Protein AF-A0A7W1SSZ0-F1 (afdb_monomer_lite)

Structure (mmCIF, N/CA/C/O backbone):
data_AF-A0A7W1SSZ0-F1
#
_entry.id   AF-A0A7W1SSZ0-F1
#
loop_
_atom_site.group_PDB
_atom_site.id
_atom_site.type_symbol
_atom_site.label_atom_id
_atom_site.label_alt_id
_atom_site.label_comp_id
_atom_site.label_asym_id
_atom_site.label_entity_id
_atom_site.label_seq_id
_atom_site.pdbx_PDB_ins_code
_atom_site.Cartn_x
_atom_site.Cartn_y
_atom_site.Cartn_z
_atom_site.occupancy
_atom_site.B_iso_or_equiv
_atom_site.auth_seq_id
_atom_site.auth_comp_id
_atom_site.auth_asym_id
_atom_site.auth_atom_id
_atom_site.pdbx_PDB_model_num
ATOM 1 N N . LEU A 1 1 ? 35.238 -1.369 -28.403 1.00 50.38 1 LEU A N 1
ATOM 2 C CA . LEU A 1 1 ? 34.259 -0.492 -27.711 1.00 50.38 1 LEU A CA 1
ATOM 3 C C . LEU A 1 1 ? 32.862 -0.999 -28.029 1.00 50.38 1 LEU A C 1
ATOM 5 O O . LEU A 1 1 ? 32.683 -1.462 -29.154 1.00 50.38 1 LEU A O 1
ATOM 9 N N . TYR A 1 2 ? 31.921 -0.958 -27.082 1.00 53.06 2 TYR A N 1
ATOM 10 C CA . TYR A 1 2 ? 30.528 -1.328 -27.351 1.00 53.06 2 TYR A CA 1
ATOM 11 C C . TYR A 1 2 ? 29.526 -0.500 -26.532 1.00 53.06 2 TYR A C 1
ATOM 13 O O . TYR A 1 2 ? 29.904 0.032 -25.488 1.00 53.06 2 TYR A O 1
ATOM 21 N N . SER A 1 3 ? 28.283 -0.381 -27.011 1.00 57.72 3 SER A N 1
ATOM 22 C CA . SER A 1 3 ? 27.152 0.202 -26.276 1.00 57.72 3 SER A CA 1
ATOM 23 C C . SER A 1 3 ? 26.053 -0.837 -26.092 1.00 57.72 3 SER A C 1
ATOM 25 O O . SER A 1 3 ? 25.864 -1.722 -26.929 1.00 57.72 3 SER A O 1
ATOM 27 N N . VAL A 1 4 ? 25.330 -0.731 -24.977 1.00 58.19 4 VAL A N 1
ATOM 28 C CA . VAL A 1 4 ? 24.346 -1.742 -24.568 1.00 58.19 4 VAL A CA 1
ATOM 29 C C . VAL A 1 4 ? 23.079 -1.672 -25.430 1.00 58.19 4 VAL A C 1
ATOM 31 O O . VAL A 1 4 ? 22.532 -2.710 -25.796 1.00 58.19 4 VAL A O 1
ATOM 34 N N . ARG A 1 5 ? 22.640 -0.470 -25.837 1.00 65.25 5 ARG A N 1
ATOM 35 C CA . ARG A 1 5 ? 21.382 -0.294 -26.580 1.00 65.25 5 ARG A CA 1
ATOM 36 C C . ARG A 1 5 ? 21.439 0.837 -27.613 1.00 65.25 5 ARG A C 1
ATOM 38 O O . ARG A 1 5 ? 21.957 1.916 -27.337 1.00 65.25 5 ARG A O 1
ATOM 45 N N . GLY A 1 6 ? 20.892 0.578 -28.801 1.00 65.81 6 GLY A N 1
ATOM 46 C CA . GLY A 1 6 ? 20.646 1.537 -29.883 1.00 65.81 6 GLY A CA 1
ATOM 47 C C . GLY A 1 6 ? 19.156 1.899 -30.034 1.00 65.81 6 GLY A C 1
ATOM 48 O O . GLY A 1 6 ? 18.332 1.489 -29.215 1.00 65.81 6 GLY A O 1
ATOM 49 N N . PRO A 1 7 ? 18.773 2.673 -31.068 1.00 67.06 7 PRO A N 1
ATOM 50 C CA . PRO A 1 7 ? 17.386 3.094 -31.272 1.00 67.06 7 PRO A CA 1
ATOM 51 C C . PRO A 1 7 ? 16.457 1.916 -31.604 1.00 67.06 7 PRO A C 1
ATOM 53 O O . PRO A 1 7 ? 16.886 0.909 -32.166 1.00 67.06 7 PRO A O 1
ATOM 56 N N . ASN A 1 8 ? 15.166 2.079 -31.300 1.00 71.62 8 ASN A N 1
ATOM 57 C CA . ASN A 1 8 ? 14.120 1.104 -31.620 1.00 71.62 8 ASN A CA 1
ATOM 58 C C . ASN A 1 8 ? 13.653 1.229 -33.088 1.00 71.62 8 ASN A C 1
ATOM 60 O O . ASN A 1 8 ? 13.460 2.344 -33.595 1.00 71.62 8 ASN A O 1
ATOM 64 N N . PHE A 1 9 ? 13.455 0.091 -33.762 1.00 68.94 9 PHE A N 1
ATOM 65 C CA . PHE A 1 9 ? 13.064 -0.015 -35.177 1.00 68.94 9 PHE A CA 1
ATOM 66 C C . PHE A 1 9 ? 11.565 -0.147 -35.321 1.00 68.94 9 PHE A C 1
ATOM 68 O O . PHE A 1 9 ? 10.953 -0.921 -34.616 1.00 68.94 9 PHE A O 1
ATOM 75 N N . THR A 1 10 ? 10.963 0.555 -36.265 1.00 65.56 10 THR A N 1
ATOM 76 C CA . THR A 1 10 ? 9.554 0.350 -36.625 1.00 65.56 10 THR A CA 1
ATOM 77 C C . THR A 1 10 ? 9.373 0.801 -38.060 1.00 65.56 10 THR A C 1
ATOM 79 O O . THR A 1 10 ? 10.017 1.771 -38.497 1.00 65.56 10 THR A O 1
ATOM 82 N N . ALA A 1 11 ? 8.503 0.102 -38.788 1.00 50.66 11 ALA A N 1
ATOM 83 C CA . ALA A 1 11 ? 8.124 0.484 -40.138 1.00 50.66 11 ALA A CA 1
ATOM 84 C C . ALA A 1 11 ? 7.689 1.966 -40.192 1.00 50.66 11 ALA A C 1
ATOM 86 O O . ALA A 1 11 ? 6.746 2.384 -39.529 1.00 50.66 11 ALA A O 1
ATOM 87 N N . GLY A 1 12 ? 8.385 2.774 -41.002 1.00 50.06 12 GLY A N 1
ATOM 88 C CA . GLY A 1 12 ? 7.998 4.165 -41.283 1.00 50.06 12 GLY A CA 1
ATOM 89 C C . GLY A 1 12 ? 8.578 5.247 -40.362 1.00 50.06 12 GLY A C 1
ATOM 90 O O . GLY A 1 12 ? 8.233 6.414 -40.526 1.00 50.06 12 GLY A O 1
ATOM 91 N N . THR A 1 13 ? 9.488 4.924 -39.437 1.00 51.66 13 THR A N 1
ATOM 92 C CA . THR A 1 13 ? 10.030 5.906 -38.468 1.00 51.66 13 THR A CA 1
ATOM 93 C C . THR A 1 13 ? 11.305 6.656 -38.887 1.00 51.66 13 THR A C 1
ATOM 95 O O . THR A 1 13 ? 11.925 7.324 -38.055 1.00 51.66 13 THR A O 1
ATOM 98 N N . GLY A 1 14 ? 11.649 6.612 -40.178 1.00 59.41 14 GLY A N 1
ATOM 99 C CA . GLY A 1 14 ? 12.813 7.291 -40.760 1.00 59.41 14 GLY A CA 1
ATOM 100 C C . GLY A 1 14 ? 14.101 6.467 -40.696 1.00 59.41 14 GLY A C 1
ATOM 101 O O . GLY A 1 14 ? 14.159 5.466 -39.990 1.00 59.41 14 GLY A O 1
ATOM 102 N N . ALA A 1 15 ? 15.117 6.902 -41.451 1.00 71.62 15 ALA A N 1
ATOM 103 C CA . ALA A 1 15 ? 16.366 6.162 -41.608 1.00 71.62 15 ALA A CA 1
ATOM 104 C C . ALA A 1 15 ? 17.168 6.064 -40.289 1.00 71.62 15 ALA A C 1
ATOM 106 O O . ALA A 1 15 ? 17.396 7.082 -39.622 1.00 71.62 15 ALA A O 1
ATOM 107 N N . VAL A 1 16 ? 17.628 4.867 -39.931 1.00 79.56 16 VAL A N 1
ATOM 108 C CA . VAL A 1 16 ? 18.597 4.584 -38.869 1.00 79.56 16 VAL A CA 1
ATOM 109 C C . VAL A 1 16 ? 19.974 4.427 -39.498 1.00 79.56 16 VAL A C 1
ATOM 111 O O . VAL A 1 16 ? 20.194 3.580 -40.364 1.00 79.56 16 VAL A O 1
ATOM 114 N N . SER A 1 17 ? 20.925 5.228 -39.029 1.00 85.50 17 SER A N 1
ATOM 115 C CA . SER A 1 17 ? 22.311 5.146 -39.466 1.00 85.50 17 SER A CA 1
ATOM 116 C C . SER A 1 17 ? 23.275 5.094 -38.293 1.00 85.50 17 SER A C 1
ATOM 118 O O . SER A 1 17 ? 23.024 5.656 -37.226 1.00 85.50 17 SER A O 1
ATOM 120 N N . THR A 1 18 ? 24.406 4.431 -38.500 1.00 86.94 18 THR A N 1
ATOM 121 C CA . THR A 1 18 ? 25.519 4.415 -37.550 1.00 86.94 18 THR A CA 1
ATOM 122 C C . THR A 1 18 ? 26.700 5.140 -38.168 1.00 86.94 18 THR A C 1
ATOM 124 O O . THR A 1 18 ? 27.259 4.684 -39.163 1.00 86.94 18 THR A O 1
ATOM 127 N N . THR A 1 19 ? 27.092 6.264 -37.578 1.00 89.81 19 THR A N 1
ATOM 128 C CA . THR A 1 19 ? 28.306 6.992 -37.954 1.00 89.81 19 THR A CA 1
ATOM 129 C C . THR A 1 19 ? 29.427 6.644 -36.988 1.00 89.81 19 THR A C 1
ATOM 131 O O . THR A 1 19 ? 29.205 6.624 -35.781 1.00 89.81 19 THR A O 1
ATOM 134 N N . PHE A 1 20 ? 30.628 6.383 -37.495 1.00 90.12 20 PHE A N 1
ATOM 135 C CA . PHE A 1 20 ? 31.800 6.088 -36.674 1.00 90.12 20 PHE A CA 1
ATOM 136 C C . PHE A 1 20 ? 33.085 6.606 -37.332 1.00 90.12 20 PHE A C 1
ATOM 138 O O . PHE A 1 20 ? 33.150 6.732 -38.559 1.00 90.12 20 PHE A O 1
ATOM 145 N N . SER A 1 21 ? 34.105 6.884 -36.519 1.00 91.81 21 SER A N 1
ATOM 146 C CA . SER A 1 21 ? 35.422 7.342 -36.980 1.00 91.81 21 SER A CA 1
ATOM 147 C C . SER A 1 21 ? 36.530 6.387 -36.535 1.00 91.81 21 SER A C 1
ATOM 149 O O . SER A 1 21 ? 36.637 6.061 -35.351 1.00 91.81 21 SER A O 1
ATOM 151 N N . ILE A 1 22 ? 37.379 5.959 -37.477 1.00 93.00 22 ILE A N 1
ATOM 152 C CA . ILE A 1 22 ? 38.538 5.092 -37.204 1.00 93.00 22 ILE A CA 1
ATOM 153 C C . ILE A 1 22 ? 39.836 5.646 -37.790 1.00 93.00 22 ILE A C 1
ATOM 155 O O . ILE A 1 22 ? 39.857 6.186 -38.897 1.00 93.00 22 ILE A O 1
ATOM 159 N N . TYR A 1 23 ? 40.937 5.441 -37.073 1.00 95.75 23 TYR A N 1
ATOM 160 C CA . TYR A 1 23 ? 42.303 5.694 -37.522 1.00 95.75 23 TYR A CA 1
ATOM 161 C C . TYR A 1 23 ? 43.056 4.358 -37.600 1.00 95.75 23 TYR A C 1
ATOM 163 O O . TYR A 1 23 ? 43.648 3.927 -36.609 1.00 95.75 23 TYR A O 1
ATOM 171 N N . PRO A 1 24 ? 43.006 3.648 -38.738 1.00 95.00 24 PRO A N 1
ATOM 172 C CA . PRO A 1 24 ? 43.653 2.351 -38.887 1.00 95.00 24 PRO A CA 1
ATOM 173 C C . PRO A 1 24 ? 45.168 2.513 -39.055 1.00 95.00 24 PRO A C 1
ATOM 175 O O . PRO A 1 24 ? 45.616 3.206 -39.963 1.00 95.00 24 PRO A O 1
ATOM 178 N N . THR A 1 25 ? 45.974 1.862 -38.219 1.00 97.12 25 THR A N 1
ATOM 179 C CA . THR A 1 25 ? 47.448 1.858 -38.320 1.00 97.12 25 THR A CA 1
ATOM 180 C C . THR A 1 25 ? 47.950 0.644 -39.096 1.00 97.12 25 THR A C 1
ATOM 182 O O . THR A 1 25 ? 48.912 0.747 -39.856 1.00 97.12 25 THR A O 1
ATOM 185 N N . THR A 1 26 ? 47.269 -0.499 -38.961 1.00 96.69 26 THR A N 1
ATOM 186 C CA . THR A 1 26 ? 47.621 -1.762 -39.624 1.00 96.69 26 THR A CA 1
ATOM 187 C C . THR A 1 26 ? 46.367 -2.511 -40.067 1.00 96.69 26 THR A C 1
ATOM 189 O O . THR A 1 26 ? 45.406 -2.623 -39.311 1.00 96.69 26 THR A O 1
ATOM 192 N N . LEU A 1 27 ? 46.390 -3.094 -41.270 1.00 96.44 27 LEU A N 1
ATOM 193 C CA . LEU A 1 27 ? 45.389 -4.061 -41.729 1.00 96.44 27 LEU A CA 1
ATOM 194 C C . LEU A 1 27 ? 46.049 -5.067 -42.684 1.00 96.44 27 LEU A C 1
ATOM 196 O O . LEU A 1 27 ? 46.226 -4.784 -43.868 1.00 96.44 27 LEU A O 1
ATOM 200 N N . ALA A 1 28 ? 46.464 -6.224 -42.165 1.00 96.69 28 ALA A N 1
ATOM 201 C CA . ALA A 1 28 ? 47.070 -7.276 -42.982 1.00 96.69 28 ALA A CA 1
ATOM 202 C C . ALA A 1 28 ? 46.030 -8.012 -43.849 1.00 96.69 28 ALA A C 1
ATOM 204 O O . ALA A 1 28 ? 44.830 -7.995 -43.570 1.00 96.69 28 ALA A O 1
ATOM 205 N N . ALA A 1 29 ? 46.494 -8.702 -44.896 1.00 93.81 29 ALA A N 1
ATOM 206 C CA . ALA A 1 29 ? 45.630 -9.550 -45.715 1.00 93.81 29 ALA A CA 1
ATOM 207 C C . ALA A 1 29 ? 44.969 -10.647 -44.858 1.00 93.81 29 ALA A C 1
ATOM 209 O O . ALA A 1 29 ? 45.642 -11.326 -44.087 1.00 93.81 29 ALA A O 1
ATOM 210 N N . GLY A 1 30 ? 43.651 -10.812 -44.996 1.00 93.25 30 GLY A N 1
ATOM 211 C CA . GLY A 1 30 ? 42.861 -11.745 -44.181 1.00 93.25 30 GLY A CA 1
ATOM 212 C C . GLY A 1 30 ? 42.437 -11.209 -42.806 1.00 93.25 30 GLY A C 1
ATOM 213 O O . GLY A 1 30 ? 41.658 -11.872 -42.126 1.00 93.25 30 GLY A O 1
ATOM 214 N N . SER A 1 31 ? 42.895 -10.018 -42.408 1.00 96.75 31 SER A N 1
ATOM 215 C CA . SER A 1 31 ? 42.456 -9.337 -41.184 1.00 96.75 31 SER A CA 1
ATOM 216 C C . SER A 1 31 ? 41.218 -8.465 -41.425 1.00 96.75 31 SER A C 1
ATOM 218 O O . SER A 1 31 ? 40.863 -8.164 -42.567 1.00 96.75 31 SER A O 1
ATOM 220 N N . SER A 1 32 ? 40.570 -8.034 -40.342 1.00 96.38 32 SER A N 1
ATOM 221 C CA . SER A 1 32 ? 39.344 -7.234 -40.375 1.00 96.38 32 SER A CA 1
ATOM 222 C C . SER A 1 32 ? 39.388 -6.078 -39.381 1.00 96.38 32 SER A C 1
ATOM 224 O O . SER A 1 32 ? 39.818 -6.259 -38.241 1.00 96.38 32 SER A O 1
ATOM 226 N N . LEU A 1 33 ? 38.879 -4.919 -39.792 1.00 95.19 33 LEU A N 1
ATOM 227 C CA . LEU A 1 33 ? 38.417 -3.852 -38.900 1.00 95.19 33 LEU A CA 1
ATOM 228 C C . LEU A 1 33 ? 36.925 -3.678 -39.156 1.00 95.19 33 LEU A C 1
ATOM 230 O O . LEU A 1 33 ? 36.543 -3.395 -40.289 1.00 95.19 33 LEU A O 1
ATOM 234 N N . TYR A 1 34 ? 36.082 -3.873 -38.147 1.00 93.31 34 TYR A N 1
ATOM 235 C CA . TYR A 1 34 ? 34.641 -3.961 -38.360 1.00 93.31 34 TYR A CA 1
ATOM 236 C C . TYR A 1 34 ? 33.815 -3.304 -37.258 1.00 93.31 34 TYR A C 1
ATOM 238 O O . TYR A 1 34 ? 34.223 -3.206 -36.098 1.00 93.31 34 TYR A O 1
ATOM 246 N N . VAL A 1 35 ? 32.619 -2.886 -37.659 1.00 91.50 35 VAL A N 1
ATOM 247 C CA . VAL A 1 35 ? 31.518 -2.462 -36.801 1.00 91.50 35 VAL A CA 1
ATOM 248 C C . VAL A 1 35 ? 30.435 -3.531 -36.891 1.00 91.50 35 VAL A C 1
ATOM 250 O O . VAL A 1 35 ? 30.122 -3.993 -37.985 1.00 91.50 35 VAL A O 1
ATOM 253 N N . SER A 1 36 ? 29.857 -3.948 -35.771 1.00 90.69 36 SER A N 1
ATOM 254 C CA . SER A 1 36 ? 28.723 -4.870 -35.763 1.00 90.69 36 SER A CA 1
ATOM 255 C C . SER A 1 36 ? 27.604 -4.401 -34.855 1.00 90.69 36 SER A C 1
ATOM 257 O O . SER A 1 36 ? 27.868 -3.761 -33.846 1.00 90.69 36 SER A O 1
ATOM 259 N N . ALA A 1 37 ? 26.369 -4.744 -35.193 1.00 88.75 37 ALA A N 1
ATOM 260 C CA . ALA A 1 37 ? 25.194 -4.507 -34.360 1.00 88.75 37 ALA A CA 1
ATOM 261 C C . ALA A 1 37 ? 24.295 -5.744 -34.389 1.00 88.75 37 ALA A C 1
ATOM 263 O O . ALA A 1 37 ? 24.318 -6.482 -35.378 1.00 88.75 37 ALA A O 1
ATOM 264 N N . SER A 1 38 ? 23.512 -5.977 -33.336 1.00 88.88 38 SER A N 1
ATOM 265 C CA . SER A 1 38 ? 22.721 -7.203 -33.218 1.00 88.88 38 SER A CA 1
ATOM 266 C C . SER A 1 38 ? 21.246 -6.974 -32.900 1.00 88.88 38 SER A C 1
ATOM 268 O O . SER A 1 38 ? 20.855 -5.926 -32.388 1.00 88.88 38 SER A O 1
ATOM 270 N N . PHE A 1 39 ? 20.439 -7.994 -33.184 1.00 87.94 39 PHE A N 1
ATOM 271 C CA . PHE A 1 39 ? 19.178 -8.247 -32.495 1.00 87.94 39 PHE A CA 1
ATOM 272 C C . PHE A 1 39 ? 19.339 -9.504 -31.647 1.00 87.94 39 PHE A C 1
ATOM 274 O O . PHE A 1 39 ? 19.805 -10.525 -32.152 1.00 87.94 39 PHE A O 1
ATOM 281 N N . GLY A 1 40 ? 18.939 -9.432 -30.379 1.00 83.06 40 GLY A N 1
ATOM 282 C CA . GLY A 1 40 ? 18.972 -10.560 -29.446 1.00 83.06 40 GLY A CA 1
ATOM 283 C C . GLY A 1 40 ? 20.344 -10.907 -28.863 1.00 83.06 40 GLY A C 1
ATOM 284 O O . GLY A 1 40 ? 20.432 -11.887 -28.129 1.00 83.06 40 GLY A O 1
ATOM 285 N N . GLY A 1 41 ? 21.376 -10.108 -29.153 1.00 84.94 41 GLY A N 1
ATOM 286 C CA . GLY A 1 41 ? 22.722 -10.201 -28.571 1.00 84.94 41 GLY A CA 1
ATOM 287 C C . GLY A 1 41 ? 23.796 -10.752 -29.516 1.00 84.94 41 GLY A C 1
ATOM 288 O O . GLY A 1 41 ? 23.498 -11.360 -30.547 1.00 84.94 41 GLY A O 1
ATOM 289 N N . ASP A 1 42 ? 25.064 -10.547 -29.163 1.00 87.19 42 ASP A N 1
ATOM 290 C CA . ASP A 1 42 ? 26.278 -10.921 -29.891 1.00 87.19 42 ASP A CA 1
ATOM 291 C C . ASP A 1 42 ? 27.190 -11.782 -28.996 1.00 87.19 42 ASP A C 1
ATOM 293 O O . ASP A 1 42 ? 27.872 -11.320 -28.077 1.00 87.19 42 ASP A O 1
ATOM 297 N N . ALA A 1 43 ? 27.283 -13.071 -29.338 1.00 86.62 43 ALA A N 1
ATOM 298 C CA . ALA A 1 43 ? 28.043 -14.065 -28.578 1.00 86.62 43 ALA A CA 1
ATOM 299 C C . ALA A 1 43 ? 29.543 -13.741 -28.407 1.00 86.62 43 ALA A C 1
ATOM 301 O O . ALA A 1 43 ? 30.211 -14.342 -27.560 1.00 86.62 43 ALA A O 1
ATOM 302 N N . THR A 1 44 ? 30.092 -12.816 -29.199 1.00 86.19 44 THR A N 1
ATOM 303 C CA . THR A 1 44 ? 31.513 -12.450 -29.173 1.00 86.19 44 THR A CA 1
ATOM 304 C C . THR A 1 44 ? 31.859 -11.349 -28.171 1.00 86.19 44 THR A C 1
ATOM 306 O O . THR A 1 44 ? 33.045 -11.053 -27.990 1.00 86.19 44 THR A O 1
ATOM 309 N N . ILE A 1 45 ? 30.877 -10.734 -27.506 1.00 79.19 45 ILE A N 1
ATOM 310 C CA . ILE A 1 45 ? 31.146 -9.708 -26.497 1.00 79.19 45 ILE A CA 1
ATOM 311 C C . ILE A 1 45 ? 31.582 -10.380 -25.190 1.00 79.19 45 ILE A C 1
ATOM 313 O O . ILE A 1 45 ? 30.804 -10.942 -24.421 1.00 79.19 45 ILE A O 1
ATOM 317 N N . ALA A 1 46 ? 32.894 -10.351 -24.949 1.00 58.41 46 ALA A N 1
ATOM 318 C CA . ALA A 1 46 ? 33.524 -10.992 -23.797 1.00 58.41 46 ALA A CA 1
ATOM 319 C C . ALA A 1 46 ? 33.405 -10.182 -22.489 1.00 58.41 46 ALA A C 1
ATOM 321 O O . ALA A 1 46 ? 33.647 -10.735 -21.421 1.00 58.41 46 ALA A O 1
ATOM 322 N N . SER A 1 47 ? 33.046 -8.897 -22.576 1.00 53.44 47 SER A N 1
ATOM 323 C CA . SER A 1 47 ? 33.153 -7.902 -21.499 1.00 53.44 47 SER A CA 1
ATOM 324 C C . SER A 1 47 ? 31.840 -7.506 -20.832 1.00 53.44 47 SER A C 1
ATOM 326 O O . SER A 1 47 ? 31.866 -6.610 -19.997 1.00 53.44 47 SER A O 1
ATOM 328 N N . ILE A 1 48 ? 30.708 -8.107 -21.198 1.00 55.03 48 ILE A N 1
ATOM 329 C CA . ILE A 1 48 ? 29.513 -8.030 -20.355 1.00 55.03 48 ILE A CA 1
ATOM 330 C C . ILE A 1 48 ? 29.750 -9.095 -19.280 1.00 55.03 48 ILE A C 1
ATOM 332 O O . ILE A 1 48 ? 29.784 -10.283 -19.635 1.00 55.03 48 ILE A O 1
ATOM 336 N N . PRO A 1 49 ? 30.003 -8.733 -18.004 1.00 51.16 49 PRO A N 1
ATOM 337 C CA . PRO A 1 49 ? 29.841 -9.701 -16.936 1.00 51.16 49 PRO A CA 1
ATOM 338 C C . PRO A 1 49 ? 28.405 -10.183 -17.092 1.00 51.16 49 PRO A C 1
ATOM 340 O O . PRO A 1 49 ? 27.475 -9.390 -16.968 1.00 51.16 49 PRO A O 1
ATOM 343 N N . ALA A 1 50 ? 28.219 -11.450 -17.464 1.00 49.84 50 ALA A N 1
ATOM 344 C CA . ALA A 1 50 ? 26.900 -12.027 -17.302 1.00 49.84 50 ALA A CA 1
ATOM 345 C C . ALA A 1 50 ? 26.543 -11.798 -15.825 1.00 49.84 50 ALA A C 1
ATOM 347 O O . ALA A 1 50 ? 27.403 -12.076 -14.974 1.00 49.84 50 ALA A O 1
ATOM 348 N N . PRO A 1 51 ? 25.334 -11.310 -15.490 1.00 47.66 51 PRO A N 1
ATOM 349 C CA . PRO A 1 51 ? 24.822 -11.470 -14.135 1.00 47.66 51 PRO A CA 1
ATOM 350 C C . PRO A 1 51 ? 25.053 -12.927 -13.725 1.00 47.66 51 PRO A C 1
ATOM 352 O O . PRO A 1 51 ? 25.059 -13.777 -14.620 1.00 47.66 51 PRO A O 1
ATOM 355 N N . PRO A 1 52 ? 25.305 -13.254 -12.452 1.00 45.00 52 PRO A N 1
ATOM 356 C CA . PRO A 1 52 ? 25.657 -14.616 -12.053 1.00 45.00 52 PRO A CA 1
ATOM 357 C C . PRO A 1 52 ? 24.707 -15.662 -12.682 1.00 45.00 52 PRO A C 1
ATOM 359 O O . PRO A 1 52 ? 23.568 -15.811 -12.257 1.00 45.00 52 PRO A O 1
ATOM 362 N N . GLY A 1 53 ? 25.149 -16.347 -13.750 1.00 51.16 53 GLY A N 1
ATOM 363 C CA . GLY A 1 53 ? 24.346 -17.325 -14.506 1.00 51.16 53 GLY A CA 1
ATOM 364 C C . GLY A 1 53 ? 23.444 -16.824 -15.660 1.00 51.16 53 GLY A C 1
ATOM 365 O O . GLY A 1 53 ? 22.715 -17.637 -16.223 1.00 51.16 53 GLY A O 1
ATOM 366 N N . GLY A 1 54 ? 23.475 -15.548 -16.053 1.00 57.56 54 GLY A N 1
ATOM 367 C CA . GLY A 1 54 ? 22.631 -14.974 -17.115 1.00 57.56 54 GLY A CA 1
ATOM 368 C C . GLY A 1 54 ? 23.088 -15.243 -18.565 1.00 57.56 54 GLY A C 1
ATOM 369 O O . GLY A 1 54 ? 24.281 -15.465 -18.799 1.00 57.56 54 GLY A O 1
ATOM 370 N N . PRO A 1 55 ? 22.181 -15.208 -19.569 1.00 64.06 55 PRO A N 1
ATOM 371 C CA . PRO A 1 55 ? 22.552 -15.322 -20.971 1.00 64.06 55 PRO A CA 1
ATOM 372 C C . PRO A 1 55 ? 23.285 -14.065 -21.463 1.00 64.06 55 PRO A C 1
ATOM 374 O O . PRO A 1 55 ? 22.905 -12.939 -21.169 1.00 64.06 55 PRO A O 1
ATOM 377 N N . LYS A 1 56 ? 24.321 -14.276 -22.279 1.00 73.19 56 LYS A N 1
ATOM 378 C CA . LYS A 1 56 ? 24.975 -13.241 -23.100 1.00 73.19 56 LYS A CA 1
ATOM 379 C C . LYS A 1 56 ? 24.214 -12.947 -24.395 1.00 73.19 56 LYS A C 1
ATOM 381 O O . LYS A 1 56 ? 24.536 -12.000 -25.090 1.00 73.19 56 LYS A O 1
ATOM 386 N N . VAL A 1 57 ? 23.284 -13.823 -24.763 1.00 80.50 57 VAL A N 1
ATOM 387 C CA . VAL A 1 57 ? 22.425 -13.697 -25.941 1.00 80.50 57 VAL A CA 1
ATOM 388 C C . VAL A 1 57 ? 21.005 -13.978 -25.468 1.00 80.50 57 VAL A C 1
ATOM 390 O O . VAL A 1 57 ? 20.617 -15.132 -25.283 1.00 80.50 57 VAL A O 1
ATOM 393 N N . GLU A 1 58 ? 20.254 -12.912 -25.206 1.00 79.12 58 GLU A N 1
ATOM 394 C CA . GLU A 1 58 ? 18.908 -12.980 -24.626 1.00 79.12 58 GLU A CA 1
ATOM 395 C C . GLU A 1 58 ? 17.885 -13.537 -25.631 1.00 79.12 58 GLU A C 1
ATOM 397 O O . GLU A 1 58 ? 17.036 -14.360 -25.285 1.00 79.12 58 GLU A O 1
ATOM 402 N N . GLY A 1 59 ? 18.015 -13.175 -26.910 1.00 84.69 59 GLY A N 1
ATOM 403 C CA . GLY A 1 59 ? 17.020 -13.452 -27.945 1.00 84.69 59 GLY A CA 1
ATOM 404 C C . GLY A 1 59 ? 16.131 -12.251 -28.274 1.00 84.69 59 GLY A C 1
ATOM 405 O O . GLY A 1 59 ? 16.283 -11.164 -27.725 1.00 84.69 59 GLY A O 1
ATOM 406 N N . TYR A 1 60 ? 15.197 -12.433 -29.205 1.00 84.94 60 TYR A N 1
ATOM 407 C CA . TYR A 1 60 ? 14.216 -11.403 -29.562 1.00 84.94 60 TYR A CA 1
ATOM 408 C C . TYR A 1 60 ? 12.911 -12.020 -30.072 1.00 84.94 60 TYR A C 1
ATOM 410 O O . TYR A 1 60 ? 12.829 -13.226 -30.311 1.00 84.94 60 TYR A O 1
ATOM 418 N N . THR A 1 61 ? 11.884 -11.188 -30.251 1.00 85.50 61 THR A N 1
ATOM 419 C CA . THR A 1 61 ? 10.598 -11.573 -30.849 1.00 85.50 61 THR A CA 1
ATOM 420 C C . THR A 1 61 ? 10.635 -11.323 -32.361 1.00 85.50 61 THR A C 1
ATOM 422 O O . THR A 1 61 ? 10.728 -10.163 -32.774 1.00 85.50 61 THR A O 1
ATOM 425 N N . PRO A 1 62 ? 10.572 -12.354 -33.222 1.00 87.69 62 PRO A N 1
ATOM 426 C CA . PRO A 1 62 ? 10.431 -12.156 -34.662 1.00 87.69 62 PRO A CA 1
ATOM 427 C C . PRO A 1 62 ? 9.050 -11.597 -35.024 1.00 87.69 62 PRO A C 1
ATOM 429 O O . PRO A 1 62 ? 8.034 -12.060 -34.505 1.00 87.69 62 PRO A O 1
ATOM 432 N N . ALA A 1 63 ? 8.991 -10.657 -35.971 1.00 84.50 63 ALA A N 1
ATOM 433 C CA . ALA A 1 63 ? 7.741 -10.050 -36.441 1.00 84.50 63 ALA A CA 1
ATOM 434 C C . ALA A 1 63 ? 6.743 -11.085 -36.969 1.00 84.50 63 ALA A C 1
ATOM 436 O O . ALA A 1 63 ? 5.545 -10.984 -36.726 1.00 84.50 63 ALA A O 1
ATOM 437 N N . GLN A 1 64 ? 7.243 -12.087 -37.695 1.00 87.81 64 GLN A N 1
ATOM 438 C CA . GLN A 1 64 ? 6.397 -13.091 -38.334 1.00 87.81 64 GLN A CA 1
ATOM 439 C C . GLN A 1 64 ? 5.669 -13.986 -37.325 1.00 87.81 64 GLN A C 1
ATOM 441 O O . GLN A 1 64 ? 4.544 -14.400 -37.592 1.00 87.81 64 GLN A O 1
ATOM 446 N N . THR A 1 65 ? 6.317 -14.327 -36.208 1.00 85.56 65 THR A N 1
ATOM 447 C CA . THR A 1 65 ? 5.738 -15.234 -35.210 1.00 85.56 65 THR A CA 1
ATOM 448 C C . THR A 1 65 ? 5.029 -14.478 -34.098 1.00 85.56 65 THR A C 1
ATOM 450 O O . THR A 1 65 ? 4.063 -14.997 -33.554 1.00 85.56 65 THR A O 1
ATOM 453 N N . GLY A 1 66 ? 5.511 -13.286 -33.730 1.00 79.81 66 GLY A N 1
ATOM 454 C CA . GLY A 1 66 ? 5.048 -12.571 -32.539 1.00 79.81 66 GLY A CA 1
ATOM 455 C C . GLY A 1 66 ? 5.398 -13.278 -31.223 1.00 79.81 66 GLY A C 1
ATOM 456 O O . GLY A 1 66 ? 4.955 -12.847 -30.167 1.00 79.81 66 GLY A O 1
ATOM 457 N N . VAL A 1 67 ? 6.203 -14.346 -31.270 1.00 82.31 67 VAL A N 1
ATOM 458 C CA . VAL A 1 67 ? 6.570 -15.164 -30.105 1.00 82.31 67 VAL A CA 1
ATOM 459 C C . VAL A 1 67 ? 8.022 -14.896 -29.729 1.00 82.31 67 VAL A C 1
ATOM 461 O O . VAL A 1 67 ? 8.919 -15.025 -30.570 1.00 82.31 67 VAL A O 1
ATOM 464 N N . ALA A 1 68 ? 8.258 -14.538 -28.465 1.00 82.06 68 ALA A N 1
ATOM 465 C CA . ALA A 1 68 ? 9.602 -14.353 -27.928 1.00 82.06 68 ALA A CA 1
ATOM 466 C C . ALA A 1 68 ? 10.435 -15.624 -28.154 1.00 82.06 68 ALA A C 1
ATOM 468 O O . ALA A 1 68 ? 10.023 -16.722 -27.781 1.00 82.06 68 ALA A O 1
ATOM 469 N N . THR A 1 69 ? 11.590 -15.483 -28.807 1.00 84.81 69 THR A N 1
ATOM 470 C CA . THR A 1 69 ? 12.464 -16.609 -29.158 1.00 84.81 69 THR A CA 1
ATOM 471 C C . THR A 1 69 ? 13.814 -16.447 -28.452 1.00 84.81 69 THR A C 1
ATOM 473 O O . THR A 1 69 ? 14.685 -15.729 -28.961 1.00 84.81 69 THR A O 1
ATOM 476 N N . PRO A 1 70 ? 14.006 -17.095 -27.286 1.00 83.75 70 PRO A N 1
ATOM 477 C CA . PRO A 1 70 ? 15.248 -17.003 -26.529 1.00 83.75 70 PRO A CA 1
ATOM 478 C C . PRO A 1 70 ? 16.466 -17.433 -27.348 1.00 83.75 70 PRO A C 1
ATOM 480 O O . PRO A 1 70 ? 16.397 -18.365 -28.151 1.00 83.75 70 PRO A O 1
ATOM 483 N N . CYS A 1 71 ? 17.590 -16.751 -27.140 1.00 84.75 71 CYS A N 1
ATOM 484 C CA . CYS A 1 71 ? 18.871 -16.996 -27.809 1.00 84.75 71 CYS A CA 1
ATOM 485 C C . CYS A 1 71 ? 18.868 -16.948 -29.355 1.00 84.75 71 CYS A C 1
ATOM 487 O O . CYS A 1 71 ? 19.839 -17.361 -29.996 1.00 84.75 71 CYS A O 1
ATOM 489 N N . LYS A 1 72 ? 17.806 -16.435 -29.992 1.00 88.94 72 LYS A N 1
ATOM 490 C CA . LYS A 1 72 ? 17.829 -16.105 -31.423 1.00 88.94 72 LYS A CA 1
ATOM 491 C C . LYS A 1 72 ? 18.645 -14.829 -31.620 1.00 88.94 72 LYS A C 1
ATOM 493 O O . LYS A 1 72 ? 18.332 -13.809 -31.020 1.00 88.94 72 LYS A O 1
ATOM 498 N N . SER A 1 73 ? 19.657 -14.874 -32.480 1.00 90.81 73 SER A N 1
ATOM 499 C CA . SER A 1 73 ? 20.540 -13.732 -32.729 1.00 90.81 73 SER A CA 1
ATOM 500 C C . SER A 1 73 ? 20.623 -13.405 -34.217 1.00 90.81 73 SER A C 1
ATOM 502 O O . SER A 1 73 ? 20.760 -14.297 -35.058 1.00 90.81 73 SER A O 1
ATOM 504 N N . VAL A 1 74 ? 20.552 -12.115 -34.535 1.00 93.12 74 VAL A N 1
ATOM 505 C CA . VAL A 1 74 ? 20.935 -11.556 -35.837 1.00 93.12 74 VAL A CA 1
ATOM 506 C C . VAL A 1 74 ? 22.120 -10.640 -35.600 1.00 93.12 74 VAL A C 1
ATOM 508 O O . VAL A 1 74 ? 22.045 -9.796 -34.714 1.00 93.12 74 VAL A O 1
ATOM 511 N N . VAL A 1 75 ? 23.176 -10.747 -36.405 1.00 93.81 75 VAL A N 1
ATOM 512 C CA . VAL A 1 75 ? 24.332 -9.848 -36.327 1.00 93.81 75 VAL A CA 1
ATOM 513 C C . VAL A 1 75 ? 24.633 -9.256 -37.698 1.00 93.81 75 VAL A C 1
ATOM 515 O O . VAL A 1 75 ? 24.935 -9.968 -38.656 1.00 93.81 75 VAL A O 1
ATOM 518 N N . PHE A 1 76 ? 24.578 -7.933 -37.790 1.00 93.81 76 PHE A N 1
ATOM 519 C CA . PHE A 1 76 ? 25.044 -7.173 -38.943 1.00 93.81 76 PHE A CA 1
ATOM 520 C C . PHE A 1 76 ? 26.516 -6.828 -38.743 1.00 93.81 76 PHE A C 1
ATOM 522 O O . PHE A 1 76 ? 26.890 -6.366 -37.668 1.00 93.81 76 PHE A O 1
ATOM 529 N N . VAL A 1 77 ? 27.350 -7.052 -39.755 1.00 95.44 77 VAL A N 1
ATOM 530 C CA . VAL A 1 77 ? 28.801 -6.847 -39.690 1.00 95.44 77 VAL A CA 1
ATOM 531 C C . VAL A 1 77 ? 29.249 -6.011 -40.881 1.00 95.44 77 VAL A C 1
ATOM 533 O O . VAL A 1 77 ? 29.276 -6.494 -42.011 1.00 95.44 77 VAL A O 1
ATOM 536 N N . TRP A 1 78 ? 29.637 -4.767 -40.624 1.00 95.50 78 TRP A N 1
ATOM 537 C CA . TRP A 1 78 ? 30.240 -3.870 -41.606 1.00 95.50 78 TRP A CA 1
ATOM 538 C C . TRP A 1 78 ? 31.756 -3.863 -41.440 1.00 95.50 78 TRP A C 1
ATOM 540 O O . TRP A 1 78 ? 32.236 -3.582 -40.346 1.00 95.50 78 TRP A O 1
ATOM 550 N N . TYR A 1 79 ? 32.527 -4.161 -42.487 1.00 96.06 79 TYR A N 1
ATOM 551 C CA . TYR A 1 79 ? 33.969 -4.395 -42.342 1.00 96.06 79 TYR A CA 1
ATOM 552 C C . TYR A 1 79 ? 34.847 -3.753 -43.425 1.00 96.06 79 TYR A C 1
ATOM 554 O O . TYR A 1 79 ? 34.465 -3.637 -44.589 1.00 96.06 79 TYR A O 1
ATOM 562 N N . PHE A 1 80 ? 36.076 -3.414 -43.035 1.00 95.88 80 PHE A N 1
ATOM 563 C CA . PHE A 1 80 ? 37.232 -3.222 -43.907 1.00 95.88 80 PHE A CA 1
ATOM 564 C C . PHE A 1 80 ? 38.108 -4.480 -43.894 1.00 95.88 80 PHE A C 1
ATOM 566 O O . PHE A 1 80 ? 38.273 -5.118 -42.854 1.00 95.88 80 PHE A O 1
ATOM 573 N N . GLY A 1 81 ? 38.717 -4.816 -45.034 1.00 95.19 81 GLY A N 1
ATOM 574 C CA . GLY A 1 81 ? 39.545 -6.018 -45.172 1.00 95.19 81 GLY A CA 1
ATOM 575 C C . GLY A 1 81 ? 38.704 -7.262 -45.460 1.00 95.19 81 GLY A C 1
ATOM 576 O O . GLY A 1 81 ? 37.907 -7.260 -46.397 1.00 95.19 81 GLY A O 1
ATOM 577 N N . ALA A 1 82 ? 38.899 -8.330 -44.687 1.00 95.69 82 ALA A N 1
ATOM 578 C CA . ALA A 1 82 ? 38.135 -9.572 -44.802 1.00 95.69 82 ALA A CA 1
ATOM 579 C C . ALA A 1 82 ? 36.916 -9.588 -43.864 1.00 95.69 82 ALA A C 1
ATOM 581 O O . ALA A 1 82 ? 36.951 -9.005 -42.777 1.00 95.69 82 ALA A O 1
ATOM 582 N N . ALA A 1 83 ? 35.853 -10.287 -44.267 1.00 95.12 83 ALA A N 1
ATOM 583 C CA . ALA A 1 83 ? 34.693 -10.511 -43.410 1.00 95.12 83 ALA A CA 1
ATOM 584 C C . ALA A 1 83 ? 35.078 -11.413 -42.218 1.00 95.12 83 ALA A C 1
ATOM 586 O O . ALA A 1 83 ? 35.737 -12.442 -42.418 1.00 95.12 83 ALA A O 1
ATOM 587 N N . PRO A 1 84 ? 34.697 -11.066 -40.976 1.00 94.94 84 PRO A N 1
ATOM 588 C CA . PRO A 1 84 ? 34.835 -11.970 -39.839 1.00 94.94 84 PRO A CA 1
ATOM 589 C C . PRO A 1 84 ? 34.026 -13.265 -40.050 1.00 94.94 84 PRO A C 1
ATOM 591 O O . PRO A 1 84 ? 32.866 -13.173 -40.430 1.00 94.94 84 PRO A O 1
ATOM 594 N N . PRO A 1 85 ? 34.559 -14.466 -39.740 1.00 93.56 85 PRO A N 1
ATOM 595 C CA . PRO A 1 85 ? 33.832 -15.717 -39.970 1.00 93.56 85 PRO A CA 1
ATOM 596 C C . PRO A 1 85 ? 32.479 -15.776 -39.226 1.00 93.56 85 PRO A C 1
ATOM 598 O O . PRO A 1 85 ? 32.481 -15.649 -37.994 1.00 93.56 85 PRO A O 1
ATOM 601 N N . PRO A 1 86 ? 31.348 -16.070 -39.906 1.00 92.38 86 PRO A N 1
ATOM 602 C CA . PRO A 1 86 ? 30.013 -16.102 -39.295 1.00 92.38 86 PRO A CA 1
ATOM 603 C C . PRO A 1 86 ? 29.877 -17.024 -38.081 1.00 92.38 86 PRO A C 1
ATOM 605 O O . PRO A 1 86 ? 29.179 -16.703 -37.121 1.00 92.38 86 PRO A O 1
ATOM 608 N N . ALA A 1 87 ? 30.593 -18.154 -38.080 1.00 89.94 87 ALA A N 1
ATOM 609 C CA . ALA A 1 87 ? 30.559 -19.136 -36.995 1.00 89.94 87 ALA A CA 1
ATOM 610 C C . ALA A 1 87 ? 30.932 -18.546 -35.622 1.00 89.94 87 ALA A C 1
ATOM 612 O O . ALA A 1 87 ? 30.515 -19.075 -34.598 1.00 89.94 87 ALA A O 1
ATOM 613 N N . ARG A 1 88 ? 31.675 -17.429 -35.584 1.00 89.81 88 ARG A N 1
ATOM 614 C CA . ARG A 1 88 ? 32.052 -16.747 -34.335 1.00 89.81 88 ARG A CA 1
ATOM 615 C C . ARG A 1 88 ? 30.860 -16.160 -33.584 1.00 89.81 88 ARG A C 1
ATOM 617 O O . ARG A 1 88 ? 30.935 -16.021 -32.372 1.00 89.81 88 ARG A O 1
ATOM 624 N N . TYR A 1 89 ? 29.800 -15.805 -34.302 1.00 90.69 89 TYR A N 1
ATOM 625 C CA . TYR A 1 89 ? 28.609 -15.175 -33.737 1.00 90.69 89 TYR A CA 1
ATOM 626 C C . TYR A 1 89 ? 27.555 -16.188 -33.301 1.00 90.69 89 TYR A C 1
ATOM 628 O O . TYR A 1 89 ? 26.578 -15.806 -32.670 1.00 90.69 89 TYR A O 1
ATOM 636 N N . THR A 1 90 ? 27.737 -17.471 -33.630 1.00 88.50 90 THR A N 1
ATOM 637 C CA . THR A 1 90 ? 26.807 -18.521 -33.213 1.00 88.50 90 THR A CA 1
ATOM 638 C C . THR A 1 90 ? 26.906 -18.706 -31.695 1.00 88.50 90 THR A C 1
ATOM 640 O O . THR A 1 90 ? 27.984 -19.064 -31.211 1.00 88.50 90 THR A O 1
ATOM 643 N N . PRO A 1 91 ? 25.821 -18.469 -30.935 1.00 85.38 91 PRO A N 1
ATOM 644 C CA . PRO A 1 91 ? 25.804 -18.696 -29.498 1.00 85.38 91 PRO A CA 1
ATOM 645 C C . PRO A 1 91 ? 26.113 -20.161 -29.177 1.00 85.38 91 PRO A C 1
ATOM 647 O O . PRO A 1 91 ? 25.680 -21.067 -29.890 1.00 85.38 91 PRO A O 1
ATOM 650 N N . VAL A 1 92 ? 26.826 -20.414 -28.080 1.00 83.81 92 VAL A N 1
ATOM 651 C CA . VAL A 1 92 ? 26.864 -21.744 -27.454 1.00 83.81 92 VAL A CA 1
ATOM 652 C C . VAL A 1 92 ? 25.839 -21.807 -26.315 1.00 83.81 92 VAL A C 1
ATOM 654 O O . VAL A 1 92 ? 25.412 -20.756 -25.840 1.00 83.81 92 VAL A O 1
ATOM 657 N N . PRO A 1 93 ? 25.453 -22.994 -25.806 1.00 79.94 93 PRO A N 1
ATOM 658 C CA . PRO A 1 93 ? 24.469 -23.094 -24.720 1.00 79.94 93 PRO A CA 1
ATOM 659 C C . PRO A 1 93 ? 24.797 -22.228 -23.493 1.00 79.94 93 PRO A C 1
ATOM 661 O O . PRO A 1 93 ? 23.903 -21.644 -22.889 1.00 79.94 93 PRO A O 1
ATOM 664 N N . ALA A 1 94 ? 26.084 -22.058 -23.170 1.00 75.00 94 ALA A N 1
ATOM 665 C CA . ALA A 1 94 ? 26.526 -21.169 -22.094 1.00 75.00 94 ALA A CA 1
ATOM 666 C C . ALA A 1 94 ? 26.199 -19.681 -22.345 1.00 75.00 94 ALA A C 1
ATOM 668 O O . ALA A 1 94 ? 25.955 -18.947 -21.395 1.00 75.00 94 ALA A O 1
ATOM 669 N N . ASN A 1 95 ? 26.145 -19.225 -23.604 1.00 76.44 95 ASN A N 1
ATOM 670 C CA . ASN A 1 95 ? 25.670 -17.879 -23.941 1.00 76.44 95 ASN A CA 1
ATOM 671 C C . ASN A 1 95 ? 24.159 -17.726 -23.735 1.00 76.44 95 ASN A C 1
ATOM 673 O O . ASN A 1 95 ? 23.697 -16.599 -23.621 1.00 76.44 95 ASN A O 1
ATOM 677 N N . CYS A 1 96 ? 23.403 -18.823 -23.699 1.00 75.19 96 CYS A N 1
ATOM 678 C CA . CYS A 1 96 ? 21.944 -18.824 -23.636 1.00 75.19 96 CYS A CA 1
ATOM 679 C C . CYS A 1 96 ? 21.396 -19.163 -22.233 1.00 75.19 96 CYS A C 1
ATOM 681 O O . CYS A 1 96 ? 20.252 -19.591 -22.115 1.00 75.19 96 CYS A O 1
ATOM 683 N N . GLY A 1 97 ? 22.202 -19.059 -21.168 1.00 70.94 97 GLY A N 1
ATOM 684 C CA . GLY A 1 97 ? 21.767 -19.441 -19.814 1.00 70.94 97 GLY A CA 1
ATOM 685 C C . GLY A 1 97 ? 21.718 -20.960 -19.575 1.00 70.94 97 GLY A C 1
ATOM 686 O O . GLY A 1 97 ? 21.078 -21.430 -18.641 1.00 70.94 97 GLY A O 1
ATOM 687 N N . GLY A 1 98 ? 22.386 -21.755 -20.421 1.00 70.19 98 GLY A N 1
ATOM 688 C CA . GLY A 1 98 ? 22.643 -23.188 -20.225 1.00 70.19 98 GLY A CA 1
ATOM 689 C C . GLY A 1 98 ? 21.482 -24.137 -20.543 1.00 70.19 98 GLY A C 1
ATOM 690 O O . GLY A 1 98 ? 21.723 -25.225 -21.059 1.00 70.19 98 GLY A O 1
ATOM 691 N N . THR A 1 99 ? 20.238 -23.742 -20.274 1.00 67.38 99 THR A N 1
ATOM 692 C CA . THR A 1 99 ? 19.031 -24.566 -20.491 1.00 67.38 99 THR A CA 1
ATOM 693 C C . THR A 1 99 ? 18.391 -24.368 -21.864 1.00 67.38 99 THR A C 1
ATOM 695 O O . THR A 1 99 ? 17.631 -25.222 -22.322 1.00 67.38 99 THR A O 1
ATOM 698 N N . VAL A 1 100 ? 18.704 -23.264 -22.542 1.00 71.06 100 VAL A N 1
ATOM 699 C CA . VAL A 1 100 ? 18.149 -22.924 -23.855 1.00 71.06 100 VAL A CA 1
ATOM 700 C C . VAL A 1 100 ? 18.972 -23.568 -24.972 1.00 71.06 100 VAL A C 1
ATOM 702 O O . VAL A 1 100 ? 20.204 -23.518 -24.982 1.00 71.06 100 VAL A O 1
ATOM 705 N N . VAL A 1 101 ? 18.276 -24.144 -25.957 1.00 75.69 101 VAL A N 1
ATOM 706 C CA . VAL A 1 101 ? 18.901 -24.677 -27.173 1.00 75.69 101 VAL A CA 1
ATOM 707 C C . VAL A 1 101 ? 19.451 -23.520 -28.000 1.00 75.69 101 VAL A C 1
ATOM 709 O O . VAL A 1 101 ? 18.687 -22.731 -28.560 1.00 75.69 101 VAL A O 1
ATOM 712 N N . ALA A 1 102 ? 20.778 -23.446 -28.099 1.00 74.06 102 ALA A N 1
ATOM 713 C CA . ALA A 1 102 ? 21.453 -22.464 -28.932 1.00 74.06 102 ALA A CA 1
ATOM 714 C C . ALA A 1 102 ? 20.991 -22.565 -30.394 1.00 74.06 102 ALA A C 1
ATOM 716 O O . ALA A 1 102 ? 20.968 -23.649 -30.982 1.00 74.06 102 ALA A O 1
ATOM 717 N N . GLN A 1 103 ? 20.626 -21.423 -30.974 1.00 79.88 103 GLN A N 1
ATOM 718 C CA . GLN A 1 103 ? 20.220 -21.308 -32.373 1.00 79.88 103 GLN A CA 1
ATOM 719 C C . GLN A 1 103 ? 21.389 -20.770 -33.207 1.00 79.88 103 GLN A C 1
ATOM 721 O O . GLN A 1 103 ? 22.147 -19.939 -32.708 1.00 79.88 103 GLN A O 1
ATOM 726 N N . PRO A 1 104 ? 21.551 -21.181 -34.478 1.00 85.06 104 PRO A N 1
ATOM 727 C CA . PRO A 1 104 ? 22.497 -20.528 -35.376 1.00 85.06 104 PRO A CA 1
ATOM 728 C C . PRO A 1 104 ? 22.213 -19.024 -35.465 1.00 85.06 104 PRO A C 1
ATOM 730 O O . PRO A 1 104 ? 21.066 -18.622 -35.669 1.00 85.06 104 PRO A O 1
ATOM 733 N N . ALA A 1 105 ? 23.251 -18.196 -35.338 1.00 89.56 105 ALA A N 1
ATOM 734 C CA . ALA A 1 105 ? 23.103 -16.760 -35.555 1.00 89.56 105 ALA A CA 1
ATOM 735 C C . ALA A 1 105 ? 22.907 -16.457 -37.045 1.00 89.56 105 ALA A C 1
ATOM 737 O O . ALA A 1 105 ? 23.575 -17.033 -37.909 1.00 89.56 105 ALA A O 1
ATOM 738 N N . VAL A 1 106 ? 22.034 -15.498 -37.347 1.00 95.06 106 VAL A N 1
ATOM 739 C CA . VAL A 1 106 ? 21.868 -14.957 -38.698 1.00 95.06 106 VAL A CA 1
ATOM 740 C C . VAL A 1 106 ? 22.866 -13.823 -38.883 1.00 95.06 106 VAL A C 1
ATOM 742 O O . VAL A 1 106 ? 22.663 -12.719 -38.388 1.00 95.06 106 VAL A O 1
ATOM 745 N N . VAL A 1 107 ? 23.955 -14.087 -39.601 1.00 95.81 107 VAL A N 1
ATOM 746 C CA . VAL A 1 107 ? 25.004 -13.087 -39.845 1.00 95.81 107 VAL A CA 1
ATOM 747 C C . VAL A 1 107 ? 24.825 -12.464 -41.226 1.00 95.81 107 VAL A C 1
ATOM 749 O O . VAL A 1 107 ? 24.683 -13.172 -42.226 1.00 95.81 107 VAL A O 1
ATOM 752 N N . LYS A 1 108 ? 24.825 -11.132 -41.288 1.00 96.44 108 LYS A N 1
ATOM 753 C CA . LYS A 1 108 ? 24.780 -10.357 -42.532 1.00 96.44 108 LYS A CA 1
ATOM 754 C C . LYS A 1 108 ? 26.033 -9.503 -42.643 1.00 96.44 108 LYS A C 1
ATOM 756 O O . LYS A 1 108 ? 26.292 -8.662 -41.788 1.00 96.44 108 LYS A O 1
ATOM 761 N N . GLU A 1 109 ? 26.800 -9.731 -43.699 1.00 96.31 109 GLU A N 1
ATOM 762 C CA . GLU A 1 109 ? 28.115 -9.129 -43.903 1.00 96.31 109 GLU A CA 1
ATOM 763 C C . GLU A 1 109 ? 28.048 -8.044 -44.981 1.00 96.31 109 GLU A C 1
ATOM 765 O O . GLU A 1 109 ? 27.475 -8.251 -46.053 1.00 96.31 109 GLU A O 1
ATOM 770 N N . PHE A 1 110 ? 28.658 -6.893 -44.708 1.00 96.31 110 PHE A N 1
ATOM 771 C CA . PHE A 1 110 ? 28.639 -5.725 -45.581 1.00 96.31 110 PHE A CA 1
ATOM 772 C C . PHE A 1 110 ? 30.053 -5.135 -45.700 1.00 96.31 110 PHE A C 1
ATOM 774 O O . PHE A 1 110 ? 30.556 -4.546 -44.740 1.00 96.31 110 PHE A O 1
ATOM 781 N N . PRO A 1 111 ? 30.730 -5.252 -46.853 1.00 95.88 111 PRO A N 1
ATOM 782 C CA . PRO A 1 111 ? 31.995 -4.556 -47.049 1.00 95.88 111 PRO A CA 1
ATOM 783 C C . PRO A 1 111 ? 31.761 -3.042 -47.025 1.00 95.88 111 PRO A C 1
ATOM 785 O O . PRO A 1 111 ? 30.872 -2.536 -47.713 1.00 95.88 111 PRO A O 1
ATOM 788 N N . ILE A 1 112 ? 32.563 -2.314 -46.249 1.00 95.56 112 ILE A N 1
ATOM 789 C CA . ILE A 1 112 ? 32.491 -0.854 -46.201 1.00 95.56 112 ILE A CA 1
ATOM 790 C C . ILE A 1 112 ? 33.163 -0.296 -47.448 1.00 95.56 112 ILE A C 1
ATOM 792 O O . ILE A 1 112 ? 34.334 -0.554 -47.735 1.00 95.56 112 ILE A O 1
ATOM 796 N N . THR A 1 113 ? 32.398 0.484 -48.198 1.00 92.38 113 THR A N 1
ATOM 797 C CA . THR A 1 113 ? 32.840 1.096 -49.448 1.00 92.38 113 THR A CA 1
ATOM 798 C C . THR A 1 113 ? 33.220 2.557 -49.242 1.00 92.38 113 THR A C 1
ATOM 800 O O . THR A 1 113 ? 32.740 3.218 -48.324 1.00 92.38 113 THR A O 1
ATOM 803 N N . ALA A 1 114 ? 34.035 3.100 -50.150 1.00 90.06 114 ALA A N 1
ATOM 804 C CA . ALA A 1 114 ? 34.412 4.514 -50.121 1.00 90.06 114 ALA A CA 1
ATOM 805 C C . ALA A 1 114 ? 33.200 5.467 -50.186 1.00 90.06 114 ALA A C 1
ATOM 807 O O . ALA A 1 114 ? 33.280 6.572 -49.673 1.00 90.06 114 ALA A O 1
ATOM 808 N N . ALA A 1 115 ? 32.074 5.042 -50.774 1.00 92.19 115 ALA A N 1
ATOM 809 C CA . ALA A 1 115 ? 30.854 5.850 -50.856 1.00 92.19 115 ALA A CA 1
ATOM 810 C C . ALA A 1 115 ? 30.153 6.041 -49.500 1.00 92.19 115 ALA A C 1
ATOM 812 O O . ALA A 1 115 ? 29.355 6.960 -49.344 1.00 92.19 115 ALA A O 1
ATOM 813 N N . GLN A 1 116 ? 30.437 5.172 -48.530 1.00 94.31 116 GLN A N 1
ATOM 814 C CA . GLN A 1 116 ? 29.886 5.249 -47.176 1.00 94.31 116 GLN A CA 1
ATOM 815 C C . GLN A 1 116 ? 30.775 6.068 -46.240 1.00 94.31 116 GLN A C 1
ATOM 817 O O . GLN A 1 116 ? 30.425 6.249 -45.077 1.00 94.31 116 GLN A O 1
ATOM 822 N N . CYS A 1 117 ? 31.920 6.546 -46.723 1.00 94.50 117 CYS A N 1
ATOM 823 C CA . CYS A 1 117 ? 32.916 7.244 -45.931 1.00 94.50 117 CYS A CA 1
ATOM 824 C C . CYS A 1 117 ? 33.206 8.628 -46.512 1.00 94.50 117 CYS A C 1
ATOM 826 O O . CYS A 1 117 ? 32.963 8.900 -47.686 1.00 94.50 117 CYS A O 1
ATOM 828 N N . ASP A 1 118 ? 33.768 9.508 -45.689 1.00 94.56 118 ASP A N 1
ATOM 829 C CA . ASP A 1 118 ? 34.266 10.817 -46.117 1.00 94.56 118 ASP A CA 1
ATOM 830 C C . ASP A 1 118 ? 35.415 10.706 -47.140 1.00 94.56 118 ASP A C 1
ATOM 832 O O . ASP A 1 118 ? 35.720 11.664 -47.851 1.00 94.56 118 ASP A O 1
ATOM 836 N N . ARG A 1 119 ? 36.054 9.530 -47.216 1.00 91.75 119 ARG A N 1
ATOM 837 C CA . ARG A 1 119 ? 37.158 9.202 -48.124 1.00 91.75 119 ARG A CA 1
ATOM 838 C C . ARG A 1 119 ? 37.276 7.700 -48.386 1.00 91.75 119 ARG A C 1
ATOM 840 O O . ARG A 1 119 ? 36.694 6.872 -47.692 1.00 91.75 119 ARG A O 1
ATOM 847 N N . ALA A 1 120 ? 38.110 7.341 -49.361 1.00 92.44 120 ALA A N 1
ATOM 848 C CA . ALA A 1 120 ? 38.561 5.962 -49.523 1.00 92.44 120 ALA A CA 1
ATOM 849 C C . ALA A 1 120 ? 39.401 5.511 -48.315 1.00 92.44 120 ALA A C 1
ATOM 851 O O . ALA A 1 120 ? 40.236 6.274 -47.824 1.00 92.44 120 ALA A O 1
ATOM 852 N N . PHE A 1 121 ? 39.210 4.262 -47.881 1.00 93.94 121 PHE A N 1
ATOM 853 C CA . PHE A 1 121 ? 39.911 3.694 -46.728 1.00 93.94 121 PHE A CA 1
ATOM 854 C C . PHE A 1 121 ? 41.430 3.857 -46.852 1.00 93.94 121 PHE A C 1
ATOM 856 O O . PHE A 1 121 ? 42.045 3.330 -47.782 1.00 93.94 121 PHE A O 1
ATOM 863 N N . THR A 1 122 ? 42.027 4.581 -45.907 1.00 94.44 122 THR A N 1
ATOM 864 C CA . THR A 1 122 ? 43.458 4.905 -45.918 1.00 94.44 122 THR A CA 1
ATOM 865 C C . THR A 1 122 ? 44.074 4.680 -44.538 1.00 94.44 122 THR A C 1
ATOM 867 O O . THR A 1 122 ? 43.529 5.138 -43.532 1.00 94.44 122 THR A O 1
ATOM 870 N N . LEU A 1 123 ? 45.219 3.986 -44.494 1.00 96.19 123 LEU A N 1
ATOM 871 C CA . LEU A 1 123 ? 45.996 3.782 -43.267 1.00 96.19 123 LEU A CA 1
ATOM 872 C C . LEU A 1 123 ? 46.620 5.093 -42.772 1.00 96.19 123 LEU A C 1
ATOM 874 O O . LEU A 1 123 ? 47.002 5.952 -43.564 1.00 96.19 123 LEU A O 1
ATOM 878 N N . ASN A 1 124 ? 46.780 5.206 -41.456 1.00 96.38 124 ASN A N 1
ATOM 879 C CA . ASN A 1 124 ? 47.349 6.352 -40.748 1.00 96.38 124 ASN A CA 1
ATOM 880 C C . ASN A 1 124 ? 46.602 7.670 -41.018 1.00 96.38 124 ASN A C 1
ATOM 882 O O . ASN A 1 124 ? 47.189 8.755 -41.039 1.00 96.38 124 ASN A O 1
ATOM 886 N N . MET A 1 125 ? 45.288 7.578 -41.222 1.00 95.44 125 MET A N 1
ATOM 887 C CA . MET A 1 125 ? 44.389 8.713 -41.407 1.00 95.44 125 MET A CA 1
ATOM 888 C C . MET A 1 125 ? 43.039 8.426 -40.752 1.00 95.44 125 MET A C 1
ATOM 890 O O . MET A 1 125 ? 42.614 7.278 -40.696 1.00 95.44 125 MET A O 1
ATOM 894 N N . TRP A 1 126 ? 42.341 9.466 -40.296 1.00 94.94 126 TRP A N 1
ATOM 895 C CA . TRP A 1 126 ? 40.952 9.317 -39.865 1.00 94.94 126 TRP A CA 1
ATOM 896 C C . TRP A 1 126 ? 40.053 9.038 -41.073 1.00 94.94 126 TRP A C 1
ATOM 898 O O . TRP A 1 126 ? 40.126 9.747 -42.078 1.00 94.94 126 TRP A O 1
ATOM 908 N N . ASN A 1 127 ? 39.226 8.002 -40.955 1.00 93.44 127 ASN A N 1
ATOM 909 C CA . ASN A 1 127 ? 38.172 7.634 -41.893 1.00 93.44 127 ASN A CA 1
ATOM 910 C C . ASN A 1 127 ? 36.849 7.697 -41.122 1.00 93.44 127 ASN A C 1
ATOM 912 O O . ASN A 1 127 ? 36.684 6.969 -40.139 1.00 93.44 127 ASN A O 1
ATOM 916 N N . THR A 1 128 ? 35.928 8.556 -41.548 1.00 94.00 128 THR A N 1
ATOM 917 C CA . THR A 1 128 ? 34.607 8.705 -40.929 1.00 94.00 128 THR A CA 1
ATOM 918 C C . THR A 1 128 ? 33.560 8.138 -41.867 1.00 94.00 128 THR A C 1
ATOM 920 O O . THR A 1 128 ? 33.408 8.607 -42.994 1.00 94.00 128 THR A O 1
ATOM 923 N N . CYS A 1 129 ? 32.824 7.133 -41.405 1.00 93.94 129 CYS A N 1
ATOM 924 C CA . CYS A 1 129 ? 31.869 6.403 -42.227 1.00 93.94 129 CYS A CA 1
ATOM 925 C C . CYS A 1 129 ? 30.476 6.423 -41.612 1.00 93.94 129 CYS A C 1
ATOM 927 O O . CYS A 1 129 ? 30.330 6.401 -40.394 1.00 93.94 129 CYS A O 1
ATOM 929 N N . THR A 1 130 ? 29.455 6.455 -42.464 1.00 92.56 130 THR A N 1
ATOM 930 C CA . THR A 1 130 ? 28.041 6.368 -42.095 1.00 92.56 130 THR A CA 1
ATOM 931 C C . THR A 1 130 ? 27.430 5.134 -42.745 1.00 92.56 130 THR A C 1
ATOM 933 O O . THR A 1 130 ? 27.418 4.987 -43.965 1.00 92.56 130 THR A O 1
ATOM 936 N N . LEU A 1 131 ? 26.941 4.233 -41.902 1.00 91.00 131 LEU A N 1
ATOM 937 C CA . LEU A 1 131 ? 26.383 2.938 -42.262 1.00 91.00 131 LEU A CA 1
ATOM 938 C C . LEU A 1 131 ? 24.857 3.024 -42.248 1.00 91.00 131 LEU A C 1
ATOM 940 O O . LEU A 1 131 ? 24.285 3.554 -41.298 1.00 91.00 131 LEU A O 1
ATOM 944 N N . ASP A 1 132 ? 24.210 2.496 -43.284 1.00 87.88 132 ASP A N 1
ATOM 945 C CA . ASP A 1 132 ? 22.750 2.417 -43.382 1.00 87.88 132 ASP A CA 1
ATOM 946 C C . ASP A 1 132 ? 22.263 1.122 -42.719 1.00 87.88 132 ASP A C 1
ATOM 948 O O . ASP A 1 132 ? 22.498 0.016 -43.221 1.00 87.88 132 ASP A O 1
ATOM 952 N N . VAL A 1 133 ? 21.631 1.261 -41.553 1.00 86.06 133 VAL A N 1
ATOM 953 C CA . VAL A 1 133 ? 21.154 0.121 -40.768 1.00 86.06 133 VAL A CA 1
ATOM 954 C C . VAL A 1 133 ? 19.841 -0.411 -41.334 1.00 86.06 133 VAL A C 1
ATOM 956 O O . VAL A 1 133 ? 19.646 -1.625 -41.356 1.00 86.06 133 VAL A O 1
ATOM 959 N N . ASP A 1 134 ? 18.964 0.443 -41.859 1.00 84.06 134 ASP A N 1
ATOM 960 C CA . ASP A 1 134 ? 17.696 -0.011 -42.441 1.00 84.06 134 ASP A CA 1
ATOM 961 C C . ASP A 1 134 ? 17.912 -0.835 -43.701 1.00 84.06 134 ASP A C 1
ATOM 963 O O . ASP A 1 134 ? 17.260 -1.866 -43.884 1.00 84.06 134 ASP A O 1
ATOM 967 N N . ALA A 1 135 ? 18.869 -0.437 -44.544 1.00 86.88 135 ALA A N 1
ATOM 968 C CA . ALA A 1 135 ? 19.270 -1.235 -45.693 1.00 86.88 135 ALA A CA 1
ATOM 969 C C . ALA A 1 135 ? 19.741 -2.631 -45.259 1.00 86.88 135 ALA A C 1
ATOM 971 O O . ALA A 1 135 ? 19.381 -3.622 -45.895 1.00 86.88 135 ALA A O 1
ATOM 972 N N . ALA A 1 136 ? 20.485 -2.729 -44.152 1.00 89.69 136 ALA A N 1
ATOM 973 C CA . ALA A 1 136 ? 20.918 -4.009 -43.603 1.00 89.69 136 ALA A CA 1
ATOM 974 C C . ALA A 1 136 ? 19.736 -4.840 -43.071 1.00 89.69 136 ALA A C 1
ATOM 976 O O . ALA A 1 136 ? 19.607 -6.014 -43.435 1.00 89.69 136 ALA A O 1
ATOM 977 N N . VAL A 1 137 ? 18.828 -4.240 -42.293 1.00 87.50 137 VAL A N 1
ATOM 978 C CA . VAL A 1 137 ? 17.610 -4.895 -41.771 1.00 87.50 137 VAL A CA 1
ATOM 979 C C . VAL A 1 137 ? 16.700 -5.373 -42.909 1.00 87.50 137 VAL A C 1
ATOM 981 O O . VAL A 1 137 ? 16.126 -6.463 -42.836 1.00 87.50 137 VAL A O 1
ATOM 984 N N . ALA A 1 138 ? 16.604 -4.619 -44.006 1.00 87.88 138 ALA A N 1
ATOM 985 C CA . ALA A 1 138 ? 15.813 -4.989 -45.176 1.00 87.88 138 ALA A CA 1
ATOM 986 C C . ALA A 1 138 ? 16.299 -6.284 -45.855 1.00 87.88 138 ALA A C 1
ATOM 988 O O . ALA A 1 138 ? 15.496 -6.956 -46.504 1.00 87.88 138 ALA A O 1
ATOM 989 N N . THR A 1 139 ? 17.569 -6.673 -45.668 1.00 92.19 139 THR A N 1
ATOM 990 C CA . THR A 1 139 ? 18.132 -7.930 -46.204 1.00 92.19 139 THR A CA 1
ATOM 991 C C . THR A 1 139 ? 17.721 -9.189 -45.432 1.00 92.19 139 THR A C 1
ATOM 993 O O . THR A 1 139 ? 18.034 -10.309 -45.859 1.00 92.19 139 THR A O 1
ATOM 996 N N . LEU A 1 140 ? 17.066 -9.037 -44.277 1.00 92.12 140 LEU A N 1
ATOM 997 C CA . LEU A 1 140 ? 16.614 -10.163 -43.468 1.00 92.12 140 LEU A CA 1
ATOM 998 C C . LEU A 1 140 ? 15.419 -10.874 -44.110 1.00 92.12 140 LEU A C 1
ATOM 1000 O O . LEU A 1 140 ? 14.515 -10.247 -44.672 1.00 92.12 140 LEU A O 1
ATOM 1004 N N . ALA A 1 141 ? 15.394 -12.200 -43.968 1.00 93.25 141 ALA A N 1
ATOM 1005 C CA . ALA A 1 141 ? 14.212 -12.990 -44.281 1.00 93.25 141 ALA A CA 1
ATOM 1006 C C . ALA A 1 141 ? 13.065 -12.627 -43.324 1.00 93.25 141 ALA A C 1
ATOM 1008 O O . ALA A 1 141 ? 13.302 -12.186 -42.201 1.00 93.25 141 ALA A O 1
ATOM 1009 N N . ALA A 1 142 ? 11.815 -12.845 -43.744 1.00 88.38 142 ALA A N 1
ATOM 1010 C CA . ALA A 1 142 ? 10.639 -12.515 -42.931 1.00 88.38 142 ALA A CA 1
ATOM 1011 C C . ALA A 1 142 ? 10.678 -13.142 -41.519 1.00 88.38 142 ALA A C 1
ATOM 1013 O O . ALA A 1 142 ? 10.294 -12.482 -40.558 1.00 88.38 142 ALA A O 1
ATOM 1014 N N . ALA A 1 143 ? 11.221 -14.359 -41.392 1.00 90.12 143 ALA A N 1
ATOM 1015 C CA . ALA A 1 143 ? 11.350 -15.091 -40.128 1.00 90.12 143 ALA A CA 1
ATOM 1016 C C . ALA A 1 143 ? 12.407 -14.524 -39.161 1.00 90.12 143 ALA A C 1
ATOM 1018 O O . ALA A 1 143 ? 12.437 -14.902 -37.989 1.00 90.12 143 ALA A O 1
ATOM 1019 N N . ASP A 1 144 ? 13.280 -13.639 -39.648 1.00 90.88 144 ASP A N 1
ATOM 1020 C CA . ASP A 1 144 ? 14.361 -13.033 -38.867 1.00 90.88 144 ASP A CA 1
ATOM 1021 C C . ASP A 1 144 ? 14.147 -11.537 -38.647 1.00 90.88 144 ASP A C 1
ATOM 1023 O O . ASP A 1 144 ? 14.830 -10.941 -37.814 1.00 90.88 144 ASP A O 1
ATOM 1027 N N . LYS A 1 145 ? 13.185 -10.926 -39.349 1.00 88.38 145 LYS A N 1
ATOM 1028 C CA . LYS A 1 145 ? 12.832 -9.527 -39.120 1.00 88.38 145 LYS A CA 1
ATOM 1029 C C . LYS A 1 145 ? 12.332 -9.349 -37.684 1.00 88.38 145 LYS A C 1
ATOM 1031 O O . LYS A 1 145 ? 11.489 -10.132 -37.236 1.00 88.38 145 LYS A O 1
ATOM 1036 N N . PRO A 1 146 ? 12.846 -8.349 -36.957 1.00 84.19 146 PRO A N 1
ATOM 1037 C CA . PRO A 1 146 ? 12.423 -8.099 -35.590 1.00 84.19 146 PRO A CA 1
ATOM 1038 C C . PRO A 1 146 ? 10.988 -7.574 -35.554 1.00 84.19 146 PRO A C 1
ATOM 1040 O O . PRO A 1 146 ? 10.547 -6.923 -36.501 1.00 84.19 146 PRO A O 1
ATOM 1043 N N . TYR A 1 147 ? 10.274 -7.845 -34.462 1.00 79.00 147 TYR A N 1
ATOM 1044 C CA . TYR A 1 147 ? 9.006 -7.180 -34.167 1.00 79.00 147 TYR A CA 1
ATOM 1045 C C . TYR A 1 147 ? 9.203 -5.657 -34.092 1.00 79.00 147 TYR A C 1
ATOM 1047 O O . TYR A 1 147 ? 10.300 -5.182 -33.773 1.00 79.00 147 TYR A O 1
ATOM 1055 N N . ASP A 1 148 ? 8.148 -4.890 -34.375 1.00 75.19 148 ASP A N 1
ATOM 1056 C CA . ASP A 1 148 ? 8.209 -3.435 -34.255 1.00 75.19 148 ASP A CA 1
ATOM 1057 C C . ASP A 1 148 ? 8.623 -3.022 -32.826 1.00 75.19 148 ASP A C 1
ATOM 1059 O O . ASP A 1 148 ? 8.253 -3.628 -31.822 1.00 75.19 148 ASP A O 1
ATOM 1063 N N . TYR A 1 149 ? 9.416 -1.961 -32.760 1.00 70.62 149 TYR A N 1
ATOM 1064 C CA . TYR A 1 149 ? 10.077 -1.364 -31.601 1.00 70.62 149 TYR A CA 1
ATOM 1065 C C . TYR A 1 149 ? 11.113 -2.241 -30.884 1.00 70.62 149 TYR A C 1
ATOM 1067 O O . TYR A 1 149 ? 11.532 -1.908 -29.770 1.00 70.62 149 TYR A O 1
ATOM 1075 N N . LEU A 1 150 ? 11.619 -3.301 -31.520 1.00 76.25 150 LEU A N 1
ATOM 1076 C CA . LEU A 1 150 ? 12.868 -3.914 -31.067 1.00 76.25 150 LEU A CA 1
ATOM 1077 C C . LEU A 1 150 ? 14.031 -2.936 -31.289 1.00 76.25 150 LEU A C 1
ATOM 1079 O O . LEU A 1 150 ? 14.092 -2.281 -32.325 1.00 76.25 150 LEU A O 1
ATOM 1083 N N . GLY A 1 151 ? 14.945 -2.818 -30.328 1.00 75.62 151 GLY A N 1
ATOM 1084 C CA . GLY A 1 151 ? 16.165 -2.019 -30.472 1.00 75.62 151 GLY A CA 1
ATOM 1085 C C . GLY A 1 151 ? 17.318 -2.824 -31.057 1.00 75.62 151 GLY A C 1
ATOM 1086 O O . GLY A 1 151 ? 17.378 -4.037 -30.867 1.00 75.62 151 GLY A O 1
ATOM 1087 N N . LEU A 1 152 ? 18.261 -2.145 -31.719 1.00 79.31 152 LEU A N 1
ATOM 1088 C CA . LEU A 1 152 ? 19.600 -2.719 -31.872 1.00 79.31 152 LEU A CA 1
ATOM 1089 C C . LEU A 1 152 ? 20.195 -2.906 -30.473 1.00 79.31 152 LEU A C 1
ATOM 1091 O O . LEU A 1 152 ? 20.167 -1.983 -29.655 1.00 79.31 152 LEU A O 1
ATOM 1095 N N . SER A 1 153 ? 20.774 -4.068 -30.226 1.00 77.25 153 SER A N 1
ATOM 1096 C CA . SER A 1 153 ? 21.591 -4.356 -29.054 1.00 77.25 153 SER A CA 1
ATOM 1097 C C . SER A 1 153 ? 23.057 -4.452 -29.462 1.00 77.25 153 SER A C 1
ATOM 1099 O O . SER A 1 153 ? 23.380 -4.835 -30.594 1.00 77.25 153 SER A O 1
ATOM 1101 N N . GLU A 1 154 ? 23.950 -4.147 -28.523 1.00 78.75 154 GLU A N 1
ATOM 1102 C CA . GLU A 1 154 ? 25.359 -4.547 -28.614 1.00 78.75 154 GLU A CA 1
ATOM 1103 C C . GLU A 1 154 ? 26.080 -4.042 -29.878 1.00 78.75 154 GLU A C 1
ATOM 1105 O O . GLU A 1 154 ? 26.676 -4.798 -30.651 1.00 78.75 154 GLU A O 1
ATOM 1110 N N . LEU A 1 155 ? 26.030 -2.727 -30.096 1.00 81.81 155 LEU A N 1
ATOM 1111 C CA . LEU A 1 155 ? 26.816 -2.082 -31.144 1.00 81.81 155 LEU A CA 1
ATOM 1112 C C . LEU A 1 155 ? 28.295 -2.130 -30.762 1.00 81.81 155 LEU A C 1
ATOM 1114 O O . LEU A 1 155 ? 28.657 -1.661 -29.690 1.00 81.81 155 LEU A O 1
ATOM 1118 N N . LYS A 1 156 ? 29.149 -2.672 -31.629 1.00 86.00 156 LYS A N 1
ATOM 1119 C CA . LYS A 1 156 ? 30.544 -3.009 -31.332 1.00 86.00 156 LYS A CA 1
ATOM 1120 C C . LYS A 1 156 ? 31.481 -2.558 -32.445 1.00 86.00 156 LYS A C 1
ATOM 1122 O O . LYS A 1 156 ? 31.222 -2.833 -33.609 1.00 86.00 156 LYS A O 1
ATOM 1127 N N . VAL A 1 157 ? 32.622 -1.971 -32.083 1.00 87.56 157 VAL A N 1
ATOM 1128 C CA . VAL A 1 157 ? 33.768 -1.744 -32.988 1.00 87.56 157 VAL A CA 1
ATOM 1129 C C . VAL A 1 157 ? 34.926 -2.642 -32.560 1.00 87.56 157 VAL A C 1
ATOM 1131 O O . VAL A 1 157 ? 35.306 -2.633 -31.380 1.00 87.56 157 VAL A O 1
ATOM 1134 N N . ALA A 1 158 ? 35.469 -3.430 -33.491 1.00 89.56 158 ALA A N 1
ATOM 1135 C CA . ALA A 1 158 ? 36.473 -4.452 -33.203 1.00 89.56 158 ALA A CA 1
ATOM 1136 C C . ALA A 1 158 ? 37.431 -4.733 -34.375 1.00 89.56 158 ALA A C 1
ATOM 1138 O O . ALA A 1 158 ? 37.158 -4.429 -35.535 1.00 89.56 158 ALA A O 1
ATOM 1139 N N . ALA A 1 159 ? 38.557 -5.367 -34.044 1.00 91.94 159 ALA A N 1
ATOM 1140 C CA . ALA A 1 159 ? 39.548 -5.873 -34.985 1.00 91.94 159 ALA A CA 1
ATOM 1141 C C . ALA A 1 159 ? 39.609 -7.410 -34.931 1.00 91.94 159 ALA A C 1
ATOM 1143 O O . ALA A 1 159 ? 39.301 -8.020 -33.902 1.00 91.94 159 ALA A O 1
ATOM 1144 N N . LEU A 1 160 ? 40.001 -8.051 -36.032 1.00 93.44 160 LEU A N 1
ATOM 1145 C CA . LEU A 1 160 ? 40.280 -9.487 -36.100 1.00 93.44 160 LEU A CA 1
ATOM 1146 C C . LEU A 1 160 ? 41.546 -9.744 -36.921 1.00 93.44 160 LEU A C 1
ATOM 1148 O O . LEU A 1 160 ? 41.707 -9.185 -38.003 1.00 93.44 160 LEU A O 1
ATOM 1152 N N . GLY A 1 161 ? 42.408 -10.638 -36.434 1.00 93.88 161 GLY A N 1
ATOM 1153 C CA . GLY A 1 161 ? 43.694 -10.936 -37.065 1.00 93.88 161 GLY A CA 1
ATOM 1154 C C . GLY A 1 161 ? 44.746 -9.871 -36.752 1.00 93.88 161 GLY A C 1
ATOM 1155 O O . GLY A 1 161 ? 44.711 -9.238 -35.700 1.00 93.88 161 GLY A O 1
ATOM 1156 N N . THR A 1 162 ? 45.695 -9.674 -37.666 1.00 96.12 162 THR A N 1
ATOM 1157 C CA . THR A 1 162 ? 46.699 -8.605 -37.576 1.00 96.12 162 THR A CA 1
ATOM 1158 C C . THR A 1 162 ? 46.104 -7.310 -38.128 1.00 96.12 162 THR A C 1
ATOM 1160 O O . THR A 1 162 ? 46.255 -6.995 -39.314 1.00 96.12 162 THR A O 1
ATOM 1163 N N . ALA A 1 163 ? 45.368 -6.603 -37.277 1.00 95.00 163 ALA A N 1
ATOM 1164 C CA . ALA A 1 163 ? 44.797 -5.291 -37.546 1.00 95.00 163 ALA A CA 1
ATOM 1165 C C . ALA A 1 163 ? 44.871 -4.427 -36.284 1.00 95.00 163 ALA A C 1
ATOM 1167 O O . ALA A 1 163 ? 44.697 -4.939 -35.180 1.00 95.00 163 ALA A O 1
ATOM 1168 N N . ASP A 1 164 ? 45.132 -3.137 -36.460 1.00 94.25 164 ASP A N 1
ATOM 1169 C CA . ASP A 1 164 ? 45.262 -2.177 -35.367 1.00 94.25 164 ASP A CA 1
ATOM 1170 C C . ASP A 1 164 ? 44.710 -0.812 -35.796 1.00 94.25 164 ASP A C 1
ATOM 1172 O O . ASP A 1 164 ? 44.846 -0.411 -36.959 1.00 94.25 164 ASP A O 1
ATOM 1176 N N . ALA A 1 165 ? 44.018 -0.139 -34.879 1.00 93.25 165 ALA A N 1
ATOM 1177 C CA . ALA A 1 165 ? 43.341 1.124 -35.132 1.00 93.25 165 ALA A CA 1
ATOM 1178 C C . ALA A 1 165 ? 43.012 1.868 -33.832 1.00 93.25 165 ALA A C 1
ATOM 1180 O O . ALA A 1 165 ? 42.616 1.256 -32.840 1.00 93.25 165 ALA A O 1
ATOM 1181 N N . TYR A 1 166 ? 43.050 3.199 -33.882 1.00 92.12 166 TYR A N 1
ATOM 1182 C CA . TYR A 1 166 ? 42.376 4.033 -32.889 1.00 92.12 166 TYR A CA 1
ATOM 1183 C C . TYR A 1 166 ? 40.921 4.254 -33.306 1.00 92.12 166 TYR A C 1
ATOM 1185 O O . TYR A 1 166 ? 40.611 4.376 -34.493 1.00 92.12 166 TYR A O 1
ATOM 1193 N N . VAL A 1 167 ? 40.030 4.311 -32.324 1.00 87.12 167 VAL A N 1
ATOM 1194 C CA . VAL A 1 167 ? 38.606 4.600 -32.511 1.00 87.12 167 VAL A CA 1
ATOM 1195 C C . VAL A 1 167 ? 38.299 5.843 -31.691 1.00 87.12 167 VAL A C 1
ATOM 1197 O O . VAL A 1 167 ? 38.749 5.933 -30.550 1.00 87.12 167 VAL A O 1
ATOM 1200 N N . ASP A 1 168 ? 37.591 6.793 -32.292 1.00 83.12 168 ASP A N 1
ATOM 1201 C CA . ASP A 1 168 ? 37.089 7.974 -31.588 1.00 83.12 168 ASP A CA 1
ATOM 1202 C C . ASP A 1 168 ? 35.679 7.668 -31.051 1.00 83.12 168 ASP A C 1
ATOM 1204 O O . ASP A 1 168 ? 35.515 6.735 -30.261 1.00 83.12 168 ASP A O 1
ATOM 1208 N N . ASP A 1 169 ? 34.654 8.370 -31.536 1.00 71.06 169 ASP A N 1
ATOM 1209 C CA . ASP A 1 169 ? 33.259 8.136 -31.177 1.00 71.06 169 ASP A CA 1
ATOM 1210 C C . ASP A 1 169 ? 32.490 7.385 -32.282 1.00 71.06 169 ASP A C 1
ATOM 1212 O O . ASP A 1 169 ? 32.855 7.381 -33.468 1.00 71.06 169 ASP A O 1
ATOM 1216 N N . TYR A 1 170 ? 31.389 6.753 -31.887 1.00 76.44 170 TYR A N 1
ATOM 1217 C CA . TYR A 1 170 ? 30.378 6.230 -32.792 1.00 76.44 170 TYR A CA 1
ATOM 1218 C C . TYR A 1 170 ? 28.987 6.633 -32.300 1.00 76.44 170 TYR A C 1
ATOM 1220 O O . TYR A 1 170 ? 28.648 6.524 -31.128 1.00 76.44 170 TYR A O 1
ATOM 1228 N N . ALA A 1 171 ? 28.135 7.060 -33.226 1.00 76.62 171 ALA A N 1
ATOM 1229 C CA . ALA A 1 171 ? 26.777 7.481 -32.936 1.00 76.62 171 ALA A CA 1
ATOM 1230 C C . ALA A 1 171 ? 25.808 6.735 -33.844 1.00 76.62 171 ALA A C 1
ATOM 1232 O O . ALA A 1 171 ? 25.866 6.867 -35.067 1.00 76.62 171 ALA A O 1
ATOM 1233 N N . THR A 1 172 ? 24.872 6.000 -33.248 1.00 76.56 172 THR A N 1
ATOM 1234 C CA . THR A 1 172 ? 23.704 5.524 -33.991 1.00 76.56 172 THR A CA 1
ATOM 1235 C C . THR A 1 172 ? 22.596 6.540 -33.847 1.00 76.56 172 THR A C 1
ATOM 1237 O O . THR A 1 172 ? 22.134 6.826 -32.744 1.00 76.56 172 THR A O 1
ATOM 1240 N N . ARG A 1 173 ? 22.197 7.121 -34.971 1.00 74.38 173 ARG A N 1
ATOM 1241 C CA . ARG A 1 173 ? 21.190 8.167 -35.031 1.00 74.38 173 ARG A CA 1
ATOM 1242 C C . ARG A 1 173 ? 19.991 7.640 -35.788 1.00 74.38 173 ARG A C 1
ATOM 1244 O O . ARG A 1 173 ? 20.110 7.034 -36.847 1.00 74.38 173 ARG A O 1
ATOM 1251 N N . LYS A 1 174 ? 18.818 7.926 -35.245 1.00 70.38 174 LYS A N 1
ATOM 1252 C CA . LYS A 1 174 ? 17.558 7.781 -35.959 1.00 70.38 174 LYS A CA 1
ATOM 1253 C C . LYS A 1 174 ? 17.163 9.160 -36.463 1.00 70.38 174 LYS A C 1
ATOM 1255 O O . LYS A 1 174 ? 16.995 10.070 -35.644 1.00 70.38 174 LYS A O 1
ATOM 1260 N N . ALA A 1 175 ? 17.026 9.328 -37.775 1.00 65.56 175 ALA A N 1
ATOM 1261 C CA . ALA A 1 175 ? 16.615 10.601 -38.359 1.00 65.56 175 ALA A CA 1
ATOM 1262 C C . ALA A 1 175 ? 15.275 11.067 -37.762 1.00 65.56 175 ALA A C 1
ATOM 1264 O O . ALA A 1 175 ? 14.374 10.259 -37.522 1.00 65.56 175 ALA A O 1
ATOM 1265 N N . LEU A 1 176 ? 15.147 12.368 -37.487 1.00 57.44 176 LEU A N 1
ATOM 1266 C CA . LEU A 1 176 ? 13.853 12.947 -37.126 1.00 57.44 176 LEU A CA 1
ATOM 1267 C C . LEU A 1 176 ? 12.919 12.867 -38.347 1.00 57.44 176 LEU A C 1
ATOM 1269 O O . LEU A 1 176 ? 13.387 13.082 -39.471 1.00 57.44 176 LEU A O 1
ATOM 1273 N N . PRO A 1 177 ? 11.614 12.593 -38.167 1.00 54.44 177 PRO A N 1
ATOM 1274 C CA . PRO A 1 177 ? 10.643 12.759 -39.240 1.00 54.44 177 PRO A CA 1
ATOM 1275 C C . PRO A 1 177 ? 10.739 14.168 -39.835 1.00 54.44 177 PRO A C 1
ATOM 1277 O O . PRO A 1 177 ? 10.937 15.146 -39.107 1.00 54.44 177 PRO A O 1
ATOM 1280 N N . ALA A 1 178 ? 10.605 14.274 -41.158 1.00 46.78 178 ALA A N 1
ATOM 1281 C CA . ALA A 1 178 ? 10.701 15.553 -41.851 1.00 46.78 178 ALA A CA 1
ATOM 1282 C C . ALA A 1 178 ? 9.721 16.579 -41.243 1.00 46.78 178 ALA A C 1
ATOM 1284 O O . ALA A 1 178 ? 8.515 16.343 -41.216 1.00 46.78 178 ALA A O 1
ATOM 1285 N N . GLY A 1 179 ? 10.249 17.710 -40.757 1.00 50.59 179 GLY A N 1
ATOM 1286 C CA . GLY A 1 179 ? 9.464 18.816 -40.189 1.00 50.59 179 GLY A CA 1
ATOM 1287 C C . GLY A 1 179 ? 9.317 18.846 -38.660 1.00 50.59 179 GLY A C 1
ATOM 1288 O O . GLY A 1 179 ? 8.690 19.777 -38.160 1.00 50.59 179 GLY A O 1
ATOM 1289 N N . SER A 1 180 ? 9.892 17.899 -37.905 1.00 44.81 180 SER A N 1
ATOM 1290 C CA . SER A 1 180 ? 9.836 17.911 -36.430 1.00 44.81 180 SER A CA 1
ATOM 1291 C C . SER A 1 180 ? 11.111 18.467 -35.782 1.00 44.81 180 SER A C 1
ATOM 1293 O O . SER A 1 180 ? 12.213 18.049 -36.128 1.00 44.81 180 SER A O 1
ATOM 1295 N N . THR A 1 181 ? 10.967 19.367 -34.800 1.00 43.50 181 THR A N 1
ATOM 1296 C CA . THR A 1 181 ? 12.054 19.849 -33.915 1.00 43.50 181 THR A CA 1
ATOM 1297 C C . THR A 1 181 ? 12.093 19.133 -32.561 1.00 43.50 181 THR A C 1
ATOM 1299 O O . THR A 1 181 ? 13.049 19.300 -31.808 1.00 43.50 181 THR A O 1
ATOM 1302 N N . VAL A 1 182 ? 11.068 18.332 -32.254 1.00 40.97 182 VAL A N 1
ATOM 1303 C CA . VAL A 1 182 ? 10.937 17.552 -31.019 1.00 40.97 182 VAL A CA 1
ATOM 1304 C C . VAL A 1 182 ? 11.000 16.072 -31.376 1.00 40.97 182 VAL A C 1
ATOM 1306 O O . VAL A 1 182 ? 10.360 15.624 -32.332 1.00 40.97 182 VAL A O 1
ATOM 1309 N N . ASP A 1 183 ? 11.755 15.298 -30.604 1.00 52.78 183 ASP A N 1
ATOM 1310 C CA . ASP A 1 183 ? 11.726 13.842 -30.690 1.00 52.78 183 ASP A CA 1
ATOM 1311 C C . ASP A 1 183 ? 10.419 13.303 -30.072 1.00 52.78 183 ASP A C 1
ATOM 1313 O O . ASP A 1 183 ? 10.385 12.785 -28.961 1.00 52.78 183 ASP A O 1
ATOM 1317 N N . SER A 1 184 ? 9.300 13.460 -30.784 1.00 49.25 184 SER A N 1
ATOM 1318 C CA . SER A 1 184 ? 7.975 12.962 -30.384 1.00 49.25 184 SER A CA 1
ATOM 1319 C C . SER A 1 184 ? 7.843 11.434 -30.473 1.00 49.25 184 SER A C 1
ATOM 1321 O O . SER A 1 184 ? 6.751 10.892 -30.277 1.00 49.25 184 SER A O 1
ATOM 1323 N N . ARG A 1 185 ? 8.942 10.716 -30.756 1.00 61.34 185 ARG A N 1
ATOM 1324 C CA . ARG A 1 185 ? 8.932 9.260 -30.913 1.00 61.34 185 ARG A CA 1
ATOM 1325 C C . ARG A 1 185 ? 8.718 8.556 -29.584 1.00 61.34 185 ARG A C 1
ATOM 1327 O O . ARG A 1 185 ? 8.012 7.563 -29.600 1.00 61.34 185 ARG A O 1
ATOM 1334 N N . ALA A 1 186 ? 9.220 9.082 -28.462 1.00 66.44 186 ALA A N 1
ATOM 1335 C CA . ALA A 1 186 ? 9.072 8.432 -27.156 1.00 66.44 186 ALA A CA 1
ATOM 1336 C C . ALA A 1 186 ? 7.595 8.206 -26.788 1.00 66.44 186 ALA A C 1
ATOM 1338 O O . ALA A 1 186 ? 7.192 7.075 -26.550 1.00 66.44 186 ALA A O 1
ATOM 1339 N N . GLY A 1 187 ? 6.752 9.243 -26.842 1.00 76.31 187 GLY A N 1
ATOM 1340 C CA . GLY A 1 187 ? 5.326 9.100 -26.532 1.00 76.31 187 GLY A CA 1
ATOM 1341 C C . GLY A 1 187 ? 4.578 8.183 -27.506 1.00 76.31 187 GLY A C 1
ATOM 1342 O O . GLY A 1 187 ? 3.774 7.356 -27.086 1.00 76.31 187 GLY A O 1
ATOM 1343 N N . ALA A 1 188 ? 4.816 8.315 -28.815 1.00 75.69 188 ALA A N 1
ATOM 1344 C CA . ALA A 1 188 ? 4.163 7.455 -29.808 1.00 75.69 188 ALA A CA 1
ATOM 1345 C C . ALA A 1 188 ? 4.614 5.989 -29.681 1.00 75.69 188 ALA A C 1
ATOM 1347 O O . ALA A 1 188 ? 3.815 5.071 -29.845 1.00 75.69 188 ALA A O 1
ATOM 1348 N N . GLU A 1 189 ? 5.885 5.780 -29.349 1.00 75.38 189 GLU A N 1
ATOM 1349 C CA . GLU A 1 189 ? 6.459 4.479 -29.041 1.00 75.38 189 GLU A CA 1
ATOM 1350 C C . GLU A 1 189 ? 5.851 3.872 -27.776 1.00 75.38 189 GLU A C 1
ATOM 1352 O O . GLU A 1 189 ? 5.431 2.719 -27.818 1.00 75.38 189 GLU A O 1
ATOM 1357 N N . PHE A 1 190 ? 5.747 4.633 -26.682 1.00 81.19 190 PHE A N 1
ATOM 1358 C CA . PHE A 1 190 ? 5.074 4.187 -25.460 1.00 81.19 190 PHE A CA 1
ATOM 1359 C C . PHE A 1 190 ? 3.629 3.775 -25.749 1.00 81.19 190 PHE A C 1
ATOM 1361 O O . PHE A 1 190 ? 3.229 2.673 -25.390 1.00 81.19 190 PHE A O 1
ATOM 1368 N N . ALA A 1 191 ? 2.871 4.607 -26.469 1.00 83.50 191 ALA A N 1
ATOM 1369 C CA . ALA A 1 191 ? 1.488 4.310 -26.836 1.00 83.50 191 ALA A CA 1
ATOM 1370 C C . ALA A 1 191 ? 1.344 2.995 -27.616 1.00 83.50 191 ALA A C 1
ATOM 1372 O O . ALA A 1 191 ? 0.443 2.202 -27.344 1.00 83.50 191 ALA A O 1
ATOM 1373 N N . LEU A 1 192 ? 2.235 2.748 -28.578 1.00 77.75 192 LEU A N 1
ATOM 1374 C CA . LEU A 1 192 ? 2.182 1.526 -29.371 1.00 77.75 192 LEU A CA 1
ATOM 1375 C C . LEU A 1 192 ? 2.641 0.306 -28.566 1.00 77.75 192 LEU A C 1
ATOM 1377 O O . LEU A 1 192 ? 1.961 -0.717 -28.595 1.00 77.75 192 LEU A O 1
ATOM 1381 N N . ARG A 1 193 ? 3.731 0.419 -27.793 1.00 80.06 193 ARG A N 1
ATOM 1382 C CA . ARG A 1 193 ? 4.195 -0.649 -26.891 1.00 80.06 193 ARG A CA 1
ATOM 1383 C C . ARG A 1 193 ? 3.113 -1.035 -25.889 1.00 80.06 193 ARG A C 1
ATOM 1385 O O . ARG A 1 193 ? 2.884 -2.224 -25.704 1.00 80.06 193 ARG A O 1
ATOM 1392 N N . ASN A 1 194 ? 2.399 -0.065 -25.322 1.00 87.81 194 ASN A N 1
ATOM 1393 C CA . ASN A 1 194 ? 1.276 -0.316 -24.420 1.00 87.81 194 ASN A CA 1
ATOM 1394 C C . ASN A 1 194 ? 0.197 -1.192 -25.068 1.00 87.81 194 ASN A C 1
ATOM 1396 O O . ASN A 1 194 ? -0.325 -2.094 -24.419 1.00 87.81 194 ASN A O 1
ATOM 1400 N N . GLY A 1 195 ? -0.081 -0.990 -26.360 1.00 83.88 195 GLY A N 1
ATOM 1401 C CA . GLY A 1 195 ? -0.998 -1.835 -27.130 1.00 83.88 195 GLY A CA 1
ATOM 1402 C C . GLY A 1 195 ? -0.517 -3.278 -27.341 1.00 83.88 195 GLY A C 1
ATOM 1403 O O . GLY A 1 195 ? -1.332 -4.140 -27.656 1.00 83.88 195 GLY A O 1
ATOM 1404 N N . LEU A 1 196 ? 0.777 -3.553 -27.154 1.00 79.69 196 LEU A N 1
ATOM 1405 C CA . LEU A 1 196 ? 1.370 -4.888 -27.280 1.00 79.69 196 LEU A CA 1
ATOM 1406 C C . LEU A 1 196 ? 1.487 -5.621 -25.941 1.00 79.69 196 LEU A C 1
ATOM 1408 O O . LEU A 1 196 ? 1.587 -6.841 -25.941 1.00 79.69 196 LEU A O 1
ATOM 1412 N N . ILE A 1 197 ? 1.494 -4.914 -24.806 1.00 83.94 197 ILE A N 1
ATOM 1413 C CA . ILE A 1 197 ? 1.800 -5.506 -23.493 1.00 83.94 197 ILE A CA 1
ATOM 1414 C C . ILE A 1 197 ? 0.855 -6.669 -23.148 1.00 83.94 197 ILE A C 1
ATOM 1416 O O . ILE A 1 197 ? 1.324 -7.733 -22.750 1.00 83.94 197 ILE A O 1
ATOM 1420 N N . GLY A 1 198 ? -0.451 -6.509 -23.387 1.00 83.50 198 GLY A N 1
ATOM 1421 C CA . GLY A 1 198 ? -1.451 -7.531 -23.052 1.00 83.50 198 GLY A CA 1
ATOM 1422 C C . GLY A 1 198 ? -1.306 -8.854 -23.815 1.00 83.50 198 GLY A C 1
ATOM 1423 O O . GLY A 1 198 ? -1.923 -9.841 -23.431 1.00 83.50 198 GLY A O 1
ATOM 1424 N N . GLN A 1 199 ? -0.484 -8.920 -24.871 1.00 82.00 199 GLN A N 1
ATOM 1425 C CA . GLN A 1 199 ? -0.202 -10.181 -25.572 1.00 82.00 199 GLN A CA 1
ATOM 1426 C C . GLN A 1 199 ? 0.708 -11.126 -24.768 1.00 82.00 199 GLN A C 1
ATOM 1428 O O . GLN A 1 199 ? 0.837 -12.295 -25.125 1.00 82.00 199 GLN A O 1
ATOM 1433 N N . TYR A 1 200 ? 1.368 -10.610 -23.726 1.00 82.56 200 TYR A N 1
ATOM 1434 C CA . TYR A 1 200 ? 2.250 -11.367 -22.837 1.00 82.56 200 TYR A CA 1
ATOM 1435 C C . TYR A 1 200 ? 1.560 -11.793 -21.534 1.00 82.56 200 TYR A C 1
ATOM 1437 O O . TYR A 1 200 ? 2.185 -12.479 -20.726 1.00 82.56 200 TYR A O 1
ATOM 1445 N N . ASP A 1 201 ? 0.301 -11.398 -21.326 1.00 87.56 201 ASP A N 1
ATOM 1446 C CA . ASP A 1 201 ? -0.501 -11.891 -20.210 1.00 87.56 201 ASP A CA 1
ATOM 1447 C C . ASP A 1 201 ? -0.702 -13.408 -20.359 1.00 87.56 201 ASP A C 1
ATOM 1449 O O . ASP A 1 201 ? -0.970 -13.922 -21.450 1.00 87.56 201 ASP A O 1
ATOM 1453 N N . ASP A 1 202 ? -0.594 -14.136 -19.249 1.00 86.12 202 ASP A N 1
ATOM 1454 C CA . ASP A 1 202 ? -0.927 -15.559 -19.222 1.00 86.12 202 ASP A CA 1
ATOM 1455 C C . ASP A 1 202 ? -2.451 -15.724 -19.389 1.00 86.12 202 ASP A C 1
ATOM 1457 O O . ASP A 1 202 ? -3.203 -15.169 -18.583 1.00 86.12 202 ASP A O 1
ATOM 1461 N N . PRO A 1 203 ? -2.945 -16.513 -20.367 1.00 82.12 203 PRO A N 1
ATOM 1462 C CA . PRO A 1 203 ? -4.375 -16.774 -20.531 1.00 82.12 203 PRO A CA 1
ATOM 1463 C C . PRO A 1 203 ? -5.054 -17.387 -19.299 1.00 82.12 203 PRO A C 1
ATOM 1465 O O . PRO A 1 203 ? -6.259 -17.214 -19.125 1.00 82.12 203 PRO A O 1
ATOM 1468 N N . ALA A 1 204 ? -4.309 -18.108 -18.452 1.00 85.88 204 ALA A N 1
ATOM 1469 C CA . ALA A 1 204 ? -4.825 -18.639 -17.189 1.00 85.88 204 ALA A CA 1
ATOM 1470 C C . ALA A 1 204 ? -4.906 -17.575 -16.078 1.00 85.88 204 ALA A C 1
ATOM 1472 O O . ALA A 1 204 ? -5.429 -17.852 -15.001 1.00 85.88 204 ALA A O 1
ATOM 1473 N N . GLY A 1 205 ? -4.417 -16.361 -16.342 1.00 83.06 205 GLY A N 1
ATOM 1474 C CA . GLY A 1 205 ? -4.474 -15.233 -15.430 1.00 83.06 205 GLY A CA 1
ATOM 1475 C C . GLY A 1 205 ? -3.463 -15.306 -14.292 1.00 83.06 205 GLY A C 1
ATOM 1476 O O . GLY A 1 205 ? -3.677 -14.630 -13.298 1.00 83.06 205 GLY A O 1
ATOM 1477 N N . ASN A 1 206 ? -2.379 -16.085 -14.385 1.00 85.50 206 ASN A N 1
ATOM 1478 C CA . ASN A 1 206 ? -1.364 -16.128 -13.318 1.00 85.50 206 ASN A CA 1
ATOM 1479 C C . ASN A 1 206 ? -0.308 -15.020 -13.444 1.00 85.50 206 ASN A C 1
ATOM 1481 O O . ASN A 1 206 ? 0.435 -14.762 -12.502 1.00 85.50 206 ASN A O 1
ATOM 1485 N N . PHE A 1 207 ? -0.229 -14.372 -14.604 1.00 88.31 207 PHE A N 1
ATOM 1486 C CA . PHE A 1 207 ? 0.752 -13.339 -14.908 1.00 88.31 207 PHE A CA 1
ATOM 1487 C C . PHE A 1 207 ? 0.118 -12.258 -15.776 1.00 88.31 207 PHE A C 1
ATOM 1489 O O . PHE A 1 207 ? -0.580 -12.573 -16.742 1.00 88.31 207 PHE A O 1
ATOM 1496 N N . ARG A 1 208 ? 0.366 -10.994 -15.426 1.00 91.38 208 ARG A N 1
ATOM 1497 C CA . ARG A 1 208 ? -0.112 -9.826 -16.167 1.00 91.38 208 ARG A CA 1
ATOM 1498 C C . ARG A 1 208 ? 0.949 -8.745 -16.183 1.00 91.38 208 ARG A C 1
ATOM 1500 O O . ARG A 1 208 ? 1.697 -8.599 -15.216 1.00 91.38 208 ARG A O 1
ATOM 1507 N N . LEU A 1 209 ? 0.974 -7.970 -17.255 1.00 91.56 209 LEU A N 1
ATOM 1508 C CA . LEU A 1 209 ? 1.838 -6.805 -17.377 1.00 91.56 209 LEU A CA 1
ATOM 1509 C C . LEU A 1 209 ? 1.012 -5.521 -17.441 1.00 91.56 209 LEU A C 1
ATOM 1511 O O . LEU A 1 209 ? 0.010 -5.436 -18.149 1.00 91.56 209 LEU A O 1
ATOM 1515 N N . PHE A 1 210 ? 1.482 -4.488 -16.743 1.00 93.44 210 PHE A N 1
ATOM 1516 C CA . PHE A 1 210 ? 0.833 -3.181 -16.709 1.00 93.44 210 PHE A CA 1
ATOM 1517 C C . PHE A 1 210 ? 1.770 -2.093 -17.247 1.00 93.44 210 PHE A C 1
ATOM 1519 O O . PHE A 1 210 ? 2.942 -2.057 -16.867 1.00 93.44 210 PHE A O 1
ATOM 1526 N N . PRO A 1 211 ? 1.284 -1.195 -18.123 1.00 93.19 211 PRO A N 1
ATOM 1527 C CA . PRO A 1 211 ? 2.039 -0.023 -18.550 1.00 93.19 211 PRO A CA 1
ATOM 1528 C C . PRO A 1 211 ? 2.412 0.897 -17.380 1.00 93.19 211 PRO A C 1
ATOM 1530 O O . PRO A 1 211 ? 1.533 1.482 -16.751 1.00 93.19 211 PRO A O 1
ATOM 1533 N N . ALA A 1 212 ? 3.708 1.095 -17.150 1.00 93.38 212 ALA A N 1
ATOM 1534 C CA . ALA A 1 212 ? 4.237 1.977 -16.113 1.00 93.38 212 ALA A CA 1
ATOM 1535 C C . ALA A 1 212 ? 5.395 2.832 -16.657 1.00 93.38 212 ALA A C 1
ATOM 1537 O O . ALA A 1 212 ? 5.949 2.542 -17.720 1.00 93.38 212 ALA A O 1
ATOM 1538 N N . LEU A 1 213 ? 5.749 3.893 -15.934 1.00 91.38 213 LEU A N 1
ATOM 1539 C CA . LEU A 1 213 ? 6.847 4.795 -16.272 1.00 91.38 213 LEU A CA 1
ATOM 1540 C C . LEU A 1 213 ? 7.686 5.077 -15.027 1.00 91.38 213 LEU A C 1
ATOM 1542 O O . LEU A 1 213 ? 7.157 5.552 -14.024 1.00 91.38 213 LEU A O 1
ATOM 1546 N N . GLU A 1 214 ? 8.988 4.830 -15.124 1.00 92.56 214 GLU A N 1
ATOM 1547 C CA . GLU A 1 214 ? 9.957 5.487 -14.253 1.00 92.56 214 GLU A CA 1
ATOM 1548 C C . GLU A 1 214 ? 10.164 6.912 -14.779 1.00 92.56 214 GLU A C 1
ATOM 1550 O O . GLU A 1 214 ? 10.596 7.134 -15.914 1.00 92.56 214 GLU A O 1
ATOM 1555 N N . GLU A 1 215 ? 9.736 7.889 -13.992 1.00 90.94 215 GLU A N 1
ATOM 1556 C CA . GLU A 1 215 ? 9.789 9.302 -14.325 1.00 90.94 215 GLU A CA 1
ATOM 1557 C C . GLU A 1 215 ? 11.176 9.855 -13.986 1.00 90.94 215 GLU A C 1
ATOM 1559 O O . GLU A 1 215 ? 11.682 9.625 -12.890 1.00 90.94 215 GLU A O 1
ATOM 1564 N N . GLY A 1 216 ? 11.750 10.666 -14.881 1.00 88.00 216 GLY A N 1
ATOM 1565 C CA . GLY A 1 216 ? 13.017 11.360 -14.637 1.00 88.00 216 GLY A CA 1
ATOM 1566 C C . GLY A 1 216 ? 14.230 10.712 -15.304 1.00 88.00 216 GLY A C 1
ATOM 1567 O O . GLY A 1 216 ? 14.329 9.499 -15.385 1.00 88.00 216 GLY A O 1
ATOM 1568 N N . THR A 1 217 ? 15.195 11.524 -15.744 1.00 87.44 217 THR A N 1
ATOM 1569 C CA . THR A 1 217 ? 16.584 11.056 -15.969 1.00 87.44 217 THR A CA 1
ATOM 1570 C C . THR A 1 217 ? 17.457 11.199 -14.717 1.00 87.44 217 THR A C 1
ATOM 1572 O O . THR A 1 217 ? 18.643 10.884 -14.738 1.00 87.44 217 THR A O 1
ATOM 1575 N N . SER A 1 218 ? 16.902 11.810 -13.671 1.00 92.69 218 SER A N 1
ATOM 1576 C CA . SER A 1 218 ? 17.462 11.952 -12.332 1.00 92.69 218 SER A CA 1
ATOM 1577 C C . SER A 1 218 ? 16.317 12.159 -11.339 1.00 92.69 218 SER A C 1
ATOM 1579 O O . SER A 1 218 ? 15.219 12.556 -11.737 1.00 92.69 218 SER A O 1
ATOM 1581 N N . GLN A 1 219 ? 16.569 11.932 -10.051 1.00 96.00 219 GLN A N 1
ATOM 1582 C CA . GLN A 1 219 ? 15.561 11.955 -8.990 1.00 96.00 219 GLN A CA 1
ATOM 1583 C C . GLN A 1 219 ? 14.338 11.102 -9.347 1.00 96.00 219 GLN A C 1
ATOM 1585 O O . GLN A 1 219 ? 13.234 11.635 -9.469 1.00 96.00 219 GLN A O 1
ATOM 1590 N N . HIS A 1 220 ? 14.553 9.815 -9.604 1.00 96.75 220 HIS A N 1
ATOM 1591 C CA . HIS A 1 220 ? 13.533 8.934 -10.164 1.00 96.75 220 HIS A CA 1
ATOM 1592 C C . HIS A 1 220 ? 12.300 8.771 -9.260 1.00 96.75 220 HIS A C 1
ATOM 1594 O O . HIS A 1 220 ? 12.384 8.764 -8.029 1.00 96.75 220 HIS A O 1
ATOM 1600 N N . ALA A 1 221 ? 11.139 8.619 -9.893 1.00 96.19 221 ALA A N 1
ATOM 1601 C CA . ALA A 1 221 ? 9.876 8.279 -9.242 1.00 96.19 221 ALA A CA 1
ATOM 1602 C C . ALA A 1 221 ? 9.088 7.295 -10.117 1.00 96.19 221 ALA A C 1
ATOM 1604 O O . ALA A 1 221 ? 9.147 7.394 -11.340 1.00 96.19 221 ALA A O 1
ATOM 1605 N N . GLN A 1 222 ? 8.327 6.373 -9.524 1.00 95.75 222 GLN A N 1
ATOM 1606 C CA . GLN A 1 222 ? 7.489 5.450 -10.295 1.00 95.75 222 GLN A CA 1
ATOM 1607 C C . GLN A 1 222 ? 6.066 5.972 -10.438 1.00 95.75 222 GLN A C 1
ATOM 1609 O O . GLN A 1 222 ? 5.392 6.294 -9.452 1.00 95.75 222 GLN A O 1
ATOM 1614 N N . ARG A 1 223 ? 5.571 5.903 -11.674 1.00 93.69 223 ARG A N 1
ATOM 1615 C CA . ARG A 1 223 ? 4.155 5.986 -12.009 1.00 93.69 223 ARG A CA 1
ATOM 1616 C C . ARG A 1 223 ? 3.662 4.645 -12.537 1.00 93.69 223 ARG A C 1
ATOM 1618 O O . ARG A 1 223 ? 4.009 4.232 -13.644 1.00 93.69 223 ARG A O 1
ATOM 1625 N N . PHE A 1 224 ? 2.805 3.980 -11.771 1.00 95.00 224 PHE A N 1
ATOM 1626 C CA . PHE A 1 224 ? 2.269 2.667 -12.143 1.00 95.00 224 PHE A CA 1
ATOM 1627 C C . PHE A 1 224 ? 1.167 2.725 -13.206 1.00 95.00 224 PHE A C 1
ATOM 1629 O O . PHE A 1 224 ? 0.958 1.749 -13.913 1.00 95.00 224 PHE A O 1
ATOM 1636 N N . ASN A 1 225 ? 0.453 3.849 -13.332 1.00 93.12 225 ASN A N 1
ATOM 1637 C CA . ASN A 1 225 ? -0.710 3.990 -14.210 1.00 93.12 225 ASN A CA 1
ATOM 1638 C C . ASN A 1 225 ? -0.381 4.749 -15.510 1.00 93.12 225 ASN A C 1
ATOM 1640 O O . ASN A 1 225 ? -0.931 5.817 -15.789 1.00 93.12 225 ASN A O 1
ATOM 1644 N N . PHE A 1 226 ? 0.527 4.215 -16.328 1.00 92.56 226 PHE A N 1
ATOM 1645 C CA . PHE A 1 226 ? 1.005 4.886 -17.545 1.00 92.56 226 PHE A CA 1
ATOM 1646 C C . PHE A 1 226 ? 0.453 4.277 -18.847 1.00 92.56 226 PHE A C 1
ATOM 1648 O O . PHE A 1 226 ? 1.161 4.080 -19.836 1.00 92.56 226 PHE A O 1
ATOM 1655 N N . GLY A 1 227 ? -0.852 3.992 -18.865 1.00 90.75 227 GLY A N 1
ATOM 1656 C CA . GLY A 1 227 ? -1.584 3.394 -19.992 1.00 90.75 227 GLY A CA 1
ATOM 1657 C C . GLY A 1 227 ? -1.912 4.366 -21.131 1.00 90.75 227 GLY A C 1
ATOM 1658 O O . GLY A 1 227 ? -3.066 4.482 -21.537 1.00 90.75 227 GLY A O 1
ATOM 1659 N N . ILE A 1 228 ? -0.923 5.102 -21.638 1.00 89.75 228 ILE A N 1
ATOM 1660 C CA . ILE A 1 228 ? -1.123 6.079 -22.716 1.00 89.75 228 ILE A CA 1
ATOM 1661 C C . ILE A 1 228 ? -1.502 5.364 -24.026 1.00 89.75 228 ILE A C 1
ATOM 1663 O O . ILE A 1 228 ? -0.958 4.302 -24.325 1.00 89.75 228 ILE A O 1
ATOM 1667 N N . THR A 1 229 ? -2.389 5.954 -24.829 1.00 90.75 229 THR A N 1
ATOM 1668 C CA . THR A 1 229 ? -2.860 5.404 -26.120 1.00 90.75 229 THR A CA 1
ATOM 1669 C C . THR A 1 229 ? -2.453 6.258 -27.322 1.00 90.75 229 THR A C 1
ATOM 1671 O O . THR A 1 229 ? -2.705 5.898 -28.468 1.00 90.75 229 THR A O 1
ATOM 1674 N N . SER A 1 230 ? -1.831 7.413 -27.088 1.00 86.12 230 SER A N 1
ATOM 1675 C CA . SER A 1 230 ? -1.304 8.300 -28.123 1.00 86.12 230 SER A CA 1
ATOM 1676 C C . SER A 1 230 ? -0.072 9.045 -27.620 1.00 86.12 230 SER A C 1
ATOM 1678 O O . SER A 1 230 ? 0.048 9.342 -26.432 1.00 86.12 230 SER A O 1
ATOM 1680 N N . GLY A 1 231 ? 0.826 9.417 -28.533 1.00 79.25 231 GLY A N 1
ATOM 1681 C CA . GLY A 1 231 ? 2.041 10.137 -28.150 1.00 79.25 231 GLY A CA 1
ATOM 1682 C C . GLY A 1 231 ? 1.800 11.524 -27.559 1.00 79.25 231 GLY A C 1
ATOM 1683 O O . GLY A 1 231 ? 2.609 11.980 -26.757 1.00 79.25 231 GLY A O 1
ATOM 1684 N N . ALA A 1 232 ? 0.670 12.162 -27.881 1.00 80.06 232 ALA A N 1
ATOM 1685 C CA . ALA A 1 232 ? 0.280 13.435 -27.280 1.00 80.06 232 ALA A CA 1
ATOM 1686 C C . ALA A 1 232 ? 0.061 13.318 -25.766 1.00 80.06 232 ALA A C 1
ATOM 1688 O O . ALA A 1 232 ? 0.293 14.283 -25.046 1.00 80.06 232 ALA A O 1
ATOM 1689 N N . GLN A 1 233 ? -0.339 12.141 -25.272 1.00 84.00 233 GLN A N 1
ATOM 1690 C CA . GLN A 1 233 ? -0.644 11.973 -23.858 1.00 84.00 233 GLN A CA 1
ATOM 1691 C C . GLN A 1 233 ? 0.600 11.976 -22.962 1.00 84.00 233 GLN A C 1
ATOM 1693 O O . GLN A 1 233 ? 0.502 12.345 -21.797 1.00 84.00 233 GLN A O 1
ATOM 1698 N N . PHE A 1 234 ? 1.770 11.633 -23.510 1.00 80.31 234 PHE A N 1
ATOM 1699 C CA . PHE A 1 234 ? 3.023 11.466 -22.765 1.00 80.31 234 PHE A CA 1
ATOM 1700 C C . PHE A 1 234 ? 3.370 12.669 -21.871 1.00 80.31 234 PHE A C 1
ATOM 1702 O O . PHE A 1 234 ? 3.805 12.486 -20.741 1.00 80.31 234 PHE A O 1
ATOM 1709 N N . THR A 1 235 ? 3.122 13.896 -22.338 1.00 73.81 235 THR A N 1
ATOM 1710 C CA . THR A 1 235 ? 3.345 15.125 -21.554 1.00 73.81 235 THR A CA 1
ATOM 1711 C C . THR A 1 235 ? 2.061 15.754 -21.013 1.00 73.81 235 THR A C 1
ATOM 1713 O O . THR A 1 235 ? 2.123 16.612 -20.133 1.00 73.81 235 THR A O 1
ATOM 1716 N N . THR A 1 236 ? 0.877 15.353 -21.489 1.00 68.19 236 THR A N 1
ATOM 1717 C CA . THR A 1 236 ? -0.383 15.892 -20.951 1.00 68.19 236 THR A CA 1
ATOM 1718 C C . THR A 1 236 ? -0.749 15.272 -19.609 1.00 68.19 236 THR A C 1
ATOM 1720 O O . THR A 1 236 ? -1.476 15.912 -18.856 1.00 68.19 236 THR A O 1
ATOM 1723 N N . PHE A 1 237 ? -0.237 14.079 -19.271 1.00 73.50 237 PHE A N 1
ATOM 1724 C CA . PHE A 1 237 ? -0.469 13.442 -17.961 1.00 73.50 237 PHE A CA 1
ATOM 1725 C C . PHE A 1 237 ? -0.042 14.306 -16.779 1.00 73.50 237 PHE A C 1
ATOM 1727 O O . PHE A 1 237 ? -0.594 14.184 -15.689 1.00 73.50 237 PHE A O 1
ATOM 1734 N N . CYS A 1 238 ? 0.908 15.205 -17.010 1.00 73.81 238 CYS A N 1
ATOM 1735 C CA . CYS A 1 238 ? 1.366 16.149 -16.013 1.00 73.81 238 CYS A CA 1
ATOM 1736 C C . CYS A 1 238 ? 0.925 17.584 -16.258 1.00 73.81 238 CYS A C 1
ATOM 1738 O O . CYS A 1 238 ? 1.346 18.475 -15.526 1.00 73.81 238 CYS A O 1
ATOM 1740 N N . ASN A 1 239 ? 0.103 17.828 -17.282 1.00 75.31 239 ASN A N 1
ATOM 1741 C CA . ASN A 1 239 ? -0.346 19.164 -17.667 1.00 75.31 239 ASN A CA 1
ATOM 1742 C C . ASN A 1 239 ? 0.822 20.175 -17.760 1.00 75.31 239 ASN A C 1
ATOM 1744 O O . ASN A 1 239 ? 0.731 21.295 -17.262 1.00 75.31 239 ASN A O 1
ATOM 1748 N N . GLY A 1 240 ? 1.967 19.742 -18.307 1.00 74.12 240 GLY A N 1
ATOM 1749 C CA . GLY A 1 240 ? 3.189 20.553 -18.398 1.00 74.12 240 GLY A CA 1
ATOM 1750 C C . GLY A 1 240 ? 3.917 20.825 -17.072 1.00 74.12 240 GLY A C 1
ATOM 1751 O O . GLY A 1 240 ? 4.839 21.634 -17.055 1.00 74.12 240 GLY A O 1
ATOM 1752 N N . SER A 1 241 ? 3.525 20.170 -15.975 1.00 72.44 241 SER A N 1
ATOM 1753 C CA . SER A 1 241 ? 4.088 20.389 -14.633 1.00 72.44 241 SER A CA 1
ATOM 1754 C C . SER A 1 241 ? 5.280 19.483 -14.311 1.00 72.44 241 SER A C 1
ATOM 1756 O O . SER A 1 241 ? 6.047 19.804 -13.406 1.00 72.44 241 SER A O 1
ATOM 1758 N N . CYS A 1 242 ? 5.470 18.373 -15.037 1.00 76.06 242 CYS A N 1
ATOM 1759 C CA . CYS A 1 242 ? 6.658 17.541 -14.846 1.00 76.06 242 CYS A CA 1
ATOM 1760 C C . CYS A 1 242 ? 7.886 18.190 -15.475 1.00 76.06 242 CYS A C 1
ATOM 1762 O O . CYS A 1 242 ? 7.903 18.552 -16.653 1.00 76.06 242 CYS A O 1
ATOM 1764 N N . ASN A 1 243 ? 8.959 18.211 -14.702 1.00 82.44 243 ASN A N 1
ATOM 1765 C CA . ASN A 1 243 ? 10.309 18.361 -15.192 1.00 82.44 243 ASN A CA 1
ATOM 1766 C C . ASN A 1 243 ? 10.868 16.964 -15.492 1.00 82.44 243 ASN A C 1
ATOM 1768 O O . ASN A 1 243 ? 11.252 16.255 -14.571 1.00 82.44 243 ASN A O 1
ATOM 1772 N N . TYR A 1 244 ? 10.964 16.581 -16.767 1.00 77.56 244 TYR A N 1
ATOM 1773 C CA . TYR A 1 244 ? 11.476 15.258 -17.155 1.00 77.56 244 TYR A CA 1
ATOM 1774 C C . TYR A 1 244 ? 12.926 14.998 -16.708 1.00 77.56 244 TYR A C 1
ATOM 1776 O O . TYR A 1 244 ? 13.355 13.854 -16.638 1.00 77.56 244 TYR A O 1
ATOM 1784 N N . VAL A 1 245 ? 13.696 16.038 -16.376 1.00 85.44 245 VAL A N 1
ATOM 1785 C CA . VAL A 1 245 ? 15.017 15.845 -15.764 1.00 85.44 245 VAL A CA 1
ATOM 1786 C C . VAL A 1 245 ? 14.877 15.349 -14.323 1.00 85.44 245 VAL A C 1
ATOM 1788 O O . VAL A 1 245 ? 15.653 14.492 -13.918 1.00 85.44 245 VAL A O 1
ATOM 1791 N N . ASN A 1 246 ? 13.881 15.842 -13.577 1.00 91.75 246 ASN A N 1
ATOM 1792 C CA . ASN A 1 246 ? 13.658 15.547 -12.158 1.00 91.75 246 ASN A CA 1
ATOM 1793 C C . ASN A 1 246 ? 12.369 14.727 -11.969 1.00 91.75 246 ASN A C 1
ATOM 1795 O O . ASN A 1 246 ? 11.277 15.296 -11.857 1.00 91.75 246 ASN A O 1
ATOM 1799 N N . GLY A 1 247 ? 12.498 13.407 -11.870 1.00 93.38 247 GLY A N 1
ATOM 1800 C CA . GLY A 1 247 ? 11.386 12.457 -11.778 1.00 93.38 247 GLY A CA 1
ATOM 1801 C C . GLY A 1 247 ? 10.372 12.753 -10.681 1.00 93.38 247 GLY A C 1
ATOM 1802 O O . GLY A 1 247 ? 9.172 12.743 -10.931 1.00 93.38 247 GLY A O 1
ATOM 1803 N N . VAL A 1 248 ? 10.835 13.162 -9.498 1.00 95.81 248 VAL A N 1
ATOM 1804 C CA . VAL A 1 248 ? 9.987 13.534 -8.348 1.00 95.81 248 VAL A CA 1
ATOM 1805 C C . VAL A 1 248 ? 8.976 14.653 -8.631 1.00 95.81 248 VAL A C 1
ATOM 1807 O O . VAL A 1 248 ? 8.017 14.823 -7.878 1.00 95.81 248 VAL A O 1
ATOM 1810 N N . SER A 1 249 ? 9.137 15.422 -9.713 1.00 93.06 249 SER A N 1
ATOM 1811 C CA . SER A 1 249 ? 8.111 16.374 -10.165 1.00 93.06 249 SER A CA 1
ATOM 1812 C C . SER A 1 249 ? 6.823 15.695 -10.662 1.00 93.06 249 SER A C 1
ATOM 1814 O O . SER A 1 249 ? 5.774 16.336 -10.693 1.00 93.06 249 SER A O 1
ATOM 1816 N N . GLY A 1 250 ? 6.889 14.407 -11.011 1.00 91.94 250 GLY A N 1
ATOM 1817 C CA . GLY A 1 250 ? 5.765 13.571 -11.430 1.00 91.94 250 GLY A CA 1
ATOM 1818 C C . GLY A 1 250 ? 4.919 12.992 -10.303 1.00 91.94 250 GLY A C 1
ATOM 1819 O O . GLY A 1 250 ? 3.756 12.671 -10.536 1.00 91.94 250 GLY A O 1
ATOM 1820 N N . ILE A 1 251 ? 5.414 12.986 -9.058 1.00 94.25 251 ILE A N 1
ATOM 1821 C CA . ILE A 1 251 ? 4.682 12.451 -7.894 1.00 94.25 251 ILE A CA 1
ATOM 1822 C C . ILE A 1 251 ? 3.303 13.107 -7.741 1.00 94.25 251 ILE A C 1
ATOM 1824 O O . ILE A 1 251 ? 2.290 12.413 -7.687 1.00 94.25 251 ILE A O 1
ATOM 1828 N N . GLY A 1 252 ? 3.242 14.443 -7.732 1.00 92.19 252 GLY A N 1
ATOM 1829 C CA . GLY A 1 252 ? 1.980 15.178 -7.597 1.00 92.19 252 GLY A CA 1
ATOM 1830 C C . GLY A 1 252 ? 0.985 14.877 -8.730 1.00 92.19 252 GLY A C 1
ATOM 1831 O O . GLY A 1 252 ? -0.155 14.504 -8.450 1.00 92.19 252 GLY A O 1
ATOM 1832 N N . PRO A 1 253 ? 1.382 14.991 -10.011 1.00 90.88 253 PRO A N 1
ATOM 1833 C CA . PRO A 1 253 ? 0.544 14.585 -11.140 1.00 90.88 253 PRO A CA 1
ATOM 1834 C C . PRO A 1 253 ? 0.108 13.114 -11.151 1.00 90.88 253 PRO A C 1
ATOM 1836 O O . PRO A 1 253 ? -0.985 12.798 -11.629 1.00 90.88 253 PRO A O 1
ATOM 1839 N N . SER A 1 254 ? 0.947 12.202 -10.665 1.00 91.69 254 SER A N 1
ATOM 1840 C CA . SER A 1 254 ? 0.608 10.786 -10.505 1.00 91.69 254 SER A CA 1
ATOM 1841 C C . SER A 1 254 ? -0.471 10.622 -9.435 1.00 91.69 254 SER A C 1
ATOM 1843 O O . SER A 1 254 ? -1.539 10.080 -9.723 1.00 91.69 254 SER A O 1
ATOM 1845 N N . GLN A 1 255 ? -0.308 11.263 -8.279 1.00 94.12 255 GLN A N 1
ATOM 1846 C CA . GLN A 1 255 ? -1.316 11.275 -7.217 1.00 94.12 255 GLN A CA 1
ATOM 1847 C C . GLN A 1 255 ? -2.642 11.925 -7.636 1.00 94.12 255 GLN A C 1
ATOM 1849 O O . GLN A 1 255 ? -3.722 11.445 -7.294 1.00 94.12 255 GLN A O 1
ATOM 1854 N N . ALA A 1 256 ? -2.589 12.999 -8.424 1.00 91.69 256 ALA A N 1
ATOM 1855 C CA . ALA A 1 256 ? -3.781 13.677 -8.931 1.00 91.69 256 ALA A CA 1
ATOM 1856 C C . ALA A 1 256 ? -4.636 12.787 -9.853 1.00 91.69 256 ALA A C 1
ATOM 1858 O O . ALA A 1 256 ? -5.812 13.074 -10.060 1.00 91.69 256 ALA A O 1
ATOM 1859 N N . SER A 1 257 ? -4.064 11.706 -10.394 1.00 91.25 257 SER A N 1
ATOM 1860 C CA . SER A 1 257 ? -4.801 10.720 -11.190 1.00 91.25 257 SER A CA 1
ATOM 1861 C C . SER A 1 257 ? -5.509 9.640 -10.364 1.00 91.25 257 SER A C 1
ATOM 1863 O O . SER A 1 257 ? -6.174 8.788 -10.948 1.00 91.25 257 SER A O 1
ATOM 1865 N N . GLY A 1 258 ? -5.381 9.669 -9.032 1.00 94.12 258 GLY A N 1
ATOM 1866 C CA . GLY A 1 258 ? -6.042 8.721 -8.132 1.00 94.12 258 GLY A CA 1
ATOM 1867 C C . GLY A 1 258 ? -5.264 7.432 -7.856 1.00 94.12 258 GLY A C 1
ATOM 1868 O O . GLY A 1 258 ? -5.815 6.527 -7.236 1.00 94.12 258 GLY A O 1
ATOM 1869 N N . TYR A 1 259 ? -3.999 7.352 -8.280 1.00 95.81 259 TYR A N 1
ATOM 1870 C CA . TYR A 1 259 ? -3.125 6.187 -8.113 1.00 95.81 259 TYR A CA 1
ATOM 1871 C C . TYR A 1 259 ? -1.845 6.540 -7.349 1.00 95.81 259 TYR A C 1
ATOM 1873 O O . TYR A 1 259 ? -1.393 7.688 -7.441 1.00 95.81 259 TYR A O 1
ATOM 1881 N N . PRO A 1 260 ? -1.251 5.578 -6.619 1.00 97.06 260 PRO A N 1
ATOM 1882 C CA . PRO A 1 260 ? -0.095 5.850 -5.785 1.00 97.06 260 PRO A CA 1
ATOM 1883 C C . PRO A 1 260 ? 1.132 6.185 -6.637 1.00 97.06 260 PRO A C 1
ATOM 1885 O O . PRO A 1 260 ? 1.332 5.635 -7.724 1.00 97.06 260 PRO A O 1
ATOM 1888 N N . ALA A 1 261 ? 1.963 7.087 -6.119 1.00 96.06 261 ALA A N 1
ATOM 1889 C CA . ALA A 1 261 ? 3.275 7.408 -6.672 1.00 96.06 261 ALA A CA 1
ATOM 1890 C C . ALA A 1 261 ? 4.385 6.875 -5.757 1.00 96.06 261 ALA A C 1
ATOM 1892 O O . ALA A 1 261 ? 4.282 6.987 -4.533 1.00 96.06 261 ALA A O 1
ATOM 1893 N N . GLN A 1 262 ? 5.459 6.344 -6.340 1.00 97.94 262 GLN A N 1
ATOM 1894 C CA . GLN A 1 262 ? 6.607 5.831 -5.587 1.00 97.94 262 GLN A CA 1
ATOM 1895 C C . GLN A 1 262 ? 7.812 6.761 -5.704 1.00 97.94 262 GLN A C 1
ATOM 1897 O O . GLN A 1 262 ? 8.104 7.258 -6.792 1.00 97.94 262 GLN A O 1
ATOM 1902 N N . LEU A 1 263 ? 8.554 6.938 -4.612 1.00 98.25 263 LEU A N 1
ATOM 1903 C CA . LEU A 1 263 ? 9.938 7.409 -4.681 1.00 98.25 263 LEU A CA 1
ATOM 1904 C C . LEU A 1 263 ? 10.873 6.225 -4.970 1.00 98.25 263 LEU A C 1
ATOM 1906 O O . LEU A 1 263 ? 10.889 5.269 -4.194 1.00 98.25 263 LEU A O 1
ATOM 1910 N N . ASN A 1 264 ? 11.650 6.298 -6.054 1.00 97.31 264 ASN A N 1
ATOM 1911 C CA . ASN A 1 264 ? 12.554 5.218 -6.456 1.00 97.31 264 ASN A CA 1
ATOM 1912 C C . ASN A 1 264 ? 13.947 5.396 -5.846 1.00 97.31 264 ASN A C 1
ATOM 1914 O O . ASN A 1 264 ? 14.449 6.519 -5.748 1.00 97.31 264 ASN A O 1
ATOM 1918 N N . HIS A 1 265 ? 14.522 4.262 -5.437 1.00 94.69 265 HIS A N 1
ATOM 1919 C CA . HIS A 1 265 ? 15.889 4.036 -4.966 1.00 94.69 265 HIS A CA 1
ATOM 1920 C C . HIS A 1 265 ? 16.656 5.264 -4.425 1.00 94.69 265 HIS A C 1
ATOM 1922 O O . HIS A 1 265 ? 17.698 5.643 -4.968 1.00 94.69 265 HIS A O 1
ATOM 1928 N N . PRO A 1 266 ? 16.213 5.887 -3.313 1.00 96.69 266 PRO A N 1
ATOM 1929 C CA . PRO A 1 266 ? 16.973 6.973 -2.704 1.00 96.69 266 PRO A CA 1
ATOM 1930 C C . PRO A 1 266 ? 18.389 6.514 -2.313 1.00 96.69 266 PRO A C 1
ATOM 1932 O O . PRO A 1 266 ? 18.621 5.360 -1.943 1.00 96.69 266 PRO A O 1
ATOM 1935 N N . GLY A 1 267 ? 19.355 7.417 -2.477 1.00 95.06 267 GLY A N 1
ATOM 1936 C CA . GLY A 1 267 ? 20.780 7.172 -2.245 1.00 95.06 267 GLY A CA 1
ATOM 1937 C C . GLY A 1 267 ? 21.488 6.346 -3.326 1.00 95.06 267 GLY A C 1
ATOM 1938 O O . GLY A 1 267 ? 22.667 6.034 -3.167 1.00 95.06 267 GLY A O 1
ATOM 1939 N N . VAL A 1 268 ? 20.811 6.010 -4.430 1.00 92.62 268 VAL A N 1
ATOM 1940 C CA . VAL A 1 268 ? 21.377 5.283 -5.583 1.00 92.62 268 VAL A CA 1
ATOM 1941 C C . VAL A 1 268 ? 21.420 6.180 -6.821 1.00 92.62 268 VAL A C 1
ATOM 1943 O O . VAL A 1 268 ? 20.718 7.188 -6.905 1.00 92.62 268 VAL A O 1
ATOM 1946 N N . ASP A 1 269 ? 22.284 5.841 -7.781 1.00 91.94 269 ASP A N 1
ATOM 1947 C CA . ASP A 1 269 ? 22.404 6.545 -9.059 1.00 91.94 269 ASP A CA 1
ATOM 1948 C C . ASP A 1 269 ? 21.040 6.704 -9.749 1.00 91.94 269 ASP A C 1
ATOM 1950 O O . ASP A 1 269 ? 20.289 5.751 -9.925 1.00 91.94 269 ASP A O 1
ATOM 1954 N N . GLY A 1 270 ? 20.723 7.935 -10.154 1.00 92.69 270 GLY A N 1
ATOM 1955 C CA . GLY A 1 270 ? 19.418 8.287 -10.721 1.00 92.69 270 GLY A CA 1
ATOM 1956 C C . GLY A 1 270 ? 18.352 8.621 -9.672 1.00 92.69 270 GLY A C 1
ATOM 1957 O O . GLY A 1 270 ? 17.465 9.417 -9.967 1.00 92.69 270 GLY A O 1
ATOM 1958 N N . GLY A 1 271 ? 18.456 8.127 -8.439 1.00 96.06 271 GLY A N 1
ATOM 1959 C CA . GLY A 1 271 ? 17.575 8.464 -7.320 1.00 96.06 271 GLY A CA 1
ATOM 1960 C C . GLY A 1 271 ? 17.806 9.868 -6.741 1.00 96.06 271 GLY A C 1
ATOM 1961 O O . GLY A 1 271 ? 18.631 10.661 -7.209 1.00 96.06 271 GLY A O 1
ATOM 1962 N N . VAL A 1 272 ? 17.031 10.214 -5.711 1.00 97.75 272 VAL A N 1
ATOM 1963 C CA . VAL A 1 272 ? 17.324 11.379 -4.851 1.00 97.75 272 VAL A CA 1
ATOM 1964 C C . VAL A 1 272 ? 18.415 11.032 -3.835 1.00 97.75 272 VAL A C 1
ATOM 1966 O O . VAL A 1 272 ? 18.733 9.868 -3.642 1.00 97.75 272 VAL A O 1
ATOM 1969 N N . THR A 1 273 ? 18.984 12.020 -3.143 1.00 97.81 273 THR A N 1
ATOM 1970 C CA . THR A 1 273 ? 19.892 11.742 -2.014 1.00 97.81 273 THR A CA 1
ATOM 1971 C C . THR A 1 273 ? 19.119 11.238 -0.788 1.00 97.81 273 THR A C 1
ATOM 1973 O O . THR A 1 273 ? 17.964 11.627 -0.604 1.00 97.81 273 THR A O 1
ATOM 1976 N N . ASP A 1 274 ? 19.764 10.476 0.103 1.00 97.44 274 ASP A N 1
ATOM 1977 C CA . ASP A 1 274 ? 19.163 10.009 1.374 1.00 97.44 274 ASP A CA 1
ATOM 1978 C C . ASP A 1 274 ? 18.622 11.194 2.213 1.00 97.44 274 ASP A C 1
ATOM 1980 O O . ASP A 1 274 ? 17.505 11.213 2.739 1.00 97.44 274 ASP A O 1
ATOM 1984 N N . ALA A 1 275 ? 19.390 12.291 2.244 1.00 97.50 275 ALA A N 1
ATOM 1985 C CA . ALA A 1 275 ? 19.001 13.531 2.918 1.00 97.50 275 ALA A CA 1
ATOM 1986 C C . ALA A 1 275 ? 17.760 14.201 2.298 1.00 97.50 275 ALA A C 1
ATOM 1988 O O . ALA A 1 275 ? 17.000 14.865 3.004 1.00 97.50 275 ALA A O 1
ATOM 1989 N N . ALA A 1 276 ? 17.554 14.066 0.986 1.00 97.31 276 ALA A N 1
ATOM 1990 C CA . ALA A 1 276 ? 16.348 14.561 0.334 1.00 97.31 276 ALA A CA 1
ATOM 1991 C C . ALA A 1 276 ? 15.156 13.640 0.622 1.00 97.31 276 ALA A C 1
ATOM 1993 O O . ALA A 1 276 ? 14.081 14.147 0.926 1.00 97.31 276 ALA A O 1
ATOM 1994 N N . ALA A 1 277 ? 15.350 12.318 0.594 1.00 97.44 277 ALA A N 1
ATOM 1995 C CA . ALA A 1 277 ? 14.303 11.340 0.886 1.00 97.44 277 ALA A CA 1
ATOM 1996 C C . ALA A 1 277 ? 13.714 11.526 2.293 1.00 97.44 277 ALA A C 1
ATOM 1998 O O . ALA A 1 277 ? 12.497 11.562 2.461 1.00 97.44 277 ALA A O 1
ATOM 1999 N N . THR A 1 278 ? 14.564 11.722 3.299 1.00 97.62 278 THR A N 1
ATOM 2000 C CA . THR A 1 278 ? 14.136 11.949 4.691 1.00 97.62 278 THR A CA 1
ATOM 2001 C C . THR A 1 278 ? 13.773 13.408 4.986 1.00 97.62 278 THR A C 1
ATOM 2003 O O . THR A 1 278 ? 13.006 13.690 5.908 1.00 97.62 278 THR A O 1
ATOM 2006 N N . GLY A 1 279 ? 14.310 14.342 4.199 1.00 94.50 279 GLY A N 1
ATOM 2007 C CA . GLY A 1 279 ? 14.106 15.781 4.312 1.00 94.50 279 GLY A CA 1
ATOM 2008 C C . GLY A 1 279 ? 13.263 16.348 3.172 1.00 94.50 279 GLY A C 1
ATOM 2009 O O . GLY A 1 279 ? 12.233 15.789 2.802 1.00 94.50 279 GLY A O 1
ATOM 2010 N N . ALA A 1 280 ? 13.667 17.510 2.656 1.00 91.44 280 ALA A N 1
ATOM 2011 C CA . ALA A 1 280 ? 12.955 18.211 1.590 1.00 91.44 280 ALA A CA 1
ATOM 2012 C C . ALA A 1 280 ? 13.549 17.893 0.213 1.00 91.44 280 ALA A C 1
ATOM 2014 O O . ALA A 1 280 ? 14.740 18.109 -0.023 1.00 91.44 280 ALA A O 1
ATOM 2015 N N . CYS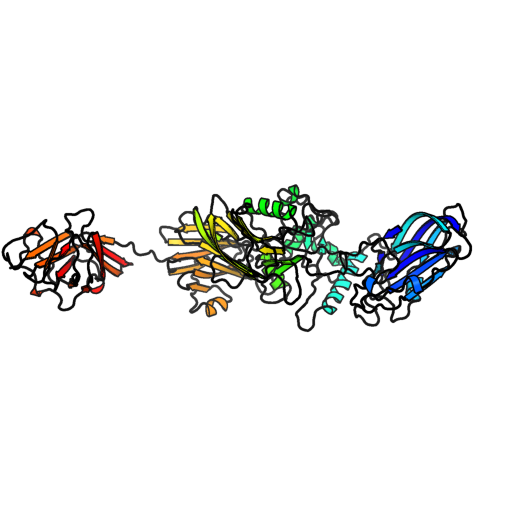 A 1 281 ? 12.701 17.455 -0.716 1.00 94.50 281 CYS A N 1
ATOM 2016 C CA . CYS A 1 281 ? 13.099 17.192 -2.095 1.00 94.50 281 CYS A CA 1
ATOM 2017 C C . CYS A 1 281 ? 13.001 18.434 -2.990 1.00 94.50 281 CYS A C 1
ATOM 2019 O O . CYS A 1 281 ? 12.433 19.464 -2.620 1.00 94.50 281 CYS A O 1
ATOM 2021 N N . SER A 1 282 ? 13.514 18.325 -4.220 1.00 92.69 282 SER A N 1
ATOM 2022 C CA . SER A 1 282 ? 13.483 19.420 -5.203 1.00 92.69 282 SER A CA 1
ATOM 2023 C C . SER A 1 282 ? 12.069 19.847 -5.625 1.00 92.69 282 SER A C 1
ATOM 2025 O O . SER A 1 282 ? 11.886 20.963 -6.107 1.00 92.69 282 SER A O 1
ATOM 2027 N N . ASN A 1 283 ? 11.067 18.989 -5.412 1.00 91.94 283 ASN A N 1
ATOM 2028 C CA . ASN A 1 283 ? 9.651 19.293 -5.621 1.00 91.94 283 ASN A CA 1
ATOM 2029 C C . ASN A 1 283 ? 8.985 19.987 -4.410 1.00 91.94 283 ASN A C 1
ATOM 2031 O O . ASN A 1 283 ? 7.791 20.271 -4.451 1.00 91.94 283 ASN A O 1
ATOM 2035 N N . GLY A 1 284 ? 9.736 20.262 -3.336 1.00 92.62 284 GLY A N 1
ATOM 2036 C CA . GLY A 1 284 ? 9.248 20.927 -2.125 1.00 92.62 284 GLY A CA 1
ATOM 2037 C C . GLY A 1 284 ? 8.437 20.036 -1.181 1.00 92.62 284 GLY A C 1
ATOM 2038 O O . GLY A 1 284 ? 7.919 20.536 -0.184 1.00 92.62 284 GLY A O 1
ATOM 2039 N N . LEU A 1 285 ? 8.316 18.739 -1.474 1.00 93.75 285 LEU A N 1
ATOM 2040 C CA . LEU A 1 285 ? 7.568 17.786 -0.659 1.00 93.75 285 LEU A CA 1
ATOM 2041 C C . LEU A 1 285 ? 8.503 16.974 0.243 1.00 93.75 285 LEU A C 1
ATOM 2043 O O . LEU A 1 285 ? 9.670 16.740 -0.076 1.00 93.75 285 LEU A O 1
ATOM 2047 N N . THR A 1 286 ? 7.966 16.556 1.386 1.00 94.31 286 THR A N 1
ATOM 2048 C CA . THR A 1 286 ? 8.665 15.808 2.433 1.00 94.31 286 THR A CA 1
ATOM 2049 C C . THR A 1 286 ? 7.656 15.030 3.289 1.00 94.31 286 THR A C 1
ATOM 2051 O O . THR A 1 286 ? 6.519 15.495 3.437 1.00 94.31 286 THR A O 1
ATOM 2054 N N . PRO A 1 287 ? 8.035 13.880 3.872 1.00 96.06 287 PRO A N 1
ATOM 2055 C CA . PRO A 1 287 ? 9.178 13.044 3.491 1.00 96.06 287 PRO A CA 1
ATOM 2056 C C . PRO A 1 287 ? 8.895 12.257 2.194 1.00 96.06 287 PRO A C 1
ATOM 2058 O O . PRO A 1 287 ? 7.837 12.419 1.575 1.00 96.06 287 PRO A O 1
ATOM 2061 N N . ALA A 1 288 ? 9.858 11.438 1.760 1.00 97.12 288 ALA A N 1
ATOM 2062 C CA . ALA A 1 288 ? 9.838 10.609 0.551 1.00 97.12 288 ALA A CA 1
ATOM 2063 C C . ALA A 1 288 ? 9.457 11.388 -0.721 1.00 97.12 288 ALA A C 1
ATOM 2065 O O . ALA A 1 288 ? 8.755 10.885 -1.595 1.00 97.12 288 ALA A O 1
ATOM 2066 N N . CYS A 1 289 ? 9.839 12.667 -0.794 1.00 96.62 289 CYS A N 1
ATOM 2067 C CA . CYS A 1 289 ? 9.439 13.585 -1.865 1.00 96.62 289 CYS A CA 1
ATOM 2068 C C . CYS A 1 289 ? 7.923 13.655 -2.112 1.00 96.62 289 CYS A C 1
ATOM 2070 O O . CYS A 1 289 ? 7.485 14.019 -3.203 1.00 96.62 289 CYS A O 1
ATOM 2072 N N . GLY A 1 290 ? 7.105 13.309 -1.116 1.00 96.06 290 GLY A N 1
ATOM 2073 C CA . GLY A 1 290 ? 5.658 13.245 -1.260 1.00 96.06 290 GLY A CA 1
ATOM 2074 C C . GLY A 1 290 ? 5.115 11.926 -1.812 1.00 96.06 290 GLY A C 1
ATOM 2075 O O . GLY A 1 290 ? 3.897 11.836 -1.924 1.00 96.06 290 GLY A O 1
ATOM 2076 N N . GLY A 1 291 ? 5.938 10.910 -2.083 1.00 97.25 291 GLY A N 1
ATOM 2077 C CA . GLY A 1 291 ? 5.483 9.584 -2.520 1.00 97.25 291 GLY A CA 1
ATOM 2078 C C . GLY A 1 291 ? 4.489 8.942 -1.545 1.00 97.25 291 GLY A C 1
ATOM 2079 O O . GLY A 1 291 ? 4.506 9.228 -0.342 1.00 97.25 291 GLY A O 1
ATOM 2080 N N . ASP A 1 292 ? 3.577 8.126 -2.067 1.00 98.06 292 ASP A N 1
ATOM 2081 C CA . ASP A 1 292 ? 2.686 7.274 -1.267 1.00 98.06 292 ASP A CA 1
ATOM 2082 C C . ASP A 1 292 ? 3.421 6.033 -0.757 1.00 98.06 292 ASP A C 1
ATOM 2084 O O . ASP A 1 292 ? 3.131 5.557 0.339 1.00 98.06 292 ASP A O 1
ATOM 2088 N N . VAL A 1 293 ? 4.388 5.559 -1.545 1.00 98.38 293 VAL A N 1
ATOM 2089 C CA . VAL A 1 293 ? 5.269 4.428 -1.241 1.00 98.38 293 VAL A CA 1
ATOM 2090 C C . VAL A 1 293 ? 6.722 4.796 -1.578 1.00 98.38 293 VAL A C 1
ATOM 2092 O O . VAL A 1 293 ? 6.973 5.768 -2.302 1.00 98.38 293 VAL A O 1
ATOM 2095 N N . MET A 1 294 ? 7.693 4.062 -1.044 1.00 98.38 294 MET A N 1
ATOM 2096 C CA . MET A 1 294 ? 9.119 4.292 -1.299 1.00 98.38 294 MET A CA 1
ATOM 2097 C C . MET A 1 294 ? 9.851 2.966 -1.447 1.00 98.38 294 MET A C 1
ATOM 2099 O O . MET A 1 294 ? 9.612 2.038 -0.681 1.00 98.38 294 MET A O 1
ATOM 2103 N N . GLU A 1 295 ? 10.768 2.899 -2.404 1.00 97.12 295 GLU A N 1
ATOM 2104 C CA . GLU A 1 295 ? 11.597 1.713 -2.572 1.00 97.12 295 GLU A CA 1
ATOM 2105 C C . GLU A 1 295 ? 12.572 1.550 -1.391 1.00 97.12 295 GLU A C 1
ATOM 2107 O O . GLU A 1 295 ? 13.284 2.487 -1.028 1.00 97.12 295 GLU A O 1
ATOM 2112 N N . VAL A 1 296 ? 12.600 0.355 -0.791 1.00 94.88 296 VAL A N 1
ATOM 2113 C CA . VAL A 1 296 ? 13.373 0.014 0.419 1.00 94.88 296 VAL A CA 1
ATOM 2114 C C . VAL A 1 296 ? 14.133 -1.302 0.259 1.00 94.88 296 VAL A C 1
ATOM 2116 O O . VAL A 1 296 ? 14.050 -2.211 1.079 1.00 94.88 296 VAL A O 1
ATOM 2119 N N . ARG A 1 297 ? 14.887 -1.434 -0.832 1.00 89.44 297 ARG A N 1
ATOM 2120 C CA . ARG A 1 297 ? 15.496 -2.716 -1.230 1.00 89.44 297 ARG A CA 1
ATOM 2121 C C . ARG A 1 297 ? 16.935 -2.948 -0.758 1.00 89.44 297 ARG A C 1
ATOM 2123 O O . ARG A 1 297 ? 17.475 -4.030 -0.974 1.00 89.44 297 ARG A O 1
ATOM 2130 N N . GLN A 1 298 ? 17.570 -1.955 -0.140 1.00 89.25 298 GLN A N 1
ATOM 2131 C CA . GLN A 1 298 ? 18.958 -2.040 0.333 1.00 89.25 298 GLN A CA 1
ATOM 2132 C C . GLN A 1 298 ? 19.199 -1.200 1.590 1.00 89.25 298 GLN A C 1
ATOM 2134 O O . GLN A 1 298 ? 18.383 -0.349 1.937 1.00 89.25 298 GLN A O 1
ATOM 2139 N N . HIS A 1 299 ? 20.319 -1.452 2.274 1.00 89.56 299 HIS A N 1
ATOM 2140 C CA . HIS A 1 299 ? 20.607 -0.952 3.626 1.00 89.56 299 HIS A CA 1
ATOM 2141 C C . HIS A 1 299 ? 20.317 0.544 3.846 1.00 89.56 299 HIS A C 1
ATOM 2143 O O . HIS A 1 299 ? 19.570 0.880 4.758 1.00 89.56 299 HIS A O 1
ATOM 2149 N N . ASN A 1 300 ? 20.834 1.433 2.990 1.00 92.62 300 ASN A N 1
ATOM 2150 C CA . ASN A 1 300 ? 20.623 2.881 3.132 1.00 92.62 300 ASN A CA 1
ATOM 2151 C C . ASN A 1 300 ? 19.136 3.275 3.024 1.00 92.62 300 ASN A C 1
ATOM 2153 O O . ASN A 1 300 ? 18.675 4.161 3.732 1.00 92.62 300 ASN A O 1
ATOM 2157 N N . MET A 1 301 ? 18.359 2.574 2.197 1.00 95.25 301 MET A N 1
ATOM 2158 C CA . MET A 1 301 ? 16.929 2.847 2.043 1.00 95.25 301 MET A CA 1
ATOM 2159 C C . MET A 1 301 ? 16.126 2.366 3.258 1.00 95.25 301 MET A C 1
ATOM 2161 O O . MET A 1 301 ? 15.113 2.971 3.602 1.00 95.25 301 MET A O 1
ATOM 2165 N N . PHE A 1 302 ? 16.576 1.302 3.938 1.00 94.62 302 PHE A N 1
ATOM 2166 C CA . PHE A 1 302 ? 16.019 0.916 5.239 1.00 94.62 302 PHE A CA 1
ATOM 2167 C C . PHE A 1 302 ? 16.311 1.975 6.308 1.00 94.62 302 PHE A C 1
ATOM 2169 O O . PHE A 1 302 ? 15.421 2.273 7.105 1.00 94.62 302 PHE A O 1
ATOM 2176 N N . ASP A 1 303 ? 17.507 2.575 6.299 1.00 94.88 303 ASP A N 1
ATOM 2177 C CA . ASP A 1 303 ? 17.847 3.685 7.198 1.00 94.88 303 ASP A CA 1
ATOM 2178 C C . ASP A 1 303 ? 16.948 4.907 6.943 1.00 94.88 303 ASP A C 1
ATOM 2180 O O . ASP A 1 303 ? 16.411 5.487 7.893 1.00 94.88 303 ASP A O 1
ATOM 2184 N N . ASP A 1 304 ? 16.722 5.258 5.673 1.00 97.38 304 ASP A N 1
ATOM 2185 C CA . ASP A 1 304 ? 15.795 6.321 5.273 1.00 97.38 304 ASP A CA 1
ATOM 2186 C C . ASP A 1 304 ? 14.359 6.015 5.706 1.00 97.38 304 ASP A C 1
ATOM 2188 O O . ASP A 1 304 ? 13.675 6.866 6.283 1.00 97.38 304 ASP A O 1
ATOM 2192 N N . TRP A 1 305 ? 13.894 4.785 5.478 1.00 97.44 305 TRP A N 1
ATOM 2193 C CA . TRP A 1 305 ? 12.556 4.356 5.875 1.00 97.44 305 TRP A CA 1
ATOM 2194 C C . TRP A 1 305 ? 12.375 4.432 7.391 1.00 97.44 305 TRP A C 1
ATOM 2196 O O . TRP A 1 305 ? 11.390 4.995 7.869 1.00 97.44 305 TRP A O 1
ATOM 2206 N N . ASP A 1 306 ? 13.359 3.963 8.160 1.00 96.88 306 ASP A N 1
ATOM 2207 C CA . ASP A 1 306 ? 13.373 4.072 9.617 1.00 96.88 306 ASP A CA 1
ATOM 2208 C C . ASP A 1 306 ? 13.378 5.528 10.087 1.00 96.88 306 ASP A C 1
ATOM 2210 O O . ASP A 1 306 ? 12.662 5.874 11.031 1.00 96.88 306 ASP A O 1
ATOM 2214 N N . ALA A 1 307 ? 14.156 6.398 9.442 1.00 97.19 307 ALA A N 1
ATOM 2215 C CA . ALA A 1 307 ? 14.174 7.823 9.749 1.00 97.19 307 ALA A CA 1
ATOM 2216 C C . ALA A 1 307 ? 12.794 8.462 9.538 1.00 97.19 307 ALA A C 1
ATOM 2218 O O . ALA A 1 307 ? 12.363 9.247 10.382 1.00 97.19 307 ALA A O 1
ATOM 2219 N N . ILE A 1 308 ? 12.073 8.081 8.479 1.00 97.56 308 ILE A N 1
ATOM 2220 C CA . ILE A 1 308 ? 10.718 8.566 8.190 1.00 97.56 308 ILE A CA 1
ATOM 2221 C C . ILE A 1 308 ? 9.704 8.015 9.199 1.00 97.56 308 ILE A C 1
ATOM 2223 O O . ILE A 1 308 ? 8.977 8.796 9.817 1.00 97.56 308 ILE A O 1
ATOM 2227 N N . LEU A 1 309 ? 9.675 6.700 9.429 1.00 97.06 309 LEU A N 1
ATOM 2228 C CA . LEU A 1 309 ? 8.721 6.057 10.342 1.00 97.06 309 LEU A CA 1
ATOM 2229 C C . LEU A 1 309 ? 8.838 6.603 11.776 1.00 97.06 309 LEU A C 1
ATOM 2231 O O . LEU A 1 309 ? 7.829 6.826 12.452 1.00 97.06 309 LEU A O 1
ATOM 2235 N N . LYS A 1 310 ? 10.057 6.924 12.233 1.00 95.19 310 LYS A N 1
ATOM 2236 C CA . LYS A 1 310 ? 10.305 7.555 13.545 1.00 95.19 310 LYS A CA 1
ATOM 2237 C C . LYS A 1 310 ? 9.631 8.922 13.711 1.00 95.19 310 LYS A C 1
ATOM 2239 O O . LYS A 1 310 ? 9.439 9.357 14.844 1.00 95.19 310 LYS A O 1
ATOM 2244 N N . THR A 1 311 ? 9.247 9.596 12.625 1.00 95.00 311 THR A N 1
ATOM 2245 C CA . THR A 1 311 ? 8.583 10.912 12.685 1.00 95.00 311 THR A CA 1
ATOM 2246 C C . THR A 1 311 ? 7.075 10.849 12.923 1.00 95.00 311 THR A C 1
ATOM 2248 O O . THR A 1 311 ? 6.469 11.891 13.160 1.00 95.00 311 THR A O 1
ATOM 2251 N N . GLY A 1 312 ? 6.450 9.667 12.882 1.00 94.56 312 GLY A N 1
ATOM 2252 C CA . GLY A 1 312 ? 4.984 9.573 12.928 1.00 94.56 312 GLY A CA 1
ATOM 2253 C C . GLY A 1 312 ? 4.323 9.430 11.553 1.00 94.56 312 GLY A C 1
ATOM 2254 O O . GLY A 1 312 ? 3.099 9.367 11.484 1.00 94.56 312 GLY A O 1
ATOM 2255 N N . VAL A 1 313 ? 5.104 9.399 10.467 1.00 94.88 313 VAL A N 1
ATOM 2256 C CA . VAL A 1 313 ? 4.587 9.285 9.098 1.00 94.88 313 VAL A CA 1
ATOM 2257 C C . VAL A 1 313 ? 4.572 7.814 8.663 1.00 94.88 313 VAL A C 1
ATOM 2259 O O . VAL A 1 313 ? 5.648 7.241 8.488 1.00 94.88 313 VAL A O 1
ATOM 2262 N N . PRO A 1 314 ? 3.394 7.193 8.463 1.00 95.12 314 PRO A N 1
ATOM 2263 C CA . PRO A 1 314 ? 3.316 5.865 7.865 1.00 95.12 314 PRO A CA 1
ATOM 2264 C C . PRO A 1 314 ? 3.736 5.936 6.393 1.00 95.12 314 PRO A C 1
ATOM 2266 O O . PRO A 1 314 ? 3.290 6.816 5.651 1.00 95.12 314 PRO A O 1
ATOM 2269 N N . LEU A 1 315 ? 4.587 5.003 5.977 1.00 97.31 315 LEU A N 1
ATOM 2270 C CA . LEU A 1 315 ? 5.081 4.882 4.610 1.00 97.31 315 LEU A CA 1
ATOM 2271 C C . LEU A 1 315 ? 5.233 3.399 4.285 1.00 97.31 315 LEU A C 1
ATOM 2273 O O . LEU A 1 315 ? 5.867 2.681 5.057 1.00 97.31 315 LEU A O 1
ATOM 2277 N N . VAL A 1 316 ? 4.653 2.969 3.168 1.00 98.31 316 VAL A N 1
ATOM 2278 C CA . VAL A 1 316 ? 4.779 1.596 2.664 1.00 98.31 316 VAL A CA 1
ATOM 2279 C C . VAL A 1 316 ? 6.119 1.456 1.949 1.00 98.31 316 VAL A C 1
ATOM 2281 O O . VAL A 1 316 ? 6.484 2.318 1.138 1.00 98.31 316 VAL A O 1
ATOM 2284 N N . GLY A 1 317 ? 6.844 0.396 2.288 1.00 98.00 317 GLY A N 1
ATOM 2285 C CA . GLY A 1 317 ? 8.073 -0.003 1.623 1.00 98.00 317 GLY A CA 1
ATOM 2286 C C . GLY A 1 317 ? 7.775 -0.827 0.375 1.00 98.00 317 GLY A C 1
ATOM 2287 O O . GLY A 1 317 ? 6.783 -1.542 0.323 1.00 98.00 317 GLY A O 1
ATOM 2288 N N . THR A 1 318 ? 8.593 -0.702 -0.665 1.00 97.56 318 THR A N 1
ATOM 2289 C CA . THR A 1 318 ? 8.506 -1.595 -1.823 1.00 97.56 318 THR A CA 1
ATOM 2290 C C . THR A 1 318 ? 9.861 -2.125 -2.246 1.00 97.56 318 THR A C 1
ATOM 2292 O O . THR A 1 318 ? 10.901 -1.480 -2.088 1.00 97.56 318 THR A O 1
ATOM 2295 N N . TRP A 1 319 ? 9.851 -3.308 -2.847 1.00 93.81 319 TRP A N 1
ATOM 2296 C CA . TRP A 1 319 ? 10.990 -3.933 -3.494 1.00 93.81 319 TRP A CA 1
ATOM 2297 C C . TRP A 1 319 ? 10.752 -3.999 -5.000 1.00 93.81 319 TRP A C 1
ATOM 2299 O O . TRP A 1 319 ? 9.860 -4.699 -5.486 1.00 93.81 319 TRP A O 1
ATOM 2309 N N . GLY A 1 320 ? 11.593 -3.281 -5.743 1.00 88.62 320 GLY A N 1
ATOM 2310 C CA . GLY A 1 320 ? 11.752 -3.405 -7.184 1.00 88.62 320 GLY A CA 1
ATOM 2311 C C . GLY A 1 320 ? 13.064 -4.102 -7.530 1.00 88.62 320 GLY A C 1
ATOM 2312 O O . GLY A 1 320 ? 14.016 -4.120 -6.752 1.00 88.62 320 GLY A O 1
ATOM 2313 N N . THR A 1 321 ? 13.125 -4.699 -8.717 1.00 84.25 321 THR A N 1
ATOM 2314 C CA . THR A 1 321 ? 14.368 -5.297 -9.218 1.00 84.25 321 THR A CA 1
ATOM 2315 C C . THR A 1 321 ? 15.271 -4.283 -9.912 1.00 84.25 321 THR A C 1
ATOM 2317 O O . THR A 1 321 ? 16.471 -4.524 -10.008 1.00 84.25 321 THR A O 1
ATOM 2320 N N . ASP A 1 322 ? 14.693 -3.197 -10.437 1.00 84.62 322 ASP A N 1
ATOM 2321 C CA . ASP A 1 322 ? 15.372 -2.211 -11.287 1.00 84.62 322 ASP A CA 1
ATOM 2322 C C . ASP A 1 322 ? 16.232 -2.866 -12.394 1.00 84.62 322 ASP A C 1
ATOM 2324 O O . ASP A 1 322 ? 17.356 -2.472 -12.725 1.00 84.62 322 ASP A O 1
ATOM 2328 N N . VAL A 1 323 ? 15.727 -3.981 -12.937 1.00 75.69 323 VAL A N 1
ATOM 2329 C CA . VAL A 1 323 ? 16.480 -4.789 -13.896 1.00 75.69 323 VAL A CA 1
ATOM 2330 C C . VAL A 1 323 ? 16.455 -4.153 -15.273 1.00 75.69 323 VAL A C 1
ATOM 2332 O O . VAL A 1 323 ? 15.416 -3.961 -15.899 1.00 75.69 323 VAL A O 1
ATOM 2335 N N . HIS A 1 324 ? 17.654 -3.924 -15.790 1.00 75.19 324 HIS A N 1
ATOM 2336 C CA . HIS A 1 324 ? 17.892 -3.417 -17.136 1.00 75.19 324 HIS A CA 1
ATOM 2337 C C . HIS A 1 324 ? 18.286 -4.535 -18.125 1.00 75.19 324 HIS A C 1
ATOM 2339 O O . HIS A 1 324 ? 18.747 -4.254 -19.232 1.00 75.19 324 HIS A O 1
ATOM 2345 N N . SER A 1 325 ? 18.127 -5.803 -17.723 1.00 63.41 325 SER A N 1
ATOM 2346 C CA . SER A 1 325 ? 18.433 -7.007 -18.513 1.00 63.41 325 SER A CA 1
ATOM 2347 C C . SER A 1 325 ? 17.345 -8.069 -18.339 1.00 63.41 325 SER A C 1
ATOM 2349 O O . SER A 1 325 ? 16.593 -8.035 -17.364 1.00 63.41 325 SER A O 1
ATOM 2351 N N . GLY A 1 326 ? 17.250 -9.026 -19.263 1.00 55.56 326 GLY A N 1
ATOM 2352 C CA . GLY A 1 326 ? 16.192 -10.046 -19.283 1.00 55.56 326 GLY A CA 1
ATOM 2353 C C . GLY A 1 326 ? 16.326 -11.181 -18.255 1.00 55.56 326 GLY A C 1
ATOM 2354 O O . GLY A 1 326 ? 15.795 -12.265 -18.495 1.00 55.56 326 GLY A O 1
ATOM 2355 N N . ILE A 1 327 ? 17.057 -10.993 -17.150 1.00 55.53 327 ILE A N 1
ATOM 2356 C CA . ILE A 1 327 ? 17.434 -12.073 -16.222 1.00 55.53 327 ILE A CA 1
ATOM 2357 C C . ILE A 1 327 ? 16.657 -11.989 -14.914 1.00 55.53 327 ILE A C 1
ATOM 2359 O O . ILE A 1 327 ? 16.685 -10.980 -14.216 1.00 55.53 327 ILE A O 1
ATOM 2363 N N . TRP A 1 328 ? 16.037 -13.113 -14.561 1.00 62.66 328 TRP A N 1
ATOM 2364 C CA . TRP A 1 328 ? 15.244 -13.300 -13.351 1.00 62.66 328 TRP A CA 1
ATOM 2365 C C . TRP A 1 328 ? 15.750 -14.533 -12.609 1.00 62.66 328 TRP A C 1
ATOM 2367 O O . TRP A 1 328 ? 16.060 -15.551 -13.233 1.00 62.66 328 TRP A O 1
ATOM 2377 N N . GLY A 1 329 ? 15.842 -14.456 -11.284 1.00 62.41 329 GLY A N 1
ATOM 2378 C CA . GLY A 1 329 ? 16.334 -15.562 -10.469 1.00 62.41 329 GLY A CA 1
ATOM 2379 C C . GLY A 1 329 ? 15.784 -15.541 -9.052 1.00 62.41 329 GLY A C 1
ATOM 2380 O O . GLY A 1 329 ? 15.067 -14.629 -8.654 1.00 62.41 329 GLY A O 1
ATOM 2381 N N . SER A 1 330 ? 16.166 -16.542 -8.260 1.00 62.91 330 SER A N 1
ATOM 2382 C CA . SER A 1 330 ? 15.712 -16.690 -6.871 1.00 62.91 330 SER A CA 1
ATOM 2383 C C . SER A 1 330 ? 16.139 -15.547 -5.945 1.00 62.91 330 SER A C 1
ATOM 2385 O O . SER A 1 330 ? 15.617 -15.455 -4.843 1.00 62.91 330 SER A O 1
ATOM 2387 N N . ILE A 1 331 ? 17.074 -14.697 -6.384 1.00 69.19 331 ILE A N 1
ATOM 2388 C CA . ILE A 1 331 ? 17.558 -13.509 -5.666 1.00 69.19 331 ILE A CA 1
ATOM 2389 C C . ILE A 1 331 ? 16.805 -12.222 -6.034 1.00 69.19 331 ILE A C 1
ATOM 2391 O O . ILE A 1 331 ? 17.036 -11.184 -5.422 1.00 69.19 331 ILE A O 1
ATOM 2395 N N . SER A 1 332 ? 15.935 -12.263 -7.047 1.00 80.56 332 SER A N 1
ATOM 2396 C CA . SER A 1 332 ? 15.204 -11.084 -7.513 1.00 80.56 332 SER A CA 1
ATOM 2397 C C . SER A 1 332 ? 14.224 -10.606 -6.441 1.00 80.56 332 SER A C 1
ATOM 2399 O O . SER A 1 332 ? 13.449 -11.398 -5.915 1.00 80.56 332 SER A O 1
ATOM 2401 N N . GLN A 1 333 ? 14.267 -9.317 -6.125 1.00 87.25 333 GLN A N 1
ATOM 2402 C CA . GLN A 1 333 ? 13.454 -8.678 -5.089 1.00 87.25 333 GLN A CA 1
ATOM 2403 C C . GLN A 1 333 ? 12.059 -8.326 -5.625 1.00 87.25 333 GLN A C 1
ATOM 2405 O O . GLN A 1 333 ? 11.938 -7.901 -6.773 1.00 87.25 333 GLN A O 1
ATOM 2410 N N . ALA A 1 334 ? 11.012 -8.514 -4.821 1.00 91.62 334 ALA A N 1
ATOM 2411 C CA . ALA A 1 334 ? 9.645 -8.167 -5.198 1.00 91.62 334 ALA A CA 1
ATOM 2412 C C . ALA A 1 334 ? 8.771 -7.810 -3.990 1.00 91.62 334 ALA A C 1
ATOM 2414 O O . ALA A 1 334 ? 8.941 -8.362 -2.901 1.00 91.62 334 ALA A O 1
ATOM 2415 N N . THR A 1 335 ? 7.774 -6.964 -4.236 1.00 95.69 335 THR A N 1
ATOM 2416 C CA . THR A 1 335 ? 6.648 -6.729 -3.327 1.00 95.69 335 THR A CA 1
ATOM 2417 C C . THR A 1 335 ? 5.508 -7.701 -3.621 1.00 95.69 335 THR A C 1
ATOM 2419 O O . THR A 1 335 ? 5.024 -7.806 -4.751 1.00 95.69 335 THR A O 1
ATOM 2422 N N . PHE A 1 336 ? 5.048 -8.401 -2.591 1.00 95.56 336 PHE A N 1
ATOM 2423 C CA . PHE A 1 336 ? 3.915 -9.316 -2.635 1.00 95.56 336 PHE A CA 1
ATOM 2424 C C . PHE A 1 336 ? 2.678 -8.622 -2.076 1.00 95.56 336 PHE A C 1
ATOM 2426 O O . PHE A 1 336 ? 2.667 -8.195 -0.925 1.00 95.56 336 PHE A O 1
ATOM 2433 N N . LEU A 1 337 ? 1.623 -8.541 -2.885 1.00 96.88 337 LEU A N 1
ATOM 2434 C CA . LEU A 1 337 ? 0.391 -7.826 -2.555 1.00 96.88 337 LEU A CA 1
ATOM 2435 C C . LEU A 1 337 ? -0.749 -8.804 -2.259 1.00 96.88 337 LEU A C 1
ATOM 2437 O O . LEU A 1 337 ? -1.014 -9.716 -3.044 1.00 96.88 337 LEU A O 1
ATOM 2441 N N . TYR A 1 338 ? -1.461 -8.583 -1.155 1.00 96.12 338 TYR A N 1
ATOM 2442 C CA . TYR A 1 338 ? -2.696 -9.296 -0.830 1.00 96.12 338 TYR A CA 1
ATOM 2443 C C . TYR A 1 338 ? -3.879 -8.536 -1.423 1.00 96.12 338 TYR A C 1
ATOM 2445 O O . TYR A 1 338 ? -4.448 -7.638 -0.801 1.00 96.12 338 TYR A O 1
ATOM 2453 N N . ALA A 1 339 ? -4.222 -8.901 -2.655 1.00 94.75 339 ALA A N 1
ATOM 2454 C CA . ALA A 1 339 ? -5.304 -8.304 -3.424 1.00 94.75 339 ALA A CA 1
ATOM 2455 C C . ALA A 1 339 ? -6.381 -9.356 -3.763 1.00 94.75 339 ALA A C 1
ATOM 2457 O O . ALA A 1 339 ? -6.050 -10.528 -3.964 1.00 94.75 339 ALA A O 1
ATOM 2458 N N . PRO A 1 340 ? -7.668 -8.967 -3.858 1.00 92.25 340 PRO A N 1
ATOM 2459 C CA . PRO A 1 340 ? -8.757 -9.888 -4.203 1.00 92.25 340 PRO A CA 1
ATOM 2460 C C . PRO A 1 340 ? -8.668 -10.419 -5.642 1.00 92.25 340 PRO A C 1
ATOM 2462 O O . PRO A 1 340 ? -9.234 -11.468 -5.954 1.00 92.25 340 PRO A O 1
ATOM 2465 N N . SER A 1 341 ? -7.953 -9.717 -6.520 1.00 92.88 341 SER A N 1
ATOM 2466 C CA . SER A 1 341 ? -7.607 -10.177 -7.860 1.00 92.88 341 SER A CA 1
ATOM 2467 C C . SER A 1 341 ? -6.240 -9.629 -8.279 1.00 92.88 341 SER A C 1
ATOM 2469 O O . SER A 1 341 ? -5.673 -8.761 -7.620 1.00 92.88 341 SER A O 1
ATOM 2471 N N . ASN A 1 342 ? -5.716 -10.105 -9.407 1.00 91.31 342 ASN A N 1
ATOM 2472 C CA . ASN A 1 342 ? -4.553 -9.507 -10.065 1.00 91.31 342 ASN A CA 1
ATOM 2473 C C . ASN A 1 342 ? -4.943 -8.418 -11.084 1.00 91.31 342 ASN A C 1
ATOM 2475 O O . ASN A 1 342 ? -4.226 -8.176 -12.057 1.00 91.31 342 ASN A O 1
ATOM 2479 N N . GLY A 1 343 ? -6.115 -7.802 -10.920 1.00 93.00 343 GLY A N 1
ATOM 2480 C CA . GLY A 1 343 ? -6.499 -6.587 -11.626 1.00 93.00 343 GLY A CA 1
ATOM 2481 C C . GLY A 1 343 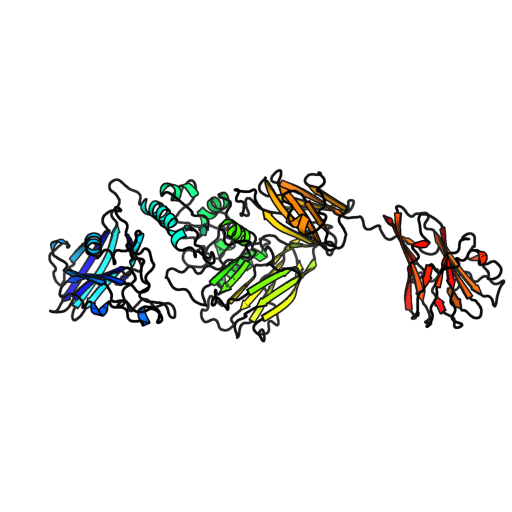? -5.677 -5.391 -11.149 1.00 93.00 343 GLY A C 1
ATOM 2482 O O . GLY A 1 343 ? -5.289 -5.320 -9.987 1.00 93.00 343 GLY A O 1
ATOM 2483 N N . PHE A 1 344 ? -5.418 -4.441 -12.050 1.00 93.88 344 PHE A N 1
ATOM 2484 C CA . PHE A 1 344 ? -4.578 -3.278 -11.754 1.00 93.88 344 PHE A CA 1
ATOM 2485 C C . PHE A 1 344 ? -5.064 -2.490 -10.531 1.00 93.88 344 PHE A C 1
ATOM 2487 O O . PHE A 1 344 ? -4.273 -2.207 -9.639 1.00 93.88 344 PHE A O 1
ATOM 2494 N N . ASP A 1 345 ? -6.360 -2.180 -10.465 1.00 94.44 345 ASP A N 1
ATOM 2495 C CA . ASP A 1 345 ? -6.924 -1.368 -9.381 1.00 94.44 345 ASP A CA 1
ATOM 2496 C C . ASP A 1 345 ? -6.843 -2.073 -8.024 1.00 94.44 345 ASP A C 1
ATOM 2498 O O . ASP A 1 345 ? -6.429 -1.456 -7.047 1.00 94.44 345 ASP A O 1
ATOM 2502 N N . ASP A 1 346 ? -7.147 -3.373 -7.980 1.00 94.50 346 ASP A N 1
ATOM 2503 C CA . ASP A 1 346 ? -7.052 -4.181 -6.759 1.00 94.50 346 ASP A CA 1
ATOM 2504 C C . ASP A 1 346 ? -5.606 -4.251 -6.244 1.00 94.50 346 ASP A C 1
ATOM 2506 O O . ASP A 1 346 ? -5.361 -4.136 -5.041 1.00 94.50 346 ASP A O 1
ATOM 2510 N N . LEU A 1 347 ? -4.633 -4.388 -7.153 1.00 96.69 347 LEU A N 1
ATOM 2511 C CA . LEU A 1 347 ? -3.209 -4.364 -6.815 1.00 96.69 347 LEU A CA 1
ATOM 2512 C C . LEU A 1 347 ? -2.770 -2.977 -6.330 1.00 96.69 347 LEU A C 1
ATOM 2514 O O . LEU A 1 347 ? -2.079 -2.873 -5.320 1.00 96.69 347 LEU A O 1
ATOM 2518 N N . MET A 1 348 ? -3.180 -1.900 -7.004 1.00 97.12 348 MET A N 1
ATOM 2519 C CA . MET A 1 348 ? -2.834 -0.532 -6.601 1.00 97.12 348 MET A CA 1
ATOM 2520 C C . MET A 1 348 ? -3.465 -0.143 -5.265 1.00 97.12 348 MET A C 1
ATOM 2522 O O . MET A 1 348 ? -2.824 0.545 -4.472 1.00 97.12 348 MET A O 1
ATOM 2526 N N . GLN A 1 349 ? -4.678 -0.617 -4.980 1.00 96.25 349 GLN A N 1
ATOM 2527 C CA . GLN A 1 349 ? -5.299 -0.450 -3.674 1.00 96.25 349 GLN A CA 1
ATOM 2528 C C . GLN A 1 349 ? -4.537 -1.223 -2.593 1.00 96.25 349 GLN A C 1
ATOM 2530 O O . GLN A 1 349 ? -4.220 -0.644 -1.557 1.00 96.25 349 GLN A O 1
ATOM 2535 N N . ALA A 1 350 ? -4.201 -2.497 -2.827 1.00 97.62 350 ALA A N 1
ATOM 2536 C CA . ALA A 1 350 ? -3.438 -3.300 -1.870 1.00 97.62 350 ALA A CA 1
ATOM 2537 C C . ALA A 1 350 ? -2.054 -2.693 -1.578 1.00 97.62 350 ALA A C 1
ATOM 2539 O O . ALA A 1 350 ? -1.642 -2.641 -0.417 1.00 97.62 350 ALA A O 1
ATOM 2540 N N . LEU A 1 351 ? -1.379 -2.179 -2.612 1.00 98.12 351 LEU A N 1
ATOM 2541 C CA . LEU A 1 351 ? -0.120 -1.446 -2.486 1.00 98.12 351 LEU A CA 1
ATOM 2542 C C . LEU A 1 351 ? -0.298 -0.171 -1.654 1.00 98.12 351 LEU A C 1
ATOM 2544 O O . LEU A 1 351 ? 0.443 0.048 -0.702 1.00 98.12 351 LEU A O 1
ATOM 2548 N N . PHE A 1 352 ? -1.302 0.652 -1.972 1.00 97.81 352 PHE A N 1
ATOM 2549 C CA . PHE A 1 352 ? -1.572 1.888 -1.238 1.00 97.81 352 PHE A CA 1
ATOM 2550 C C . PHE A 1 352 ? -1.932 1.644 0.233 1.00 97.81 352 PHE A C 1
ATOM 2552 O O . PHE A 1 352 ? -1.498 2.395 1.103 1.00 97.81 352 PHE A O 1
ATOM 2559 N N . GLU A 1 353 ? -2.717 0.604 0.521 1.00 97.56 353 GLU A N 1
ATOM 2560 C CA . GLU A 1 353 ? -3.091 0.216 1.885 1.00 97.56 353 GLU A CA 1
ATOM 2561 C C . GLU A 1 353 ? -1.913 -0.391 2.664 1.00 97.56 353 GLU A C 1
ATOM 2563 O O . GLU A 1 353 ? -1.964 -0.442 3.894 1.00 97.56 353 GLU A O 1
ATOM 2568 N N . GLY A 1 354 ? -0.854 -0.839 1.981 1.00 97.88 354 GLY A N 1
ATOM 2569 C CA . GLY A 1 354 ? 0.254 -1.565 2.598 1.00 97.88 354 GLY A CA 1
ATOM 2570 C C . GLY A 1 354 ? -0.130 -2.984 3.013 1.00 97.88 354 GLY A C 1
ATOM 2571 O O . GLY A 1 354 ? 0.385 -3.498 4.002 1.00 97.88 354 GLY A O 1
ATOM 2572 N N . ARG A 1 355 ? -1.059 -3.628 2.293 1.00 97.69 355 ARG A N 1
ATOM 2573 C CA . ARG A 1 355 ? -1.393 -5.052 2.484 1.00 97.69 355 ARG A CA 1
ATOM 2574 C C . ARG A 1 355 ? -0.366 -5.917 1.774 1.00 97.69 355 ARG A C 1
ATOM 2576 O O . ARG A 1 355 ? -0.670 -6.610 0.800 1.00 97.69 355 ARG A O 1
ATOM 2583 N N . ALA A 1 356 ? 0.866 -5.813 2.246 1.00 97.25 356 ALA A N 1
ATOM 2584 C CA . ALA A 1 356 ? 2.024 -6.298 1.532 1.00 97.25 356 ALA A CA 1
ATOM 2585 C C . ALA A 1 356 ? 3.076 -6.908 2.460 1.00 97.25 356 ALA A C 1
ATOM 2587 O O . ALA A 1 356 ? 3.040 -6.780 3.687 1.00 97.25 356 ALA A O 1
ATOM 2588 N N . TYR A 1 357 ? 4.012 -7.602 1.833 1.00 97.31 357 TYR A N 1
ATOM 2589 C CA . TYR A 1 357 ? 5.354 -7.809 2.352 1.00 97.31 357 TYR A CA 1
ATOM 2590 C C . TYR A 1 357 ? 6.321 -7.799 1.177 1.00 97.31 357 TYR A C 1
ATOM 2592 O O . TYR A 1 357 ? 5.936 -8.071 0.037 1.00 97.31 357 TYR A O 1
ATOM 2600 N N . ASP A 1 358 ? 7.590 -7.584 1.471 1.00 95.81 358 ASP A N 1
ATOM 2601 C CA . ASP A 1 358 ? 8.657 -7.689 0.497 1.00 95.81 358 ASP A CA 1
ATOM 2602 C C . ASP A 1 358 ? 9.442 -8.981 0.710 1.00 95.81 358 ASP A C 1
ATOM 2604 O O . ASP A 1 358 ? 9.730 -9.384 1.841 1.00 95.81 358 ASP A O 1
ATOM 2608 N N . ALA A 1 359 ? 9.780 -9.663 -0.378 1.00 92.44 359 ALA A N 1
ATOM 2609 C CA . ALA A 1 359 ? 10.613 -10.854 -0.331 1.00 92.44 359 ALA A CA 1
ATOM 2610 C C . ALA A 1 359 ? 11.322 -11.101 -1.661 1.00 92.44 359 ALA A C 1
ATOM 2612 O O . ALA A 1 359 ? 10.948 -10.586 -2.718 1.00 92.44 359 ALA A O 1
ATOM 2613 N N . ARG A 1 360 ? 12.342 -11.955 -1.631 1.00 87.62 360 ARG A N 1
ATOM 2614 C CA . ARG A 1 360 ? 12.919 -12.502 -2.861 1.00 87.62 360 ARG A CA 1
ATOM 2615 C C . ARG A 1 360 ? 11.922 -13.457 -3.535 1.00 87.62 360 ARG A C 1
ATOM 2617 O O . ARG A 1 360 ? 11.277 -14.268 -2.870 1.00 87.62 360 ARG A O 1
ATOM 2624 N N . LEU A 1 361 ? 11.819 -13.391 -4.866 1.00 76.56 361 LEU A N 1
ATOM 2625 C CA . LEU A 1 361 ? 10.857 -14.134 -5.695 1.00 76.56 361 LEU A CA 1
ATOM 2626 C C . LEU A 1 361 ? 10.954 -15.663 -5.550 1.00 76.56 361 LEU A C 1
ATOM 2628 O O . LEU A 1 361 ? 9.985 -16.362 -5.843 1.00 76.56 361 LEU A O 1
ATOM 2632 N N . GLY A 1 362 ? 12.092 -16.202 -5.093 1.00 66.12 362 GLY A N 1
ATOM 2633 C CA . GLY A 1 362 ? 12.285 -17.645 -4.935 1.00 66.12 362 GLY A CA 1
ATOM 2634 C C . GLY A 1 362 ? 12.036 -18.428 -6.237 1.00 66.12 362 GLY A C 1
ATOM 2635 O O . GLY A 1 362 ? 12.233 -17.923 -7.338 1.00 66.12 362 GLY A O 1
ATOM 2636 N N . THR A 1 363 ? 11.615 -19.691 -6.122 1.00 52.84 363 THR A N 1
ATOM 2637 C CA . THR A 1 363 ? 11.002 -20.446 -7.237 1.00 52.84 363 THR A CA 1
ATOM 2638 C C . THR A 1 363 ? 9.493 -20.546 -7.003 1.00 52.84 363 THR A C 1
ATOM 2640 O O . THR A 1 363 ? 9.039 -20.346 -5.876 1.00 52.84 363 THR A O 1
ATOM 2643 N N . SER A 1 364 ? 8.700 -20.906 -8.019 1.00 48.34 364 SER A N 1
ATOM 2644 C CA . SER A 1 364 ? 7.225 -20.982 -7.939 1.00 48.34 364 SER A CA 1
ATOM 2645 C C . SER A 1 364 ? 6.665 -21.909 -6.842 1.00 48.34 364 SER A C 1
ATOM 2647 O O . SER A 1 364 ? 5.473 -21.863 -6.557 1.00 48.34 364 SER A O 1
ATOM 2649 N N . ALA A 1 365 ? 7.508 -22.715 -6.186 1.00 45.91 365 ALA A N 1
ATOM 2650 C CA . ALA A 1 365 ? 7.156 -23.557 -5.041 1.00 45.91 365 ALA A CA 1
ATOM 2651 C C . ALA A 1 365 ? 7.758 -23.096 -3.686 1.00 45.91 365 ALA A C 1
ATOM 2653 O O . ALA A 1 365 ? 7.576 -23.795 -2.689 1.00 45.91 365 ALA A O 1
ATOM 2654 N N . GLY A 1 366 ? 8.486 -21.969 -3.614 1.00 64.81 366 GLY A N 1
ATOM 2655 C CA . GLY A 1 366 ? 9.454 -21.727 -2.530 1.00 64.81 366 GLY A CA 1
ATOM 2656 C C . GLY A 1 366 ? 9.754 -20.283 -2.106 1.00 64.81 366 GLY A C 1
ATOM 2657 O O . GLY A 1 366 ? 10.790 -20.088 -1.482 1.00 64.81 366 GLY A O 1
ATOM 2658 N N . HIS A 1 367 ? 8.925 -19.282 -2.418 1.00 78.56 367 HIS A N 1
ATOM 2659 C CA . HIS A 1 367 ? 9.166 -17.911 -1.928 1.00 78.56 367 HIS A CA 1
ATOM 2660 C C . HIS A 1 367 ? 8.775 -17.741 -0.453 1.00 78.56 367 HIS A C 1
ATOM 2662 O O . HIS A 1 367 ? 7.844 -18.392 0.028 1.00 78.56 367 HIS A O 1
ATOM 2668 N N . LEU A 1 368 ? 9.452 -16.847 0.265 1.00 89.06 368 LEU A N 1
ATOM 2669 C CA . LEU A 1 368 ? 9.107 -16.501 1.645 1.00 89.06 368 LEU A CA 1
ATOM 2670 C C . LEU A 1 368 ? 7.633 -16.051 1.720 1.00 89.06 368 LEU A C 1
ATOM 2672 O O . LEU A 1 368 ? 7.141 -15.376 0.819 1.00 89.06 368 LEU A O 1
ATOM 2676 N N . SER A 1 369 ? 6.914 -16.461 2.763 1.00 91.25 369 SER A N 1
ATOM 2677 C CA . SER A 1 369 ? 5.562 -15.968 3.061 1.00 91.25 369 SER A CA 1
ATOM 2678 C C . SER A 1 369 ? 5.588 -15.294 4.415 1.00 91.25 369 SER A C 1
ATOM 2680 O O . SER A 1 369 ? 6.001 -15.941 5.375 1.00 91.25 369 SER A O 1
ATOM 2682 N N . LEU A 1 370 ? 5.120 -14.050 4.504 1.00 94.88 370 LEU A N 1
ATOM 2683 C CA . LEU A 1 370 ? 5.050 -13.300 5.755 1.00 94.88 370 LEU A CA 1
ATOM 2684 C C . LEU A 1 370 ? 3.623 -12.811 5.982 1.00 94.88 370 LEU A C 1
ATOM 2686 O O . LEU A 1 370 ? 2.962 -12.290 5.081 1.00 94.88 370 LEU A O 1
ATOM 2690 N N . LEU A 1 371 ? 3.180 -12.972 7.217 1.00 97.12 371 LEU A N 1
ATOM 2691 C CA . LEU A 1 371 ? 1.969 -12.399 7.768 1.00 97.12 371 LEU A CA 1
ATOM 2692 C C . LEU A 1 371 ? 2.371 -11.643 9.029 1.00 97.12 371 LEU A C 1
ATOM 2694 O O . LEU A 1 371 ? 2.970 -12.228 9.930 1.00 97.12 371 LEU A O 1
ATOM 2698 N N . PHE A 1 372 ? 2.040 -10.357 9.086 1.00 98.12 372 PHE A N 1
ATOM 2699 C CA . PHE A 1 372 ? 2.281 -9.520 10.254 1.00 98.12 372 PHE A CA 1
ATOM 2700 C C . PHE A 1 372 ? 1.049 -8.681 10.549 1.00 98.12 372 PHE A C 1
ATOM 2702 O O . PHE A 1 372 ? 0.574 -7.936 9.688 1.00 98.12 372 PHE A O 1
ATOM 2709 N N . ASN A 1 373 ? 0.486 -8.860 11.742 1.00 97.94 373 ASN A N 1
ATOM 2710 C CA . ASN A 1 373 ? -0.756 -8.203 12.123 1.00 97.94 373 ASN A CA 1
ATOM 2711 C C . ASN A 1 373 ? -0.870 -7.992 13.641 1.00 97.94 373 ASN A C 1
ATOM 2713 O O . ASN A 1 373 ? -0.049 -8.458 14.430 1.00 97.94 373 ASN A O 1
ATOM 2717 N N . VAL A 1 374 ? -1.898 -7.258 14.052 1.00 95.56 374 VAL A N 1
ATOM 2718 C CA . VAL A 1 374 ? -2.317 -7.082 15.440 1.00 95.56 374 VAL A CA 1
ATOM 2719 C C . VAL A 1 374 ? -3.135 -8.307 15.855 1.00 95.56 374 VAL A C 1
ATOM 2721 O O . VAL A 1 374 ? -4.202 -8.574 15.307 1.00 95.56 374 VAL A O 1
ATOM 2724 N N . GLY A 1 375 ? -2.645 -9.047 16.849 1.00 91.62 375 GLY A N 1
ATOM 2725 C CA . GLY A 1 375 ? -3.227 -10.324 17.264 1.00 91.62 375 GLY A CA 1
ATOM 2726 C C . GLY A 1 375 ? -3.027 -11.456 16.244 1.00 91.62 375 GLY A C 1
ATOM 2727 O O . GLY A 1 375 ? -2.564 -11.243 15.131 1.00 91.62 375 GLY A O 1
ATOM 2728 N N . ALA A 1 376 ? -3.362 -12.685 16.645 1.00 90.62 376 ALA A N 1
ATOM 2729 C CA . ALA A 1 376 ? -3.072 -13.902 15.871 1.00 90.62 376 ALA A CA 1
ATOM 2730 C C . ALA A 1 376 ? -4.248 -14.417 15.013 1.00 90.62 376 ALA A C 1
ATOM 2732 O O . ALA A 1 376 ? -4.165 -15.497 14.438 1.00 90.62 376 ALA A O 1
ATOM 2733 N N . SER A 1 377 ? -5.374 -13.696 14.964 1.00 87.25 377 SER A N 1
ATOM 2734 C CA . SER A 1 377 ? -6.584 -14.130 14.243 1.00 87.25 377 SER A CA 1
ATOM 2735 C C . SER A 1 377 ? -6.642 -13.668 12.786 1.00 87.25 377 SER A C 1
ATOM 2737 O O . SER A 1 377 ? -7.517 -14.112 12.043 1.00 87.25 377 SER A O 1
ATOM 2739 N N . ALA A 1 378 ? -5.753 -12.763 12.373 1.00 90.81 378 ALA A N 1
ATOM 2740 C CA . ALA A 1 378 ? -5.748 -12.230 11.021 1.00 90.81 378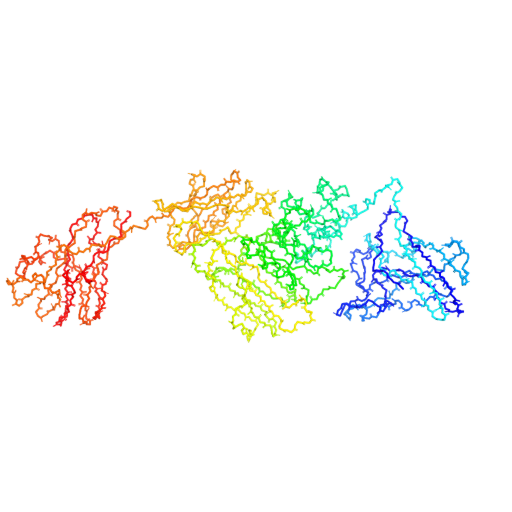 ALA A CA 1
ATOM 2741 C C . ALA A 1 378 ? -5.230 -13.254 10.004 1.00 90.81 378 ALA A C 1
ATOM 2743 O O . ALA A 1 378 ? -4.332 -14.038 10.293 1.00 90.81 378 ALA A O 1
ATOM 2744 N N . THR A 1 379 ? -5.773 -13.208 8.790 1.00 91.12 379 THR A N 1
ATOM 2745 C CA . THR A 1 379 ? -5.348 -14.046 7.655 1.00 91.12 379 THR A CA 1
ATOM 2746 C C . THR A 1 379 ? -4.616 -13.255 6.571 1.00 91.12 379 THR A C 1
ATOM 2748 O O . THR A 1 379 ? -4.131 -13.838 5.607 1.00 91.12 379 THR A O 1
ATOM 2751 N N . GLU A 1 380 ? -4.546 -11.934 6.719 1.00 94.12 380 GLU A N 1
ATOM 2752 C CA . GLU A 1 380 ? -3.915 -10.995 5.790 1.00 94.12 380 GLU A CA 1
ATOM 2753 C C . GLU A 1 380 ? -2.994 -10.046 6.566 1.00 94.12 380 GLU A C 1
ATOM 2755 O O . GLU A 1 380 ? -3.237 -9.818 7.759 1.00 94.12 380 GLU A O 1
ATOM 2760 N N . PRO A 1 381 ? -1.956 -9.471 5.931 1.00 97.62 381 PRO A N 1
ATOM 2761 C CA . PRO A 1 381 ? -1.151 -8.423 6.547 1.00 97.62 381 PRO A CA 1
ATOM 2762 C C . PRO A 1 381 ? -2.000 -7.239 7.009 1.00 97.62 381 PRO A C 1
ATOM 2764 O O . PRO A 1 381 ? -3.038 -6.921 6.424 1.00 97.62 381 PRO A O 1
ATOM 2767 N N . TYR A 1 382 ? -1.545 -6.581 8.071 1.00 98.44 382 TYR A N 1
ATOM 2768 C CA . TYR A 1 382 ? -2.157 -5.348 8.548 1.00 98.44 382 TYR A CA 1
ATOM 2769 C C . TYR A 1 382 ? -2.092 -4.259 7.458 1.00 98.44 382 TYR A C 1
ATOM 2771 O O . TYR A 1 382 ? -1.065 -4.160 6.788 1.00 98.44 382 TYR A O 1
ATOM 2779 N N . PRO A 1 383 ? -3.136 -3.425 7.277 1.00 97.94 383 PRO A N 1
ATOM 2780 C CA . PRO A 1 383 ? -3.111 -2.322 6.319 1.00 97.94 383 PRO A CA 1
ATOM 2781 C C . PRO A 1 383 ? -2.197 -1.191 6.826 1.00 97.94 383 PRO A C 1
ATOM 2783 O O . PRO A 1 383 ? -2.645 -0.203 7.412 1.00 97.94 383 PRO A O 1
ATOM 2786 N N . ALA A 1 384 ? -0.888 -1.366 6.633 1.00 98.00 384 ALA A N 1
ATOM 2787 C CA . ALA A 1 384 ? 0.188 -0.578 7.236 1.00 98.00 384 ALA A CA 1
ATOM 2788 C C . ALA A 1 384 ? 0.140 0.926 6.940 1.00 98.00 384 ALA A C 1
ATOM 2790 O O . ALA A 1 384 ? 0.697 1.728 7.694 1.00 98.00 384 ALA A O 1
ATOM 2791 N N . ARG A 1 385 ? -0.581 1.342 5.895 1.00 96.81 385 ARG A N 1
ATOM 2792 C CA . ARG A 1 385 ? -0.829 2.758 5.613 1.00 96.81 385 ARG A CA 1
ATOM 2793 C C . ARG A 1 385 ? -1.581 3.469 6.740 1.00 96.81 385 ARG A C 1
ATOM 2795 O O . ARG A 1 385 ? -1.404 4.684 6.899 1.00 96.81 385 ARG A O 1
ATOM 2802 N N . TYR A 1 386 ? -2.418 2.750 7.487 1.00 97.81 386 TYR A N 1
ATOM 2803 C CA . TYR A 1 386 ? -3.289 3.304 8.518 1.00 97.81 386 TYR A CA 1
ATOM 2804 C C . TYR A 1 386 ? -2.747 3.005 9.924 1.00 97.81 386 TYR A C 1
ATOM 2806 O O . TYR A 1 386 ? -2.727 1.847 10.344 1.00 97.81 386 TYR A O 1
ATOM 2814 N N . PRO A 1 387 ? -2.340 4.028 10.697 1.00 97.69 387 PRO A N 1
ATOM 2815 C CA . PRO A 1 387 ? -1.885 3.822 12.067 1.00 97.69 387 PRO A CA 1
ATOM 2816 C C . PRO A 1 387 ? -2.965 3.199 12.959 1.00 97.69 387 PRO A C 1
ATOM 2818 O O . PRO A 1 387 ? -4.153 3.502 12.825 1.00 97.69 387 PRO A O 1
ATOM 2821 N N . LEU A 1 388 ? -2.533 2.379 13.915 1.00 98.50 388 LEU A N 1
ATOM 2822 C CA . LEU A 1 388 ? -3.365 1.901 15.010 1.00 98.50 388 LEU A CA 1
ATOM 2823 C C . LEU A 1 388 ? -3.356 2.935 16.136 1.00 98.50 388 LEU A C 1
ATOM 2825 O O . LEU A 1 388 ? -2.342 3.139 16.808 1.00 98.50 388 LEU A O 1
ATOM 2829 N N . TYR A 1 389 ? -4.491 3.581 16.367 1.00 98.56 389 TYR A N 1
ATOM 2830 C CA . TYR A 1 389 ? -4.641 4.548 17.443 1.00 98.56 389 TYR A CA 1
ATOM 2831 C C . TYR A 1 389 ? -4.864 3.821 18.767 1.00 98.56 389 TYR A C 1
ATOM 2833 O O . TYR A 1 389 ? -5.829 3.067 18.917 1.00 98.56 389 TYR A O 1
ATOM 2841 N N . VAL A 1 390 ? -3.979 4.052 19.737 1.00 98.19 390 VAL A N 1
ATOM 2842 C CA . VAL A 1 390 ? -4.023 3.431 21.069 1.00 98.19 390 VAL A CA 1
ATOM 2843 C C . VAL A 1 390 ? -3.809 4.477 22.171 1.00 98.19 390 VAL A C 1
ATOM 2845 O O . VAL A 1 390 ? -3.054 5.433 21.970 1.00 98.19 390 VAL A O 1
ATOM 2848 N N . PRO A 1 391 ? -4.446 4.337 23.347 1.00 96.19 391 PRO A N 1
ATOM 2849 C CA . PRO A 1 391 ? -4.131 5.143 24.523 1.00 96.19 391 PRO A CA 1
ATOM 2850 C C . PRO A 1 391 ? -2.626 5.199 24.823 1.00 96.19 391 PRO A C 1
ATOM 2852 O O . PRO A 1 391 ? -1.890 4.232 24.623 1.00 96.19 391 PRO A O 1
ATOM 2855 N N . SER A 1 392 ? -2.155 6.341 25.327 1.00 91.00 392 SER A N 1
ATOM 2856 C CA . SER A 1 392 ? -0.736 6.524 25.659 1.00 91.00 392 SER A CA 1
ATOM 2857 C C . SER A 1 392 ? -0.253 5.477 26.668 1.00 91.00 392 SER A C 1
ATOM 2859 O O . SER A 1 392 ? -0.925 5.212 27.666 1.00 91.00 392 SER A O 1
ATOM 2861 N N . GLY A 1 393 ? 0.908 4.871 26.403 1.00 91.00 393 GLY A N 1
ATOM 2862 C CA . GLY A 1 393 ? 1.469 3.795 27.222 1.00 91.00 393 GLY A CA 1
ATOM 2863 C C . GLY A 1 393 ? 0.780 2.437 27.059 1.00 91.00 393 GLY A C 1
ATOM 2864 O O . GLY A 1 393 ? 1.188 1.483 27.720 1.00 91.00 393 GLY A O 1
ATOM 2865 N N . GLN A 1 394 ? -0.232 2.314 26.191 1.00 93.50 394 GLN A N 1
ATOM 2866 C CA . GLN A 1 394 ? -0.861 1.030 25.902 1.00 93.50 394 GLN A CA 1
ATOM 2867 C C . GLN A 1 394 ? 0.100 0.108 25.153 1.00 93.50 394 GLN A C 1
ATOM 2869 O O . GLN A 1 394 ? 0.819 0.513 24.235 1.00 93.50 394 GLN A O 1
ATOM 2874 N N . THR A 1 395 ? 0.070 -1.158 25.552 1.00 94.56 395 THR A N 1
ATOM 2875 C CA . THR A 1 395 ? 0.756 -2.253 24.879 1.00 94.56 395 THR A CA 1
ATOM 2876 C C . THR A 1 395 ? -0.221 -2.994 23.978 1.00 94.56 395 THR A C 1
ATOM 2878 O O . THR A 1 395 ? -1.327 -3.326 24.400 1.00 94.56 395 THR A O 1
ATOM 2881 N N . VAL A 1 396 ? 0.206 -3.291 22.754 1.00 95.50 396 VAL A N 1
ATOM 2882 C CA . VAL A 1 396 ? -0.523 -4.129 21.799 1.00 95.50 396 VAL A CA 1
ATOM 2883 C C . VAL A 1 396 ? 0.283 -5.365 21.431 1.00 95.50 396 VAL A C 1
ATOM 2885 O O . VAL A 1 396 ? 1.513 -5.335 21.375 1.00 95.50 396 VAL A O 1
ATOM 2888 N N . SER A 1 397 ? -0.424 -6.463 21.185 1.00 95.56 397 SER A N 1
ATOM 2889 C CA . SER A 1 397 ? 0.161 -7.724 20.740 1.00 95.56 397 SER A CA 1
ATOM 2890 C C . SER A 1 397 ? 0.241 -7.757 19.219 1.00 95.56 397 SER A C 1
ATOM 2892 O O . SER A 1 397 ? -0.783 -7.702 18.544 1.00 95.56 397 SER A O 1
ATOM 2894 N N . LEU A 1 398 ? 1.451 -7.879 18.689 1.00 96.69 398 LEU A N 1
ATOM 2895 C CA . LEU A 1 398 ? 1.735 -8.044 17.269 1.00 96.69 398 LEU A CA 1
ATOM 2896 C C . LEU A 1 398 ? 2.149 -9.489 17.014 1.00 96.69 398 LEU A C 1
ATOM 2898 O O . LEU A 1 398 ? 2.987 -10.031 17.734 1.00 96.69 398 LEU A O 1
ATOM 2902 N N . HIS A 1 399 ? 1.562 -10.120 16.010 1.00 96.88 399 HIS A N 1
ATOM 2903 C CA . HIS A 1 399 ? 1.814 -11.503 15.629 1.00 96.88 399 HIS A CA 1
ATOM 2904 C C . HIS A 1 399 ? 2.496 -11.552 14.269 1.00 96.88 399 HIS A C 1
ATOM 2906 O O . HIS A 1 399 ? 2.087 -10.852 13.345 1.00 96.88 399 HIS A O 1
ATOM 2912 N N . ALA A 1 400 ? 3.538 -12.373 14.176 1.00 95.62 400 ALA A N 1
ATOM 2913 C CA . ALA A 1 400 ? 4.243 -12.665 12.944 1.00 95.62 400 ALA A CA 1
ATOM 2914 C C . ALA A 1 400 ? 4.201 -14.171 12.677 1.00 95.62 400 ALA A C 1
ATOM 2916 O O . ALA A 1 400 ? 4.663 -14.955 13.510 1.00 95.62 400 ALA A O 1
ATOM 2917 N N . ALA A 1 401 ? 3.706 -14.550 11.502 1.00 94.81 401 ALA A N 1
ATOM 2918 C CA . ALA A 1 401 ? 3.786 -15.904 10.972 1.00 94.81 401 ALA A CA 1
ATOM 2919 C C . ALA A 1 401 ? 4.558 -15.883 9.650 1.00 94.81 401 ALA A C 1
ATOM 2921 O O . ALA A 1 401 ? 4.186 -15.196 8.699 1.00 94.81 401 ALA A O 1
ATOM 2922 N N . ILE A 1 402 ? 5.657 -16.629 9.603 1.00 93.31 402 ILE A N 1
ATOM 2923 C CA . ILE A 1 402 ? 6.575 -16.694 8.470 1.00 93.31 402 ILE A CA 1
ATOM 2924 C C . ILE A 1 402 ? 6.774 -18.154 8.087 1.00 93.31 402 ILE A C 1
ATOM 2926 O O . ILE A 1 402 ? 7.019 -19.011 8.939 1.00 93.31 402 ILE A O 1
ATOM 2930 N N . ALA A 1 403 ? 6.708 -18.439 6.793 1.00 92.00 403 ALA A N 1
ATOM 2931 C CA . ALA A 1 403 ? 6.981 -19.756 6.241 1.00 92.00 403 ALA A CA 1
ATOM 2932 C C . ALA A 1 403 ? 8.027 -19.679 5.128 1.00 92.00 403 ALA A C 1
ATOM 2934 O O . ALA A 1 403 ? 8.143 -18.671 4.430 1.00 92.00 403 ALA A O 1
ATOM 2935 N N . ARG A 1 404 ? 8.727 -20.802 4.934 1.00 90.31 404 ARG A N 1
ATOM 2936 C CA . ARG A 1 404 ? 9.771 -21.006 3.919 1.00 90.31 404 ARG A CA 1
ATOM 2937 C C . ARG A 1 404 ? 10.996 -20.114 4.143 1.00 90.31 404 ARG A C 1
ATOM 2939 O O . ARG A 1 404 ? 11.569 -19.603 3.191 1.00 90.31 404 ARG A O 1
ATOM 2946 N N . ILE A 1 405 ? 11.392 -19.967 5.409 1.00 88.75 405 ILE A N 1
ATOM 2947 C CA . ILE A 1 405 ? 12.618 -19.261 5.806 1.00 88.75 405 ILE A CA 1
ATOM 2948 C C . ILE A 1 405 ? 13.838 -20.005 5.229 1.00 88.75 405 ILE A C 1
ATOM 2950 O O . ILE A 1 405 ? 13.948 -21.219 5.457 1.00 88.75 405 ILE A O 1
ATOM 2954 N N . PRO A 1 406 ? 14.726 -19.320 4.483 1.00 85.56 406 PRO A N 1
ATOM 2955 C CA . PRO A 1 406 ? 15.967 -19.892 3.975 1.00 85.56 406 PRO A CA 1
ATOM 2956 C C . PRO A 1 406 ? 16.870 -20.427 5.091 1.00 85.56 406 PRO A C 1
ATOM 2958 O O . PRO A 1 406 ? 16.874 -19.957 6.228 1.00 85.56 406 PRO A O 1
ATOM 2961 N N . ALA A 1 407 ? 17.634 -21.473 4.779 1.00 84.56 407 ALA A N 1
ATOM 2962 C CA . ALA A 1 407 ? 18.508 -22.095 5.763 1.00 84.56 407 ALA A CA 1
ATOM 2963 C C . ALA A 1 407 ? 19.685 -21.168 6.108 1.00 84.56 407 ALA A C 1
ATOM 2965 O O . ALA A 1 407 ? 20.495 -20.867 5.239 1.00 84.56 407 ALA A O 1
ATOM 2966 N N . GLY A 1 408 ? 19.816 -20.805 7.386 1.00 83.31 408 GLY A N 1
ATOM 2967 C CA . GLY A 1 408 ? 20.870 -19.909 7.878 1.00 83.31 408 GLY A CA 1
ATOM 2968 C C . GLY A 1 408 ? 20.371 -18.507 8.230 1.00 83.31 408 GLY A C 1
ATOM 2969 O O . GLY A 1 408 ? 21.030 -17.827 9.018 1.00 83.31 408 GLY A O 1
ATOM 2970 N N . ASP A 1 409 ? 19.191 -18.129 7.739 1.00 86.88 409 ASP A N 1
ATOM 2971 C CA . ASP A 1 409 ? 18.585 -16.829 8.006 1.00 86.88 409 ASP A CA 1
ATOM 2972 C C . ASP A 1 409 ? 18.084 -16.694 9.448 1.00 86.88 409 ASP A C 1
ATOM 2974 O O . ASP A 1 409 ? 17.812 -17.667 10.166 1.00 86.88 409 ASP A O 1
ATOM 2978 N N . VAL A 1 410 ? 17.944 -15.440 9.874 1.00 87.69 410 VAL A N 1
ATOM 2979 C CA . VAL A 1 410 ? 17.495 -15.055 11.211 1.00 87.69 410 VAL A CA 1
ATOM 2980 C C . VAL A 1 410 ? 16.264 -14.164 11.106 1.00 87.69 410 VAL A C 1
ATOM 2982 O O . VAL A 1 410 ? 16.257 -13.194 10.354 1.00 87.69 410 VAL A O 1
ATOM 2985 N N . VAL A 1 411 ? 15.237 -14.451 11.910 1.00 90.75 411 VAL A N 1
ATOM 2986 C CA . VAL A 1 411 ? 14.070 -13.567 12.038 1.00 90.75 411 VAL A CA 1
ATOM 2987 C C . VAL A 1 411 ? 14.351 -12.474 13.060 1.00 90.75 411 VAL A C 1
ATOM 2989 O O . VAL A 1 411 ? 14.653 -12.758 14.224 1.00 90.75 411 VAL A O 1
ATOM 2992 N N . ARG A 1 412 ? 14.191 -11.224 12.629 1.00 90.81 412 ARG A N 1
ATOM 2993 C CA . ARG A 1 412 ? 14.464 -10.023 13.414 1.00 90.81 412 ARG A CA 1
ATOM 2994 C C . ARG A 1 412 ? 13.222 -9.186 13.627 1.00 90.81 412 ARG A C 1
ATOM 2996 O O . ARG A 1 412 ? 12.406 -9.046 12.726 1.00 90.81 412 ARG A O 1
ATOM 3003 N N . TRP A 1 413 ? 13.095 -8.605 14.811 1.00 92.88 413 TRP A N 1
ATOM 3004 C CA . TRP A 1 413 ? 12.043 -7.650 15.132 1.00 92.88 413 TRP A CA 1
ATOM 3005 C C . TRP A 1 413 ? 12.670 -6.276 15.282 1.00 92.88 413 TRP A C 1
ATOM 3007 O O . TRP A 1 413 ? 13.372 -6.004 16.258 1.00 92.88 413 TRP A O 1
ATOM 3017 N N . VAL A 1 414 ? 12.363 -5.400 14.335 1.00 93.06 414 VAL A N 1
ATOM 3018 C CA . VAL A 1 414 ? 12.762 -3.999 14.400 1.00 93.06 414 VAL A CA 1
ATOM 3019 C C . VAL A 1 414 ? 11.666 -3.241 15.125 1.00 93.06 414 VAL A C 1
ATOM 3021 O O . VAL A 1 414 ? 10.520 -3.248 14.685 1.00 93.06 414 VAL A O 1
ATOM 3024 N N . GLN A 1 415 ? 12.006 -2.585 16.229 1.00 93.44 415 GLN A N 1
ATOM 3025 C CA . GLN A 1 415 ? 11.104 -1.716 16.980 1.00 93.44 415 GLN A CA 1
ATOM 3026 C C . GLN A 1 415 ? 11.719 -0.325 17.068 1.00 93.44 415 GLN A C 1
ATOM 3028 O O . GLN A 1 415 ? 12.793 -0.158 17.644 1.00 93.44 415 GLN A O 1
ATOM 3033 N N . ASN A 1 416 ? 11.060 0.680 16.491 1.00 92.75 416 ASN A N 1
ATOM 3034 C CA . ASN A 1 416 ? 11.571 2.056 16.448 1.00 92.75 416 ASN A CA 1
ATOM 3035 C C . ASN A 1 416 ? 13.018 2.155 15.911 1.00 92.75 416 ASN A C 1
ATOM 3037 O O . ASN A 1 416 ? 13.832 2.933 16.413 1.00 92.75 416 ASN A O 1
ATOM 3041 N N . GLY A 1 417 ? 13.350 1.335 14.910 1.00 89.31 417 GLY A N 1
ATOM 3042 C CA . GLY A 1 417 ? 14.676 1.253 14.288 1.00 89.31 417 GLY A CA 1
ATOM 3043 C C . GLY A 1 417 ? 15.736 0.574 15.158 1.00 89.31 417 GLY A C 1
ATOM 3044 O O . GLY A 1 417 ? 16.923 0.698 14.877 1.00 89.31 417 GLY A O 1
ATOM 3045 N N . VAL A 1 418 ? 15.328 -0.100 16.236 1.00 89.44 418 VAL A N 1
ATOM 3046 C CA . VAL A 1 418 ? 16.206 -0.881 17.108 1.00 89.44 418 VAL A CA 1
ATOM 3047 C C . VAL A 1 418 ? 15.882 -2.359 16.945 1.00 89.44 418 VAL A C 1
ATOM 3049 O O . VAL A 1 418 ? 14.731 -2.775 17.064 1.00 89.44 418 VAL A O 1
ATOM 3052 N N . ILE A 1 419 ? 16.920 -3.150 16.701 1.00 85.81 419 ILE A N 1
ATOM 3053 C CA . ILE A 1 419 ? 16.859 -4.609 16.634 1.00 85.81 419 ILE A CA 1
ATOM 3054 C C . ILE A 1 419 ? 16.984 -5.163 18.063 1.00 85.81 419 ILE A C 1
ATOM 3056 O O . ILE A 1 419 ? 17.904 -4.794 18.800 1.00 85.81 419 ILE A O 1
ATOM 3060 N N . GLY A 1 420 ? 16.035 -5.997 18.494 1.00 68.88 420 GLY A N 1
ATOM 3061 C CA . GLY A 1 420 ? 15.968 -6.479 19.879 1.00 68.88 420 GLY A CA 1
ATOM 3062 C C . GLY A 1 420 ? 17.084 -7.477 20.248 1.00 68.88 420 GLY A C 1
ATOM 3063 O O . GLY A 1 420 ? 17.581 -8.205 19.390 1.00 68.88 420 GLY A O 1
ATOM 3064 N N . PRO A 1 421 ? 17.475 -7.588 21.534 1.00 52.53 421 PRO A N 1
ATOM 3065 C CA . PRO A 1 421 ? 18.443 -8.593 21.967 1.00 52.53 421 PRO A CA 1
ATOM 3066 C C . PRO A 1 421 ? 17.837 -10.007 21.904 1.00 52.53 421 PRO A C 1
ATOM 3068 O O . PRO A 1 421 ? 16.715 -10.227 22.358 1.00 52.53 421 PRO A O 1
ATOM 3071 N N . GLY A 1 422 ? 18.595 -10.985 21.398 1.00 52.97 422 GLY A N 1
ATOM 3072 C CA . GLY A 1 422 ? 18.205 -12.403 21.437 1.00 52.97 422 GLY A CA 1
ATOM 3073 C C . GLY A 1 422 ? 17.482 -12.931 20.195 1.00 52.97 422 GLY A C 1
ATOM 3074 O O . GLY A 1 422 ? 16.758 -13.921 20.286 1.00 52.97 422 GLY A O 1
ATOM 3075 N N . GLU A 1 423 ? 17.679 -12.307 19.037 1.00 63.94 423 GLU A N 1
ATOM 3076 C CA . GLU A 1 423 ? 17.277 -12.859 17.739 1.00 63.94 423 GLU A CA 1
ATOM 3077 C C . GLU A 1 423 ? 18.163 -14.064 17.406 1.00 63.94 423 GLU A C 1
ATOM 3079 O O . GLU A 1 423 ? 19.202 -13.965 16.757 1.00 63.94 423 GLU A O 1
ATOM 3084 N N . ALA A 1 424 ? 17.807 -15.211 17.982 1.00 50.81 424 ALA A N 1
ATOM 3085 C CA . ALA A 1 424 ? 18.444 -16.480 17.686 1.00 50.81 424 ALA A CA 1
ATOM 3086 C C . ALA A 1 424 ? 18.075 -16.930 16.257 1.00 50.81 424 ALA A C 1
ATOM 3088 O O . ALA A 1 424 ? 16.976 -16.614 15.792 1.00 50.81 424 ALA A O 1
ATOM 3089 N N . PRO A 1 425 ? 18.943 -17.705 15.580 1.00 55.84 425 PRO A N 1
ATOM 3090 C CA . PRO A 1 425 ? 18.596 -18.337 14.312 1.00 55.84 425 PRO A CA 1
ATOM 3091 C C . PRO A 1 425 ? 17.291 -19.119 14.456 1.00 55.84 425 PRO A C 1
ATOM 3093 O O . PRO A 1 425 ? 17.113 -19.857 15.432 1.00 55.84 425 PRO A O 1
ATOM 3096 N N . THR A 1 426 ? 16.380 -18.989 13.495 1.00 60.81 426 THR A N 1
ATOM 3097 C CA . THR A 1 426 ? 15.218 -19.875 13.451 1.00 60.81 426 THR A CA 1
ATOM 3098 C C . THR A 1 426 ? 15.722 -21.280 13.161 1.00 60.81 426 THR A C 1
ATOM 3100 O O . THR A 1 426 ? 16.312 -21.532 12.116 1.00 60.81 426 THR A O 1
ATOM 3103 N N . SER A 1 427 ? 15.523 -22.223 14.082 1.00 54.34 427 SER A N 1
ATOM 3104 C CA . SER A 1 427 ? 15.984 -23.613 13.937 1.00 54.34 427 SER A CA 1
ATOM 3105 C C . SER A 1 427 ? 15.169 -24.430 12.917 1.00 54.34 427 SER A C 1
ATOM 3107 O O . SER A 1 427 ? 15.126 -25.658 12.991 1.00 54.34 427 SER A O 1
ATOM 3109 N N . GLY A 1 428 ? 14.517 -23.773 11.955 1.00 72.62 428 GLY A N 1
ATOM 3110 C CA . GLY A 1 428 ? 13.621 -24.394 10.990 1.00 72.62 428 GLY A CA 1
ATOM 3111 C C . GLY A 1 428 ? 13.187 -23.444 9.877 1.00 72.62 428 GLY A C 1
ATOM 3112 O O . GLY A 1 428 ? 13.642 -22.311 9.785 1.00 72.62 428 GLY A O 1
ATOM 3113 N N . THR A 1 429 ? 12.280 -23.927 9.031 1.00 86.88 429 THR A N 1
ATOM 3114 C CA . THR A 1 429 ? 11.773 -23.228 7.838 1.00 86.88 429 THR A CA 1
ATOM 3115 C C . THR A 1 429 ? 10.554 -22.343 8.119 1.00 86.88 429 THR A C 1
ATOM 3117 O O . THR A 1 429 ? 9.922 -21.853 7.184 1.00 86.88 429 THR A O 1
ATOM 3120 N N . SER A 1 430 ? 10.181 -22.153 9.385 1.00 90.62 430 SER A N 1
ATOM 3121 C CA . SER A 1 430 ? 9.009 -21.375 9.792 1.00 90.62 430 SER A CA 1
ATOM 3122 C C . SER A 1 430 ? 9.234 -20.653 11.115 1.00 90.62 430 SER A C 1
ATOM 3124 O O . SER A 1 430 ? 10.002 -21.114 11.961 1.00 90.62 430 SER A O 1
ATOM 3126 N N . TYR A 1 431 ? 8.498 -19.566 11.315 1.00 91.12 431 TYR A N 1
ATOM 3127 C CA . TYR A 1 431 ? 8.482 -18.769 12.533 1.00 91.12 431 TYR A CA 1
ATOM 3128 C C . TYR A 1 431 ? 7.048 -18.354 12.850 1.00 91.12 431 TYR A C 1
ATOM 3130 O O . TYR A 1 431 ? 6.348 -17.870 11.971 1.00 91.12 431 TYR A O 1
ATOM 3138 N N . ASP A 1 432 ? 6.617 -18.537 14.092 1.00 92.75 432 ASP A N 1
ATOM 3139 C CA . ASP A 1 432 ? 5.303 -18.111 14.570 1.00 92.75 432 ASP A CA 1
ATOM 3140 C C . ASP A 1 432 ? 5.484 -17.553 15.982 1.00 92.75 432 ASP A C 1
ATOM 3142 O O . ASP A 1 432 ? 5.886 -18.279 16.898 1.00 92.75 432 ASP A O 1
ATOM 3146 N N . ALA A 1 433 ? 5.305 -16.243 16.140 1.00 91.69 433 ALA A N 1
ATOM 3147 C CA . ALA A 1 433 ? 5.487 -15.594 17.428 1.00 91.69 433 ALA A CA 1
ATOM 3148 C C . ALA A 1 433 ? 4.640 -14.334 17.579 1.00 91.69 433 ALA A C 1
ATOM 3150 O O . ALA A 1 433 ? 4.425 -13.569 16.640 1.00 91.69 433 ALA A O 1
ATOM 3151 N N . THR A 1 434 ? 4.254 -14.067 18.824 1.00 93.75 434 THR A N 1
ATOM 3152 C CA . THR A 1 434 ? 3.646 -12.804 19.234 1.00 93.75 434 THR A CA 1
ATOM 3153 C C . THR A 1 434 ? 4.628 -12.014 20.091 1.00 93.75 434 THR A C 1
ATOM 3155 O O . THR A 1 434 ? 5.203 -12.551 21.040 1.00 93.75 434 THR A O 1
ATOM 3158 N N . ARG A 1 435 ? 4.800 -10.726 19.789 1.00 92.12 435 ARG A N 1
ATOM 3159 C CA . ARG A 1 435 ? 5.530 -9.774 20.632 1.00 92.12 435 ARG A CA 1
ATOM 3160 C C . ARG A 1 435 ? 4.680 -8.557 20.942 1.00 92.12 435 ARG A C 1
ATOM 3162 O O . ARG A 1 435 ? 3.759 -8.203 20.217 1.00 92.12 435 ARG A O 1
ATOM 3169 N N . SER A 1 436 ? 5.028 -7.908 22.038 1.00 92.75 436 SER A N 1
ATOM 3170 C CA . SER A 1 436 ? 4.387 -6.676 22.463 1.00 92.75 436 SER A CA 1
ATOM 3171 C C . SER A 1 436 ? 5.076 -5.460 21.850 1.00 92.75 436 SER A C 1
ATOM 3173 O O . SER A 1 436 ? 6.307 -5.386 21.830 1.00 92.75 436 SER A O 1
ATOM 3175 N N . LEU A 1 437 ? 4.282 -4.487 21.412 1.00 94.81 437 LEU A N 1
ATOM 3176 C CA . LEU A 1 437 ? 4.727 -3.132 21.103 1.00 94.81 437 LEU A CA 1
ATOM 3177 C C . LEU A 1 437 ? 3.973 -2.164 22.013 1.00 94.81 437 LEU A C 1
ATOM 3179 O O . LEU A 1 437 ? 2.747 -2.199 22.086 1.00 94.81 437 LEU A O 1
ATOM 3183 N N . THR A 1 438 ? 4.705 -1.314 22.722 1.00 95.00 438 THR A N 1
ATOM 3184 C CA . THR A 1 438 ? 4.122 -0.283 23.587 1.00 95.00 438 THR A CA 1
ATOM 3185 C C . THR A 1 438 ? 4.266 1.065 22.909 1.00 95.00 438 THR A C 1
ATOM 3187 O O . THR A 1 438 ? 5.357 1.394 22.449 1.00 95.00 438 THR A O 1
ATOM 3190 N N . LEU A 1 439 ? 3.195 1.860 22.885 1.00 95.25 439 LEU A N 1
ATOM 3191 C CA . LEU A 1 439 ? 3.280 3.241 22.422 1.00 95.25 439 LEU A CA 1
ATOM 3192 C C . LEU A 1 439 ? 4.107 4.073 23.415 1.00 95.25 439 LEU A C 1
ATOM 3194 O O . LEU A 1 439 ? 3.639 4.403 24.508 1.00 95.25 439 LEU A O 1
ATOM 3198 N N . SER A 1 440 ? 5.329 4.434 23.021 1.00 87.31 440 SER A N 1
ATOM 3199 C CA . SER A 1 440 ? 6.207 5.346 23.757 1.00 87.31 440 SER A CA 1
ATOM 3200 C C . SER A 1 440 ? 6.283 6.705 23.058 1.00 87.31 440 SER A C 1
ATOM 3202 O O . SER A 1 440 ? 6.833 6.811 21.966 1.00 87.31 440 SER A O 1
ATOM 3204 N N . GLY A 1 441 ? 5.773 7.763 23.690 1.00 89.88 441 GLY A N 1
ATOM 3205 C CA . GLY A 1 441 ? 5.787 9.110 23.111 1.00 89.88 441 GLY A CA 1
ATOM 3206 C C . GLY A 1 441 ? 4.689 9.322 22.065 1.00 89.88 441 GLY A C 1
ATOM 3207 O O . GLY A 1 441 ? 3.541 8.951 22.291 1.00 89.88 441 GLY A O 1
ATOM 3208 N N . SER A 1 442 ? 5.026 9.973 20.950 1.00 91.88 442 SER A N 1
ATOM 3209 C CA . SER A 1 442 ? 4.067 10.357 19.902 1.00 91.88 442 SER A CA 1
ATOM 3210 C C . SER A 1 442 ? 3.882 9.315 18.801 1.00 91.88 442 SER A C 1
ATOM 3212 O O . SER A 1 442 ? 3.002 9.482 17.966 1.00 91.88 442 SER A O 1
ATOM 3214 N N . THR A 1 443 ? 4.714 8.276 18.761 1.00 95.94 443 THR A N 1
ATOM 3215 C CA . THR A 1 443 ? 4.607 7.177 17.800 1.00 95.94 443 THR A CA 1
ATOM 3216 C C . THR A 1 443 ? 5.423 5.982 18.276 1.00 95.94 443 THR A C 1
ATOM 3218 O O . THR A 1 443 ? 6.394 6.127 19.021 1.00 95.94 443 THR A O 1
ATOM 3221 N N . SER A 1 444 ? 5.056 4.784 17.844 1.00 96.56 444 SER A N 1
ATOM 3222 C CA . SER A 1 444 ? 5.944 3.624 17.868 1.00 96.56 444 SER A CA 1
ATOM 3223 C C . SER A 1 444 ? 5.648 2.742 16.667 1.00 96.56 444 SER A C 1
ATOM 3225 O O . SER A 1 444 ? 4.495 2.645 16.274 1.00 96.56 444 SER A O 1
ATOM 3227 N N . TYR A 1 445 ? 6.636 2.071 16.091 1.00 97.19 445 TYR A N 1
ATOM 3228 C CA . TYR A 1 445 ? 6.390 1.087 15.040 1.00 97.19 445 TYR A CA 1
ATOM 3229 C C . TYR A 1 445 ? 7.191 -0.183 15.262 1.00 97.19 445 TYR A C 1
ATOM 3231 O O . TYR A 1 445 ? 8.222 -0.186 15.944 1.00 97.19 445 TYR A O 1
ATOM 3239 N N . ALA A 1 446 ? 6.712 -1.257 14.646 1.00 97.19 446 ALA A N 1
ATOM 3240 C CA . ALA A 1 446 ? 7.471 -2.479 14.494 1.00 97.19 446 ALA A CA 1
ATOM 3241 C C . ALA A 1 446 ? 7.350 -3.028 13.074 1.00 97.19 446 ALA A C 1
ATOM 3243 O O . ALA A 1 446 ? 6.314 -2.861 12.433 1.00 97.19 446 ALA A O 1
ATOM 3244 N N . ARG A 1 447 ? 8.396 -3.716 12.619 1.00 96.44 447 ARG A N 1
ATOM 3245 C CA . ARG A 1 447 ? 8.375 -4.607 11.453 1.00 96.44 447 ARG A CA 1
ATOM 3246 C C . ARG A 1 447 ? 9.188 -5.862 11.749 1.00 96.44 447 ARG A C 1
ATOM 3248 O O . ARG A 1 447 ? 9.961 -5.892 12.714 1.00 96.44 447 ARG A O 1
ATOM 3255 N N . VAL A 1 448 ? 9.019 -6.882 10.919 1.00 95.44 448 VAL A N 1
ATOM 3256 C CA . VAL A 1 448 ? 9.754 -8.142 11.030 1.00 95.44 448 VAL A CA 1
ATOM 3257 C C . VAL A 1 448 ? 10.557 -8.374 9.759 1.00 95.44 448 VAL A C 1
ATOM 3259 O O . VAL A 1 448 ? 10.032 -8.239 8.659 1.00 95.44 448 VAL A O 1
ATOM 3262 N N . GLU A 1 449 ? 11.828 -8.725 9.920 1.00 93.69 449 GLU A N 1
ATOM 3263 C CA . GLU A 1 449 ? 12.770 -8.958 8.825 1.00 93.69 449 GLU A CA 1
ATOM 3264 C C . GLU A 1 449 ? 13.257 -10.411 8.859 1.00 93.69 449 GLU A C 1
ATOM 3266 O O . GLU A 1 449 ? 13.462 -10.986 9.930 1.00 93.69 449 GLU A O 1
ATOM 3271 N N . VAL A 1 450 ? 13.468 -11.000 7.687 1.00 91.88 450 VAL A N 1
ATOM 3272 C CA . VAL A 1 450 ? 14.221 -12.243 7.503 1.00 91.88 450 VAL A CA 1
ATOM 3273 C C . VAL A 1 450 ? 15.579 -11.853 6.943 1.00 91.88 450 VAL A C 1
ATOM 3275 O O . VAL A 1 450 ? 15.680 -11.346 5.825 1.00 91.88 450 VAL A O 1
ATOM 3278 N N . PHE A 1 451 ? 16.604 -12.008 7.772 1.00 88.88 451 PHE A N 1
ATOM 3279 C CA . PHE A 1 451 ? 17.940 -11.483 7.538 1.00 88.88 451 PHE A CA 1
ATOM 3280 C C . PHE A 1 451 ? 18.933 -12.598 7.219 1.00 88.88 451 PHE A C 1
ATOM 3282 O O . PHE A 1 451 ? 19.056 -13.543 8.004 1.00 88.88 451 PHE A O 1
ATOM 3289 N N . ASP A 1 452 ? 19.693 -12.421 6.140 1.00 86.19 452 ASP A N 1
ATOM 3290 C CA . ASP A 1 452 ? 20.820 -13.274 5.762 1.00 86.19 452 ASP A CA 1
ATOM 3291 C C . ASP A 1 452 ? 22.091 -12.756 6.464 1.00 86.19 452 ASP A C 1
ATOM 3293 O O . ASP A 1 452 ? 22.577 -11.664 6.154 1.00 86.19 452 ASP A O 1
ATOM 3297 N N . PRO A 1 453 ? 22.666 -13.498 7.432 1.00 83.06 453 PRO A N 1
ATOM 3298 C CA . PRO A 1 453 ? 23.885 -13.084 8.124 1.00 83.06 453 PRO A CA 1
ATOM 3299 C C . PRO A 1 453 ? 25.156 -13.168 7.281 1.00 83.06 453 PRO A C 1
ATOM 3301 O O . PRO A 1 453 ? 26.212 -12.707 7.723 1.00 83.06 453 PRO A O 1
ATOM 3304 N N . THR A 1 454 ? 25.080 -13.754 6.094 1.00 83.25 454 THR A N 1
ATOM 3305 C CA . THR A 1 454 ? 26.199 -13.983 5.184 1.00 83.25 454 THR A CA 1
ATOM 3306 C C . THR A 1 454 ? 25.812 -13.622 3.748 1.00 83.25 454 THR A C 1
ATOM 3308 O O . THR A 1 454 ? 25.933 -14.466 2.855 1.00 83.25 454 THR A O 1
ATOM 3311 N N . PRO A 1 455 ? 25.375 -12.374 3.497 1.00 77.00 455 PRO A N 1
ATOM 3312 C CA . PRO A 1 455 ? 24.798 -12.023 2.217 1.00 77.00 455 PRO A CA 1
ATOM 3313 C C . PRO A 1 455 ? 25.832 -12.119 1.105 1.00 77.00 455 PRO A C 1
ATOM 3315 O O . PRO A 1 455 ? 26.976 -11.676 1.230 1.00 77.00 455 PRO A O 1
ATOM 3318 N N . THR A 1 456 ? 25.404 -12.703 -0.011 1.00 67.88 456 THR A N 1
ATOM 3319 C CA . THR A 1 456 ? 26.216 -12.780 -1.233 1.00 67.88 456 THR A CA 1
ATOM 3320 C C . THR A 1 456 ? 26.383 -11.412 -1.899 1.00 67.88 456 THR A C 1
ATOM 3322 O O . THR A 1 456 ? 27.418 -11.166 -2.512 1.00 67.88 456 THR A O 1
ATOM 3325 N N . GLU A 1 457 ? 25.415 -10.510 -1.704 1.00 68.25 457 GLU A N 1
ATOM 3326 C CA . GLU A 1 457 ? 25.440 -9.114 -2.145 1.00 68.25 457 GLU A CA 1
ATOM 3327 C C . GLU A 1 457 ? 25.401 -8.180 -0.920 1.00 68.25 457 GLU A C 1
ATOM 3329 O O . GLU A 1 457 ? 24.392 -8.157 -0.212 1.00 68.25 457 GLU A O 1
ATOM 3334 N N . PRO A 1 458 ? 26.455 -7.384 -0.645 1.00 60.16 458 PRO A N 1
ATOM 3335 C CA . PRO A 1 458 ? 26.582 -6.618 0.602 1.00 60.16 458 PRO A CA 1
ATOM 3336 C C . PRO A 1 458 ? 25.455 -5.617 0.884 1.00 60.16 458 PRO A C 1
ATOM 3338 O O . PRO A 1 458 ? 25.255 -5.236 2.033 1.00 60.16 458 PRO A O 1
ATOM 3341 N N . LEU A 1 459 ? 24.752 -5.160 -0.157 1.00 64.25 459 LEU A N 1
ATOM 3342 C CA . LEU A 1 459 ? 23.669 -4.180 -0.044 1.00 64.25 459 LEU A CA 1
ATOM 3343 C C . LEU A 1 459 ? 22.281 -4.826 0.113 1.00 64.25 459 LEU A C 1
ATOM 3345 O O . LEU A 1 459 ? 21.338 -4.114 0.447 1.00 64.25 459 LEU A O 1
ATOM 3349 N N . ALA A 1 460 ? 22.153 -6.143 -0.084 1.00 70.19 460 ALA A N 1
ATOM 3350 C CA . ALA A 1 460 ? 20.895 -6.890 -0.029 1.00 70.19 460 ALA A CA 1
ATOM 3351 C C . ALA A 1 460 ? 20.980 -8.016 1.018 1.00 70.19 460 ALA A C 1
ATOM 3353 O O . ALA A 1 460 ? 21.003 -9.201 0.690 1.00 70.19 460 ALA A O 1
ATOM 3354 N N . ASP A 1 461 ? 21.035 -7.627 2.289 1.00 80.12 461 ASP A N 1
ATOM 3355 C CA . ASP A 1 461 ? 21.185 -8.499 3.464 1.00 80.12 461 ASP A CA 1
ATOM 3356 C C . ASP A 1 461 ? 19.862 -9.067 4.013 1.00 80.12 461 ASP A C 1
ATOM 3358 O O . ASP A 1 461 ? 19.832 -9.728 5.052 1.00 80.12 461 ASP A O 1
ATOM 3362 N N . ARG A 1 462 ? 18.752 -8.817 3.318 1.00 87.50 462 ARG A N 1
ATOM 3363 C CA . ARG A 1 462 ? 17.415 -9.282 3.689 1.00 87.50 462 ARG A CA 1
ATOM 3364 C C . ARG A 1 462 ? 16.837 -10.159 2.590 1.00 87.50 462 ARG A C 1
ATOM 3366 O O . ARG A 1 462 ? 16.873 -9.799 1.411 1.00 87.50 462 ARG A O 1
ATOM 3373 N N . ASP A 1 463 ? 16.234 -11.260 3.012 1.00 89.25 463 ASP A N 1
ATOM 3374 C CA . ASP A 1 463 ? 15.483 -12.177 2.153 1.00 89.25 463 ASP A CA 1
ATOM 3375 C C . ASP A 1 463 ? 13.980 -11.872 2.176 1.00 89.25 463 ASP A C 1
ATOM 3377 O O . ASP A 1 463 ? 13.266 -12.202 1.223 1.00 89.25 463 ASP A O 1
ATOM 3381 N N . GLY A 1 464 ? 13.515 -11.153 3.204 1.00 92.62 464 GLY A N 1
ATOM 3382 C CA . GLY A 1 464 ? 12.219 -10.482 3.199 1.00 92.62 464 GLY A CA 1
ATOM 3383 C C . GLY A 1 464 ? 11.983 -9.560 4.392 1.00 92.62 464 GLY A C 1
ATOM 3384 O O . GLY A 1 464 ? 12.710 -9.593 5.386 1.00 92.62 464 GLY A O 1
ATOM 3385 N N . THR A 1 465 ? 10.952 -8.729 4.296 1.00 95.62 465 THR A N 1
ATOM 3386 C CA . THR A 1 465 ? 10.501 -7.815 5.349 1.00 95.62 465 THR A CA 1
ATOM 3387 C C . THR A 1 465 ? 8.990 -7.630 5.281 1.00 95.62 465 THR A C 1
ATOM 3389 O O . THR A 1 465 ? 8.389 -7.662 4.213 1.00 95.62 465 THR A O 1
ATOM 3392 N N . THR A 1 466 ? 8.354 -7.440 6.429 1.00 97.75 466 THR A N 1
ATOM 3393 C CA . THR A 1 466 ? 6.950 -7.022 6.506 1.00 97.75 466 THR A CA 1
ATOM 3394 C C . THR A 1 466 ? 6.846 -5.511 6.323 1.00 97.75 466 THR A C 1
ATOM 3396 O O . THR A 1 466 ? 7.812 -4.789 6.591 1.00 97.75 466 THR A O 1
ATOM 3399 N N . GLU A 1 467 ? 5.648 -5.017 6.010 1.00 98.38 467 GLU A N 1
ATOM 3400 C CA . GLU A 1 467 ? 5.337 -3.607 6.252 1.00 98.38 467 GLU A CA 1
ATOM 3401 C C . GLU A 1 467 ? 5.393 -3.263 7.748 1.00 98.38 467 GLU A C 1
ATOM 3403 O O . GLU A 1 467 ? 5.267 -4.133 8.624 1.00 98.38 467 GLU A O 1
ATOM 3408 N N . ALA A 1 468 ? 5.587 -1.978 8.052 1.00 98.00 468 ALA A N 1
ATOM 3409 C CA . ALA A 1 468 ? 5.645 -1.482 9.420 1.00 98.00 468 ALA A CA 1
ATOM 3410 C C . ALA A 1 468 ? 4.243 -1.214 9.992 1.00 98.00 468 ALA A C 1
ATOM 3412 O O . ALA A 1 468 ? 3.490 -0.394 9.471 1.00 98.00 468 ALA A O 1
ATOM 3413 N N . ILE A 1 469 ? 3.913 -1.837 11.127 1.00 98.31 469 ILE A N 1
ATOM 3414 C CA . ILE A 1 469 ? 2.708 -1.493 11.895 1.00 98.31 469 ILE A CA 1
ATOM 3415 C C . ILE A 1 469 ? 3.048 -0.326 12.815 1.00 98.31 469 ILE A C 1
ATOM 3417 O O . ILE A 1 469 ? 3.927 -0.439 13.673 1.00 98.31 469 ILE A O 1
ATOM 3421 N N . MET A 1 470 ? 2.331 0.783 12.647 1.00 98.00 470 MET A N 1
ATOM 3422 C CA . MET A 1 470 ? 2.539 2.023 13.388 1.00 98.00 470 MET A CA 1
ATOM 3423 C C . MET A 1 470 ? 1.449 2.239 14.439 1.00 98.00 470 MET A C 1
ATOM 3425 O O . MET A 1 470 ? 0.262 2.124 14.147 1.00 98.00 470 MET A O 1
ATOM 3429 N N . LEU A 1 471 ? 1.854 2.602 15.652 1.00 98.31 471 LEU A N 1
ATOM 3430 C CA . LEU A 1 471 ? 0.993 3.047 16.740 1.00 98.31 471 LEU A CA 1
ATOM 3431 C C . LEU A 1 471 ? 0.989 4.567 16.800 1.00 98.31 471 LEU A C 1
ATOM 3433 O O . LEU A 1 471 ? 2.050 5.191 16.856 1.00 98.31 471 LEU A O 1
ATOM 3437 N N . ALA A 1 472 ? -0.204 5.142 16.873 1.00 97.44 472 ALA A N 1
ATOM 3438 C CA . ALA A 1 472 ? -0.418 6.565 17.087 1.00 97.44 472 ALA A CA 1
ATOM 3439 C C . ALA A 1 472 ? -1.190 6.801 18.399 1.00 97.44 472 ALA A C 1
ATOM 3441 O O . ALA A 1 472 ? -1.956 5.934 18.828 1.00 97.44 472 ALA A O 1
ATOM 3442 N N . PRO A 1 473 ? -1.033 7.966 19.051 1.00 97.31 473 PRO A N 1
ATOM 3443 C CA . PRO A 1 473 ? -1.830 8.315 20.217 1.00 97.31 473 PRO A CA 1
ATOM 3444 C C . PRO A 1 473 ? -3.314 8.405 19.858 1.00 97.31 473 PRO A C 1
ATOM 3446 O O . PRO A 1 473 ? -3.706 9.186 18.991 1.00 97.31 473 PRO A O 1
ATOM 3449 N N . ALA A 1 474 ? -4.142 7.631 20.552 1.00 97.50 474 ALA A N 1
ATOM 3450 C CA . ALA A 1 474 ? -5.587 7.803 20.526 1.00 97.50 474 ALA A CA 1
ATOM 3451 C C . ALA A 1 474 ? -5.998 9.148 21.143 1.00 97.50 474 ALA A C 1
ATOM 3453 O O . ALA A 1 474 ? -5.233 9.793 21.870 1.00 97.50 474 ALA A O 1
ATOM 3454 N N . ALA A 1 475 ? -7.242 9.549 20.887 1.00 95.88 475 ALA A N 1
ATOM 3455 C CA . ALA A 1 475 ? -7.841 10.709 21.523 1.00 95.88 475 ALA A CA 1
ATOM 3456 C C . ALA A 1 475 ? -7.735 10.639 23.057 1.00 95.88 475 ALA A C 1
ATOM 3458 O O . ALA A 1 475 ? -7.881 9.581 23.676 1.00 95.88 475 ALA A O 1
ATOM 3459 N N . GLY A 1 476 ? -7.504 11.791 23.688 1.00 94.56 476 GLY A N 1
ATOM 3460 C CA . GLY A 1 476 ? -7.432 11.877 25.143 1.00 94.56 476 GLY A CA 1
ATOM 3461 C C . GLY A 1 476 ? -8.725 11.385 25.798 1.00 94.56 476 GLY A C 1
ATOM 3462 O O . GLY A 1 476 ? -9.810 11.817 25.424 1.00 94.56 476 GLY A O 1
ATOM 3463 N N . GLY A 1 477 ? -8.602 10.496 26.786 1.00 90.38 477 GLY A N 1
ATOM 3464 C CA . GLY A 1 477 ? -9.738 9.938 27.525 1.00 90.38 477 GLY A CA 1
ATOM 3465 C C . GLY A 1 477 ? -10.289 8.621 26.977 1.00 90.38 477 GLY A C 1
ATOM 3466 O O . GLY A 1 477 ? -11.095 8.005 27.673 1.00 90.38 477 GLY A O 1
ATOM 3467 N N . VAL A 1 478 ? -9.834 8.157 25.805 1.00 94.50 478 VAL A N 1
ATOM 3468 C CA . VAL A 1 478 ? -10.173 6.816 25.301 1.00 94.50 478 VAL A CA 1
ATOM 3469 C C . VAL A 1 478 ? -9.774 5.757 26.349 1.00 94.50 478 VAL A C 1
ATOM 3471 O O . VAL A 1 478 ? -8.627 5.772 26.811 1.00 94.50 478 VAL A O 1
ATOM 3474 N N . PRO A 1 479 ? -10.696 4.861 26.759 1.00 91.38 479 PRO A N 1
ATOM 3475 C CA . PRO A 1 479 ? -10.433 3.828 27.756 1.00 91.38 479 PRO A CA 1
ATOM 3476 C C . PRO A 1 479 ? -9.254 2.915 27.410 1.00 91.38 479 PRO A C 1
ATOM 3478 O O . PRO A 1 479 ? -9.040 2.552 26.254 1.00 91.38 479 PRO A O 1
ATOM 3481 N N . ALA A 1 480 ? -8.522 2.483 28.439 1.00 88.50 480 ALA A N 1
ATOM 3482 C CA . ALA A 1 480 ? -7.467 1.488 28.281 1.00 88.50 480 ALA A CA 1
ATOM 3483 C C . ALA A 1 480 ? -8.025 0.186 27.683 1.00 88.50 480 ALA A C 1
ATOM 3485 O O . ALA A 1 480 ? -9.089 -0.287 28.084 1.00 88.50 480 ALA A O 1
ATOM 3486 N N . GLY A 1 481 ? -7.290 -0.398 26.738 1.00 87.56 481 GLY A N 1
ATOM 3487 C CA . GLY A 1 481 ? -7.697 -1.604 26.018 1.00 87.56 481 GLY A CA 1
ATOM 3488 C C . GLY A 1 481 ? -8.555 -1.336 24.781 1.00 87.56 481 GLY A C 1
ATOM 3489 O O . GLY A 1 481 ? -8.732 -2.255 23.987 1.00 87.56 481 GLY A O 1
ATOM 3490 N N . MET A 1 482 ? -9.031 -0.102 24.567 1.00 94.94 482 MET A N 1
ATOM 3491 C CA . MET A 1 482 ? -9.601 0.288 23.278 1.00 94.94 482 MET A CA 1
ATOM 3492 C C . MET A 1 482 ? -8.501 0.653 22.281 1.00 94.94 482 MET A C 1
ATOM 3494 O O . MET A 1 482 ? -7.425 1.132 22.649 1.00 94.94 482 MET A O 1
ATOM 3498 N N . SER A 1 483 ? -8.781 0.434 21.004 1.00 97.75 483 SER A N 1
ATOM 3499 C CA . SER A 1 483 ? -7.969 0.918 19.890 1.00 97.75 483 SER A CA 1
ATOM 3500 C C . SER A 1 483 ? -8.830 1.071 18.648 1.00 97.75 483 SER A C 1
ATOM 3502 O O . SER A 1 483 ? -9.931 0.524 18.583 1.00 97.75 483 SER A O 1
ATOM 3504 N N . TYR A 1 484 ? -8.353 1.820 17.661 1.00 98.62 484 TYR A N 1
ATOM 3505 C CA . TYR A 1 484 ? -9.064 1.955 16.396 1.00 98.62 484 TYR A CA 1
ATOM 3506 C C . TYR A 1 484 ? -8.123 2.225 15.230 1.00 98.62 484 TYR A C 1
ATOM 3508 O O . TYR A 1 484 ? -7.064 2.826 15.400 1.00 98.62 484 TYR A O 1
ATOM 3516 N N . HIS A 1 485 ? -8.521 1.790 14.039 1.00 98.50 485 HIS A N 1
ATOM 3517 C CA . HIS A 1 485 ? -7.816 2.047 12.786 1.00 98.50 485 HIS A CA 1
ATOM 3518 C C . HIS A 1 485 ? -8.779 1.968 11.601 1.00 98.50 485 HIS A C 1
ATOM 3520 O O . HIS A 1 485 ? -9.873 1.405 11.696 1.00 98.50 485 HIS A O 1
ATOM 3526 N N . VAL A 1 486 ? -8.356 2.534 10.473 1.00 98.38 486 VAL A N 1
ATOM 3527 C CA . VAL A 1 486 ? -9.015 2.300 9.186 1.00 98.38 486 VAL A CA 1
ATOM 3528 C C . VAL A 1 486 ? -8.533 0.965 8.644 1.00 98.38 486 VAL A C 1
ATOM 3530 O O . VAL A 1 486 ? -7.336 0.738 8.518 1.00 98.38 486 VAL A O 1
ATOM 3533 N N . GLU A 1 487 ? -9.469 0.089 8.315 1.00 96.69 487 GLU A N 1
ATOM 3534 C CA . GLU A 1 487 ? -9.180 -1.189 7.683 1.00 96.69 487 GLU A CA 1
ATOM 3535 C C . GLU A 1 487 ? -9.003 -1.017 6.170 1.00 96.69 487 GLU A C 1
ATOM 3537 O O . GLU A 1 487 ? -8.057 -1.537 5.585 1.00 96.69 487 GLU A O 1
ATOM 3542 N N . ARG A 1 488 ? -9.911 -0.287 5.523 1.00 95.69 488 ARG A N 1
ATOM 3543 C CA . ARG A 1 488 ? -9.939 -0.100 4.068 1.00 95.69 488 ARG A CA 1
ATOM 3544 C C . ARG A 1 488 ? -10.760 1.131 3.721 1.00 95.69 488 ARG A C 1
ATOM 3546 O O . ARG A 1 488 ? -11.706 1.451 4.430 1.00 95.69 488 ARG A O 1
ATOM 3553 N N . VAL A 1 489 ? -10.452 1.780 2.604 1.00 95.81 489 VAL A N 1
ATOM 3554 C CA . VAL A 1 489 ? -11.346 2.766 1.987 1.00 95.81 489 VAL A CA 1
ATOM 3555 C C . VAL A 1 489 ? -11.568 2.355 0.542 1.00 95.81 489 VAL A C 1
ATOM 3557 O O . VAL A 1 489 ? -10.629 2.312 -0.245 1.00 95.81 489 VAL A O 1
ATOM 3560 N N . THR A 1 490 ? -12.809 2.017 0.204 1.00 94.62 490 THR A N 1
ATOM 3561 C CA . THR A 1 490 ? -13.185 1.564 -1.139 1.00 94.62 490 THR A CA 1
ATOM 3562 C C . THR A 1 490 ? -13.766 2.740 -1.919 1.00 94.62 490 THR A C 1
ATOM 3564 O O . THR A 1 490 ? -14.820 3.238 -1.523 1.00 94.62 490 THR A O 1
ATOM 3567 N N . PRO A 1 491 ? -13.135 3.210 -3.007 1.00 92.75 491 PRO A N 1
ATOM 3568 C CA . PRO A 1 491 ? -13.690 4.287 -3.822 1.00 92.75 491 PRO A CA 1
ATOM 3569 C C . PRO A 1 491 ? -15.004 3.873 -4.497 1.00 92.75 491 PRO A C 1
ATOM 3571 O O . PRO A 1 491 ? -15.290 2.685 -4.668 1.00 92.75 491 PRO A O 1
ATOM 3574 N N . ALA A 1 492 ? -15.798 4.850 -4.940 1.00 88.88 492 ALA A N 1
ATOM 3575 C CA . ALA A 1 492 ? -16.963 4.553 -5.767 1.00 88.88 492 ALA A CA 1
ATOM 3576 C C . ALA A 1 492 ? -16.545 3.868 -7.082 1.00 88.88 492 ALA A C 1
ATOM 3578 O O . ALA A 1 492 ? -15.482 4.145 -7.637 1.00 88.88 492 ALA A O 1
ATOM 3579 N N . SER A 1 493 ? -17.412 3.007 -7.621 1.00 85.00 493 SER A N 1
ATOM 3580 C CA . SER A 1 493 ? -17.157 2.296 -8.881 1.00 85.00 493 SER A CA 1
ATOM 3581 C C . SER A 1 493 ? -16.722 3.249 -10.004 1.00 85.00 493 SER A C 1
ATOM 3583 O O . SER A 1 493 ? -17.435 4.200 -10.329 1.00 85.00 493 SER A O 1
ATOM 3585 N N . GLY A 1 494 ? -15.582 2.956 -10.636 1.00 83.81 494 GLY A N 1
ATOM 3586 C CA . GLY A 1 494 ? -15.006 3.767 -11.716 1.00 83.81 494 GLY A CA 1
ATOM 3587 C C . GLY A 1 494 ? -14.260 5.024 -11.252 1.00 83.81 494 GLY A C 1
ATOM 3588 O O . GLY A 1 494 ? -13.867 5.832 -12.090 1.00 83.81 494 GLY A O 1
ATOM 3589 N N . GLN A 1 495 ? -14.079 5.207 -9.943 1.00 89.19 495 GLN A N 1
ATOM 3590 C CA . GLN A 1 495 ? -13.205 6.222 -9.365 1.00 89.19 495 GLN A CA 1
ATOM 3591 C C . GLN A 1 495 ? -11.953 5.565 -8.777 1.00 89.19 495 GLN A C 1
ATOM 3593 O O . GLN A 1 495 ? -11.991 4.426 -8.319 1.00 89.19 495 GLN A O 1
ATOM 3598 N N . HIS A 1 496 ? -10.852 6.314 -8.756 1.00 90.44 496 HIS A N 1
ATOM 3599 C CA . HIS A 1 496 ? -9.583 5.888 -8.169 1.00 90.44 496 HIS A CA 1
ATOM 3600 C C . HIS A 1 496 ? -9.168 6.931 -7.133 1.00 90.44 496 HIS A C 1
ATOM 3602 O O . HIS A 1 496 ? -9.213 8.130 -7.413 1.00 90.44 496 HIS A O 1
ATOM 3608 N N . ALA A 1 497 ? -8.813 6.484 -5.931 1.00 93.25 497 ALA A N 1
ATOM 3609 C CA . ALA A 1 497 ? -8.506 7.368 -4.807 1.00 93.25 497 ALA A CA 1
ATOM 3610 C C . ALA A 1 497 ? -7.380 6.806 -3.924 1.00 93.25 497 ALA A C 1
ATOM 3612 O O . ALA A 1 497 ? -7.335 7.044 -2.722 1.00 93.25 497 ALA A O 1
ATOM 3613 N N . PHE A 1 498 ? -6.455 6.047 -4.500 1.00 94.81 498 PHE A N 1
ATOM 3614 C CA . PHE A 1 498 ? -5.404 5.321 -3.785 1.00 94.81 498 PHE A CA 1
ATOM 3615 C C . PHE A 1 498 ? -4.184 6.212 -3.509 1.00 94.81 498 PHE A C 1
ATOM 3617 O O . PHE A 1 498 ? -3.060 5.886 -3.888 1.00 94.81 498 PHE A O 1
ATOM 3624 N N . THR A 1 499 ? -4.412 7.393 -2.930 1.00 95.50 499 THR A N 1
ATOM 3625 C CA . THR A 1 499 ? -3.359 8.385 -2.666 1.00 95.50 499 THR A CA 1
ATOM 3626 C C . THR A 1 499 ? -3.596 9.078 -1.342 1.00 95.50 499 THR A C 1
ATOM 3628 O O . THR A 1 499 ? -4.735 9.351 -0.962 1.00 95.50 499 THR A O 1
ATOM 3631 N N . LYS A 1 500 ? -2.521 9.453 -0.650 1.00 92.88 500 LYS A N 1
ATOM 3632 C CA . LYS A 1 500 ? -2.600 10.125 0.654 1.00 92.88 500 LYS A CA 1
ATOM 3633 C C . LYS A 1 500 ? -3.200 11.529 0.588 1.00 92.88 500 LYS A C 1
ATOM 3635 O O . LYS A 1 500 ? -3.543 12.100 1.621 1.00 92.88 500 LYS A O 1
ATOM 3640 N N . GLY A 1 501 ? -3.268 12.115 -0.608 1.00 90.56 501 GLY A N 1
ATOM 3641 C CA . GLY A 1 501 ? -3.900 13.411 -0.836 1.00 90.56 501 GLY A CA 1
ATOM 3642 C C . GLY A 1 501 ? -5.426 13.330 -0.853 1.00 90.56 501 GLY A C 1
ATOM 3643 O O . GLY A 1 501 ? -6.072 14.268 -0.377 1.00 90.56 501 GLY A O 1
ATOM 3644 N N . ILE A 1 502 ? -5.961 12.219 -1.372 1.00 93.88 502 ILE A N 1
ATOM 3645 C CA . ILE A 1 502 ? -7.387 11.992 -1.637 1.00 93.88 502 ILE A CA 1
ATOM 3646 C C . ILE A 1 502 ? -8.028 11.126 -0.542 1.00 93.88 502 ILE A C 1
ATOM 3648 O O . ILE A 1 502 ? -9.083 11.488 -0.032 1.00 93.88 502 ILE A O 1
ATOM 3652 N N . THR A 1 503 ? -7.375 10.027 -0.161 1.00 95.25 503 THR A N 1
ATOM 3653 C CA . THR A 1 503 ? -7.812 9.097 0.889 1.00 95.25 503 THR A CA 1
ATOM 3654 C C . THR A 1 503 ? -6.873 9.222 2.077 1.00 95.25 503 THR A C 1
ATOM 3656 O O . THR A 1 503 ? -5.695 8.849 2.011 1.00 95.25 503 THR A O 1
ATOM 3659 N N . ARG A 1 504 ? -7.370 9.797 3.171 1.00 95.06 504 ARG A N 1
ATOM 3660 C CA . ARG A 1 504 ? -6.577 10.039 4.386 1.00 95.06 504 ARG A CA 1
ATOM 3661 C C . ARG A 1 504 ? -6.977 9.103 5.514 1.00 95.06 504 ARG A C 1
ATOM 3663 O O . ARG A 1 504 ? -6.151 8.868 6.394 1.00 95.06 504 ARG A O 1
ATOM 3670 N N . GLY A 1 505 ? -8.199 8.575 5.491 1.00 96.19 505 GLY A N 1
ATOM 3671 C CA . GLY A 1 505 ? -8.779 7.864 6.616 1.00 96.19 505 GLY A CA 1
ATOM 3672 C C . GLY A 1 505 ? -9.030 8.804 7.797 1.00 96.19 505 GLY A C 1
ATOM 3673 O O . GLY A 1 505 ? -9.518 9.921 7.625 1.00 96.19 505 GLY A O 1
ATOM 3674 N N . ILE A 1 506 ? -8.678 8.363 9.006 1.00 97.81 506 ILE A N 1
ATOM 3675 C CA . ILE A 1 506 ? -8.884 9.131 10.243 1.00 97.81 506 ILE A CA 1
ATOM 3676 C C . ILE A 1 506 ? -7.931 10.333 10.293 1.00 97.81 506 ILE A C 1
ATOM 3678 O O . ILE A 1 506 ? -6.716 10.178 10.394 1.00 97.81 506 ILE A O 1
ATOM 3682 N N . THR A 1 507 ? -8.484 11.546 10.285 1.00 97.19 507 THR A N 1
ATOM 3683 C CA . THR A 1 507 ? -7.728 12.807 10.398 1.00 97.19 507 THR A CA 1
ATOM 3684 C C . THR A 1 507 ? -7.889 13.490 11.750 1.00 97.19 507 THR A C 1
ATOM 3686 O O . THR A 1 507 ? -7.028 14.276 12.147 1.00 97.19 507 THR A O 1
ATOM 3689 N N . ALA A 1 508 ? -8.949 13.167 12.490 1.00 97.94 508 ALA A N 1
ATOM 3690 C CA . ALA A 1 508 ? -9.140 13.596 13.869 1.00 97.94 508 ALA A CA 1
ATOM 3691 C C . ALA A 1 508 ? -9.930 12.552 14.662 1.00 97.94 508 ALA A C 1
ATOM 3693 O O . ALA A 1 508 ? -10.674 11.746 14.106 1.00 97.94 508 ALA A O 1
ATOM 3694 N N . SER A 1 509 ? -9.772 12.573 15.982 1.00 98.06 509 SER A N 1
ATOM 3695 C CA . SER A 1 509 ? -10.581 11.764 16.890 1.00 98.06 509 SER A CA 1
ATOM 3696 C C . SER A 1 509 ? -10.775 12.475 18.227 1.00 98.06 509 SER A C 1
ATOM 3698 O O . SER A 1 509 ? -9.936 13.278 18.642 1.00 98.06 509 SER A O 1
ATOM 3700 N N . SER A 1 510 ? -11.886 12.197 18.906 1.00 98.06 510 SER A N 1
ATOM 3701 C CA . SER A 1 510 ? -12.184 12.705 20.246 1.00 98.06 510 SER A CA 1
ATOM 3702 C C . SER A 1 510 ? -12.956 11.674 21.071 1.00 98.06 510 SER A C 1
ATOM 3704 O O . SER A 1 510 ? -13.629 10.806 20.517 1.00 98.06 510 SER A O 1
ATOM 3706 N N . TRP A 1 511 ? -12.854 11.768 22.397 1.00 96.81 511 TRP A N 1
ATOM 3707 C CA . TRP A 1 511 ? -13.620 10.942 23.327 1.00 96.81 511 TRP A CA 1
ATOM 3708 C C . TRP A 1 511 ? -14.478 11.816 24.239 1.00 96.81 511 TRP A C 1
ATOM 3710 O O . TRP A 1 511 ? -13.970 12.720 24.908 1.00 96.81 511 TRP A O 1
ATOM 3720 N N . SER A 1 512 ? -15.775 11.523 24.305 1.00 93.94 512 SER A N 1
ATOM 3721 C CA . SER A 1 512 ? -16.696 12.117 25.273 1.00 93.94 512 SER A CA 1
ATOM 3722 C C . SER A 1 512 ? -16.883 11.167 26.449 1.00 93.94 512 SER A C 1
ATOM 3724 O O . SER A 1 512 ? -17.594 10.172 26.346 1.00 93.94 512 SER A O 1
ATOM 3726 N N . ALA A 1 513 ? -16.294 11.488 27.605 1.00 85.62 513 ALA A N 1
ATOM 3727 C CA . ALA A 1 513 ? -16.476 10.682 28.815 1.00 85.62 513 ALA A CA 1
ATOM 3728 C C . ALA A 1 513 ? -17.927 10.699 29.330 1.00 85.62 513 ALA A C 1
ATOM 3730 O O . ALA A 1 513 ? -18.407 9.688 29.834 1.00 85.62 513 ALA A O 1
ATOM 3731 N N . GLY A 1 514 ? -18.626 11.833 29.187 1.00 79.00 514 GLY A N 1
ATOM 3732 C CA . GLY A 1 514 ? -20.015 11.975 29.635 1.00 79.00 514 GLY A CA 1
ATOM 3733 C C . GLY A 1 514 ? -21.001 11.152 28.806 1.00 79.00 514 GLY A C 1
ATOM 3734 O O . GLY A 1 514 ? -21.932 10.582 29.363 1.00 79.00 514 GLY A O 1
ATOM 3735 N N . SER A 1 515 ? -20.764 11.054 27.496 1.00 82.12 515 SER A N 1
ATOM 3736 C CA . SER A 1 515 ? -21.600 10.277 26.568 1.00 82.12 515 SER A CA 1
ATOM 3737 C C . SER A 1 515 ? -21.051 8.877 26.281 1.00 82.12 515 SER A C 1
ATOM 3739 O O . SER A 1 515 ? -21.682 8.125 25.550 1.00 82.12 515 SER A O 1
ATOM 3741 N N . GLN A 1 516 ? -19.869 8.554 26.817 1.00 89.81 516 GLN A N 1
ATOM 3742 C CA . GLN A 1 516 ? -19.072 7.374 26.469 1.00 89.81 516 GLN A CA 1
ATOM 3743 C C . GLN A 1 516 ? -19.018 7.125 24.961 1.00 89.81 516 GLN A C 1
ATOM 3745 O O . GLN A 1 516 ? -19.326 6.033 24.489 1.00 89.81 516 GLN A O 1
ATOM 3750 N N . SER A 1 517 ? -18.658 8.158 24.200 1.00 95.31 517 SER A N 1
ATOM 3751 C CA . SER A 1 517 ? -18.612 8.075 22.744 1.00 95.31 517 SER A CA 1
ATOM 3752 C C . SER A 1 517 ? -17.239 8.404 22.174 1.00 95.31 517 SER A C 1
ATOM 3754 O O . SER A 1 517 ? -16.561 9.338 22.611 1.00 95.31 517 SER A O 1
ATOM 3756 N N . LEU A 1 518 ? -16.838 7.606 21.185 1.00 98.25 518 LEU A N 1
ATOM 3757 C CA . LEU A 1 518 ? -15.686 7.847 20.327 1.00 98.25 518 LEU A CA 1
ATOM 3758 C C . LEU A 1 518 ? -16.179 8.537 19.057 1.00 98.25 518 LEU A C 1
ATOM 3760 O O . LEU A 1 518 ? -16.978 7.960 18.325 1.00 98.25 518 LEU A O 1
ATOM 3764 N N . SER A 1 519 ? -15.682 9.739 18.781 1.00 98.31 519 SER A N 1
ATOM 3765 C CA . SER A 1 519 ? -15.915 10.432 17.515 1.00 98.31 519 SER A CA 1
ATOM 3766 C C . SER A 1 519 ? -14.649 10.402 16.662 1.00 98.31 519 SER A C 1
ATOM 3768 O O . SER A 1 519 ? -13.559 10.694 17.156 1.00 98.31 519 SER A O 1
ATOM 3770 N N . LEU A 1 520 ? -14.796 10.046 15.388 1.00 98.62 520 LEU A N 1
ATOM 3771 C CA . LEU A 1 520 ? -13.745 9.961 14.380 1.00 98.62 520 LEU A CA 1
ATOM 3772 C C . LEU A 1 520 ? -14.107 10.871 13.206 1.00 98.62 520 LEU A C 1
ATOM 3774 O O . LEU A 1 520 ? -15.229 10.823 12.713 1.00 98.62 520 LEU A O 1
ATOM 3778 N N . THR A 1 521 ? -13.159 11.670 12.730 1.00 98.31 521 THR A N 1
ATOM 3779 C CA . THR A 1 521 ? -13.294 12.416 11.475 1.00 98.31 521 THR A CA 1
ATOM 3780 C C . THR A 1 521 ? -12.555 11.666 10.380 1.00 98.31 521 THR A C 1
ATOM 3782 O O . THR A 1 521 ? -11.342 11.475 10.483 1.00 98.31 521 THR A O 1
ATOM 3785 N N . LEU A 1 522 ? -13.285 11.249 9.350 1.00 97.81 522 LEU A N 1
ATOM 3786 C CA . LEU A 1 522 ? -12.760 10.600 8.154 1.00 97.81 522 LEU A CA 1
ATOM 3787 C C . LEU A 1 522 ? -12.664 11.625 7.025 1.00 97.81 522 LEU A C 1
ATOM 3789 O O . LEU A 1 522 ? -13.613 12.368 6.788 1.00 97.81 522 LEU A O 1
ATOM 3793 N N . THR A 1 523 ? -11.524 11.700 6.342 1.00 97.00 523 THR A N 1
ATOM 3794 C CA . THR A 1 523 ? -11.316 12.633 5.222 1.00 97.00 523 THR A CA 1
ATOM 3795 C C . THR A 1 523 ? -10.908 11.866 3.978 1.00 97.00 523 THR A C 1
ATOM 3797 O O . THR A 1 523 ? -9.725 11.621 3.745 1.00 97.00 523 THR A O 1
ATOM 3800 N N . ASP A 1 524 ? -11.905 11.510 3.180 1.00 95.75 524 ASP A N 1
ATOM 3801 C CA . ASP A 1 524 ? -11.758 10.670 1.995 1.00 95.75 524 ASP A CA 1
ATOM 3802 C C . ASP A 1 524 ? -12.551 11.258 0.821 1.00 95.75 524 ASP A C 1
ATOM 3804 O O . ASP A 1 524 ? -13.280 12.238 0.965 1.00 95.75 524 ASP A O 1
ATOM 3808 N N . GLN A 1 525 ? -12.426 10.688 -0.373 1.00 94.12 525 GLN A N 1
ATOM 3809 C CA . GLN A 1 525 ? -13.192 11.165 -1.524 1.00 94.12 525 GLN A CA 1
ATOM 3810 C C . GLN A 1 525 ? -14.698 10.896 -1.349 1.00 94.12 525 GLN A C 1
ATOM 3812 O O . GLN A 1 525 ? -15.063 9.756 -1.037 1.00 94.12 525 GLN A O 1
ATOM 3817 N N . PRO A 1 526 ? -15.587 11.873 -1.631 1.00 93.56 526 PRO A N 1
ATOM 3818 C CA . PRO A 1 526 ? -17.027 11.645 -1.614 1.00 93.56 526 PRO A CA 1
ATOM 3819 C C . PRO A 1 526 ? -17.451 10.448 -2.477 1.00 93.56 526 PRO A C 1
ATOM 3821 O O . PRO A 1 526 ? -17.010 10.305 -3.617 1.00 93.56 526 PRO A O 1
ATOM 3824 N N . GLY A 1 527 ? -18.330 9.606 -1.938 1.00 92.38 527 GLY A N 1
ATOM 3825 C CA . GLY A 1 527 ? -18.782 8.351 -2.541 1.00 92.38 527 GLY A CA 1
ATOM 3826 C C . GLY A 1 527 ? -17.939 7.126 -2.173 1.00 92.38 527 GLY A C 1
ATOM 3827 O O . GLY A 1 527 ? -18.347 6.013 -2.502 1.00 92.38 527 GLY A O 1
ATOM 3828 N N . SER A 1 528 ? -16.804 7.301 -1.490 1.00 95.25 528 SER A N 1
ATOM 3829 C CA . SER A 1 528 ? -16.021 6.178 -0.960 1.00 95.25 528 SER A CA 1
ATOM 3830 C C . SER A 1 528 ? -16.717 5.527 0.236 1.00 95.25 528 SER A C 1
ATOM 3832 O O . SER A 1 528 ? -17.494 6.170 0.934 1.00 95.25 528 SER A O 1
ATOM 3834 N N . LEU A 1 529 ? -16.412 4.262 0.505 1.00 96.19 529 LEU A N 1
ATOM 3835 C CA . LEU A 1 529 ? -16.866 3.521 1.676 1.00 96.19 529 LEU A CA 1
ATOM 3836 C C . LEU A 1 529 ? -15.659 3.187 2.555 1.00 96.19 529 LEU A C 1
ATOM 3838 O O . LEU A 1 529 ? -14.848 2.328 2.199 1.00 96.19 529 LEU A O 1
ATOM 3842 N N . ALA A 1 530 ? -15.536 3.876 3.685 1.00 96.81 530 ALA A N 1
ATOM 3843 C CA . ALA A 1 530 ? -14.499 3.616 4.671 1.00 96.81 530 ALA A CA 1
ATOM 3844 C C . ALA A 1 530 ? -14.933 2.499 5.626 1.00 96.81 530 ALA A C 1
ATOM 3846 O O . ALA A 1 530 ? -16.049 2.503 6.145 1.00 96.81 530 ALA A O 1
ATOM 3847 N N . GLU A 1 531 ? -14.037 1.556 5.879 1.00 97.75 531 GLU A N 1
ATOM 3848 C CA . GLU A 1 531 ? -14.170 0.517 6.889 1.00 97.75 531 GLU A CA 1
ATOM 3849 C C . GLU A 1 531 ? -13.260 0.844 8.069 1.00 97.75 531 GLU A C 1
ATOM 3851 O O . GLU A 1 531 ? -12.048 0.992 7.911 1.00 97.75 531 GLU A O 1
ATOM 3856 N N . VAL A 1 532 ? -13.837 0.940 9.261 1.00 98.44 532 VAL A N 1
ATOM 3857 C CA . VAL A 1 532 ? -13.135 1.234 10.512 1.00 98.44 532 VAL A CA 1
ATOM 3858 C C . VAL A 1 532 ? -13.333 0.072 11.473 1.00 98.44 532 VAL A C 1
ATOM 3860 O O . VAL A 1 532 ? -14.432 -0.479 11.587 1.00 98.44 532 VAL A O 1
ATOM 3863 N N . ARG A 1 533 ? -12.270 -0.286 12.192 1.00 97.88 533 ARG A N 1
ATOM 3864 C CA . ARG A 1 533 ? -12.326 -1.243 13.299 1.00 97.88 533 ARG A CA 1
ATOM 3865 C C . ARG A 1 533 ? -12.062 -0.512 14.603 1.00 97.88 533 ARG A C 1
ATOM 3867 O O . ARG A 1 533 ? -11.100 0.243 14.698 1.00 97.88 533 ARG A O 1
ATOM 3874 N N . VAL A 1 534 ? -12.906 -0.755 15.601 1.00 98.31 534 VAL A N 1
ATOM 3875 C CA . VAL A 1 534 ? -12.733 -0.257 16.969 1.00 98.31 534 VAL A CA 1
ATOM 3876 C C . VAL A 1 534 ? -12.695 -1.453 17.911 1.00 98.31 534 VAL A C 1
ATOM 3878 O O . VAL A 1 534 ? -13.724 -2.079 18.160 1.00 98.31 534 VAL A O 1
ATOM 3881 N N . ALA A 1 535 ? -11.520 -1.790 18.437 1.00 96.06 535 ALA A N 1
ATOM 3882 C CA . ALA A 1 535 ? -11.403 -2.807 19.473 1.00 96.06 535 ALA A CA 1
ATOM 3883 C C . ALA A 1 535 ? -12.015 -2.268 20.772 1.00 96.06 535 ALA A C 1
ATOM 3885 O O . ALA A 1 535 ? -11.651 -1.187 21.239 1.00 96.06 535 ALA A O 1
ATOM 3886 N N . SER A 1 536 ? -12.964 -3.005 21.340 1.00 91.81 536 SER A N 1
ATOM 3887 C CA . SER A 1 536 ? -13.662 -2.647 22.569 1.00 91.81 536 SER A CA 1
ATOM 3888 C C . SER A 1 536 ? -14.265 -3.878 23.248 1.00 91.81 536 SER A C 1
ATOM 3890 O O . SER A 1 536 ? -15.086 -4.597 22.675 1.00 91.81 536 SER A O 1
ATOM 3892 N N . ALA A 1 537 ? -13.932 -4.060 24.527 1.00 86.69 537 ALA A N 1
ATOM 3893 C CA . ALA A 1 537 ? -14.614 -5.020 25.397 1.00 86.69 537 ALA A CA 1
ATOM 3894 C C . ALA A 1 537 ? -16.038 -4.571 25.784 1.00 86.69 537 ALA A C 1
ATOM 3896 O O . ALA A 1 537 ? -16.837 -5.378 26.253 1.00 86.69 537 ALA A O 1
ATOM 3897 N N . THR A 1 538 ? -16.357 -3.287 25.607 1.00 86.44 538 THR A N 1
ATOM 3898 C CA . THR A 1 538 ? -17.691 -2.732 25.853 1.00 86.44 538 THR A CA 1
ATOM 3899 C C . THR A 1 538 ? -18.499 -2.756 24.563 1.00 86.44 538 THR A C 1
ATOM 3901 O O . THR A 1 538 ? -18.040 -2.252 23.533 1.00 86.44 538 THR A O 1
ATOM 3904 N N . ALA A 1 539 ? -19.718 -3.289 24.625 1.00 87.19 539 ALA A N 1
ATOM 3905 C CA . ALA A 1 539 ? -20.622 -3.293 23.485 1.00 87.19 539 ALA A CA 1
ATOM 3906 C C . ALA A 1 539 ? -21.041 -1.857 23.093 1.00 87.19 539 ALA A C 1
ATOM 3908 O O . ALA A 1 539 ? -21.345 -1.036 23.970 1.00 87.19 539 ALA A O 1
ATOM 3909 N N . PRO A 1 540 ? -21.081 -1.533 21.789 1.00 92.62 540 PRO A N 1
ATOM 3910 C CA . PRO A 1 540 ? -21.640 -0.273 21.319 1.00 92.62 540 PRO A CA 1
ATOM 3911 C C . PRO A 1 540 ? -23.167 -0.265 21.511 1.00 92.62 540 PRO A C 1
ATOM 3913 O O . PRO A 1 540 ? -23.841 -1.272 21.299 1.00 92.62 540 PRO A O 1
ATOM 3916 N N . GLN A 1 541 ? -23.720 0.883 21.894 1.00 92.38 541 GLN A N 1
ATOM 3917 C CA . GLN A 1 541 ? -25.163 1.143 21.893 1.00 92.38 541 GLN A CA 1
ATOM 3918 C C . GLN A 1 541 ? -25.656 1.602 20.523 1.00 92.38 541 GLN A C 1
ATOM 3920 O O . GLN A 1 541 ? -26.731 1.199 20.083 1.00 92.38 541 GLN A O 1
ATOM 3925 N N . SER A 1 542 ? -24.883 2.453 19.852 1.00 94.19 542 SER A N 1
ATOM 3926 C CA . SER A 1 542 ? -25.242 2.999 18.548 1.00 94.19 542 SER A CA 1
ATOM 3927 C C . SER A 1 542 ? -24.013 3.458 17.782 1.00 94.19 542 SER A C 1
ATOM 3929 O O . SER A 1 542 ? -23.005 3.845 18.373 1.00 94.19 542 SER A O 1
ATOM 3931 N N . VAL A 1 543 ? -24.146 3.480 16.459 1.00 97.62 543 VAL A N 1
ATOM 3932 C CA . VAL A 1 543 ? -23.223 4.168 15.561 1.00 97.62 543 VAL A CA 1
ATOM 3933 C C . VAL A 1 543 ? -24.007 5.221 14.789 1.00 97.62 543 VAL A C 1
ATOM 3935 O O . VAL A 1 543 ? -25.129 4.960 14.340 1.00 97.62 543 VAL A O 1
ATOM 3938 N N . ALA A 1 544 ? -23.433 6.409 14.653 1.00 96.56 544 ALA A N 1
ATOM 3939 C CA . ALA A 1 544 ? -23.981 7.492 13.856 1.00 96.56 544 ALA A CA 1
ATOM 3940 C C . ALA A 1 544 ? -22.926 8.058 12.901 1.00 96.56 544 ALA A C 1
ATOM 3942 O O . ALA A 1 544 ? -21.748 8.130 13.234 1.00 96.56 544 ALA A O 1
ATOM 3943 N N . GLU A 1 545 ? -23.369 8.492 11.728 1.00 95.94 545 GLU A N 1
ATOM 3944 C CA . GLU A 1 545 ? -22.573 9.191 10.726 1.00 95.94 545 GLU A CA 1
ATOM 3945 C C . GLU A 1 545 ? -23.201 10.558 10.471 1.00 95.94 545 GLU A C 1
ATOM 3947 O O . GLU A 1 545 ? -24.388 10.664 10.153 1.00 95.94 545 GLU A O 1
ATOM 3952 N N . ASN A 1 546 ? -22.427 11.626 10.664 1.00 95.00 546 ASN A N 1
ATOM 3953 C CA . ASN A 1 546 ? -22.892 13.011 10.563 1.00 95.00 546 ASN A CA 1
ATOM 3954 C C . ASN A 1 546 ? -24.176 13.267 11.387 1.00 95.00 546 ASN A C 1
ATOM 3956 O O . ASN A 1 546 ? -25.072 14.003 10.973 1.00 95.00 546 ASN A O 1
ATOM 3960 N N . GLY A 1 547 ? -24.281 12.612 12.551 1.00 92.62 547 GLY A N 1
ATOM 3961 C CA . GLY A 1 547 ? -25.439 12.669 13.452 1.00 92.62 547 GLY A CA 1
ATOM 3962 C C . GLY A 1 547 ? -26.631 11.787 13.052 1.00 92.62 547 GLY A C 1
ATOM 3963 O O . GLY A 1 547 ? -27.609 11.721 13.795 1.00 92.62 547 GLY A O 1
ATOM 3964 N N . SER A 1 548 ? -26.570 11.092 11.914 1.00 93.69 548 SER A N 1
ATOM 3965 C CA . SER A 1 548 ? -27.609 10.161 11.458 1.00 93.69 548 SER A CA 1
ATOM 3966 C C . SER A 1 548 ? -27.290 8.734 11.892 1.00 93.69 548 SER A C 1
ATOM 3968 O O . SER A 1 548 ? -26.161 8.284 11.750 1.00 93.69 548 SER A O 1
ATOM 3970 N N . SER A 1 549 ? -28.277 7.999 12.409 1.00 94.94 549 SER A N 1
ATOM 3971 C CA . SER A 1 549 ? -28.066 6.617 12.864 1.00 94.94 549 SER A CA 1
ATOM 3972 C C . SER A 1 549 ? -27.698 5.682 11.707 1.00 94.94 549 SER A C 1
ATOM 3974 O O . SER A 1 549 ? -28.352 5.683 10.663 1.00 94.94 549 SER A O 1
ATOM 3976 N N . VAL A 1 550 ? -26.678 4.852 11.930 1.00 96.69 550 VAL A N 1
ATOM 3977 C CA . VAL A 1 550 ? -26.237 3.789 11.023 1.00 96.69 550 VAL A CA 1
ATOM 3978 C C . VAL A 1 550 ? -26.833 2.459 11.488 1.00 96.69 550 VAL A C 1
ATOM 3980 O O . VAL A 1 550 ? -26.798 2.125 12.676 1.00 96.69 550 VAL A O 1
ATOM 3983 N N . ALA A 1 551 ? -27.387 1.684 10.556 1.00 95.31 551 ALA A N 1
ATOM 3984 C CA . ALA A 1 551 ? -28.032 0.412 10.869 1.00 95.31 551 ALA A CA 1
ATOM 3985 C C . ALA A 1 551 ? -27.014 -0.673 11.268 1.00 95.31 551 ALA A C 1
ATOM 3987 O O . ALA A 1 551 ? -25.939 -0.787 10.677 1.00 95.31 551 ALA A O 1
ATOM 3988 N N . ALA A 1 552 ? -27.377 -1.494 12.257 1.00 95.38 552 ALA A N 1
ATOM 3989 C CA . ALA A 1 552 ? -26.597 -2.666 12.640 1.00 95.38 552 ALA A CA 1
ATOM 3990 C C . ALA A 1 552 ? -26.874 -3.838 11.682 1.00 95.38 552 ALA A C 1
ATOM 3992 O O . ALA A 1 552 ? -28.029 -4.124 11.360 1.00 95.38 552 ALA A O 1
ATOM 3993 N N . ALA A 1 553 ? -25.825 -4.540 11.263 1.00 95.94 553 ALA A N 1
ATOM 3994 C CA . ALA A 1 553 ? -25.915 -5.798 10.537 1.00 95.94 553 ALA A CA 1
ATOM 3995 C C . ALA A 1 553 ? -26.238 -6.956 11.494 1.00 95.94 553 ALA A C 1
ATOM 3997 O O . ALA A 1 553 ? -25.810 -6.964 12.648 1.00 95.94 553 ALA A O 1
ATOM 3998 N N . GLY A 1 554 ? -26.967 -7.964 11.003 1.00 92.38 554 GLY A N 1
ATOM 3999 C CA . GLY A 1 554 ? -27.309 -9.156 11.789 1.00 92.38 554 GLY A CA 1
ATOM 4000 C C . GLY A 1 554 ? -26.145 -10.135 11.975 1.00 92.38 554 GLY A C 1
ATOM 4001 O O . GLY A 1 554 ? -26.162 -10.942 12.904 1.00 92.38 554 GLY A O 1
ATOM 4002 N N . SER A 1 555 ? -25.132 -10.068 11.110 1.00 94.62 555 SER A N 1
ATOM 4003 C CA . SER A 1 555 ? -23.946 -10.923 11.139 1.00 94.62 555 SER A CA 1
ATOM 4004 C C . SER A 1 555 ? -22.730 -10.224 10.522 1.00 94.62 555 SER A C 1
ATOM 4006 O O . SER A 1 555 ? -22.869 -9.249 9.779 1.00 94.62 555 SER A O 1
ATOM 4008 N N . LEU A 1 556 ? -21.529 -10.762 10.771 1.00 94.00 556 LEU A N 1
ATOM 4009 C CA . LEU A 1 556 ? -20.307 -10.289 10.112 1.00 94.00 556 LEU A CA 1
ATOM 4010 C C . LEU A 1 556 ? -20.380 -10.460 8.586 1.00 94.00 556 LEU A C 1
ATOM 4012 O O . LEU A 1 556 ? -19.897 -9.606 7.850 1.00 94.00 556 LEU A O 1
ATOM 4016 N N . THR A 1 557 ? -21.014 -11.530 8.103 1.00 95.81 557 THR A N 1
ATOM 4017 C CA . THR A 1 557 ? -21.208 -11.763 6.665 1.00 95.81 557 THR A CA 1
ATOM 4018 C C . THR A 1 557 ? -22.110 -10.699 6.040 1.00 95.81 557 THR A C 1
ATOM 4020 O O . THR A 1 557 ? -21.778 -10.171 4.981 1.00 95.81 557 THR A O 1
ATOM 4023 N N . ASP A 1 558 ? -23.202 -10.323 6.712 1.00 95.75 558 ASP A N 1
ATOM 4024 C CA . ASP A 1 558 ? -24.079 -9.240 6.245 1.00 95.75 558 ASP A CA 1
ATOM 4025 C C . ASP A 1 558 ? -23.339 -7.896 6.237 1.00 95.75 558 ASP A C 1
ATOM 4027 O O . ASP A 1 558 ? -23.457 -7.127 5.283 1.00 95.75 558 ASP A O 1
ATOM 4031 N N . PHE A 1 559 ? -22.519 -7.633 7.262 1.00 97.25 559 PHE A N 1
ATOM 4032 C CA . PHE A 1 559 ? -21.651 -6.455 7.303 1.00 97.25 559 PHE A CA 1
ATOM 4033 C C . PHE A 1 559 ? -20.667 -6.434 6.126 1.00 97.25 559 PHE A C 1
ATOM 4035 O O . PHE A 1 559 ? -20.539 -5.420 5.440 1.00 97.25 559 PHE A O 1
ATOM 4042 N N . GLN A 1 560 ? -19.991 -7.550 5.845 1.00 94.88 560 GLN A N 1
ATOM 4043 C CA . GLN A 1 560 ? -19.045 -7.664 4.731 1.00 94.88 560 GLN A CA 1
ATOM 4044 C C . GLN A 1 560 ? -19.730 -7.444 3.376 1.00 94.88 560 GLN A C 1
ATOM 4046 O O . GLN A 1 560 ? -19.170 -6.755 2.527 1.00 94.88 560 GLN A O 1
ATOM 4051 N N . ALA A 1 561 ? -20.958 -7.936 3.199 1.00 95.50 561 ALA A N 1
ATOM 4052 C CA . ALA A 1 561 ? -21.744 -7.747 1.979 1.00 95.50 561 ALA A CA 1
ATOM 4053 C C . ALA A 1 561 ? -22.341 -6.333 1.825 1.00 95.50 561 ALA A C 1
ATOM 4055 O O . ALA A 1 561 ? -22.727 -5.952 0.719 1.00 95.50 561 ALA A O 1
ATOM 4056 N N . ALA A 1 562 ? -22.434 -5.548 2.904 1.00 95.44 562 ALA A N 1
ATOM 4057 C CA . ALA A 1 562 ? -23.030 -4.216 2.862 1.00 95.44 562 ALA A CA 1
ATOM 4058 C C . ALA A 1 562 ? -22.230 -3.251 1.968 1.00 95.44 562 ALA A C 1
ATOM 4060 O O . ALA A 1 562 ? -21.020 -3.090 2.128 1.00 95.44 562 ALA A O 1
ATOM 4061 N N . THR A 1 563 ? -22.924 -2.560 1.062 1.00 93.25 563 THR A N 1
ATOM 4062 C CA . THR A 1 563 ? -22.355 -1.526 0.173 1.00 93.25 563 THR A CA 1
ATOM 4063 C C . THR A 1 563 ? -22.706 -0.101 0.615 1.00 93.25 563 THR A C 1
ATOM 4065 O O . THR A 1 563 ? -22.449 0.855 -0.109 1.00 93.25 563 THR A O 1
ATOM 4068 N N . ALA A 1 564 ? -23.353 0.039 1.770 1.00 92.94 564 ALA A N 1
ATOM 4069 C CA . ALA A 1 564 ? -23.784 1.298 2.368 1.00 92.94 564 ALA A CA 1
ATOM 4070 C C . ALA A 1 564 ? -23.376 1.334 3.849 1.00 92.94 564 ALA A C 1
ATOM 4072 O O . ALA A 1 564 ? -22.768 0.384 4.350 1.00 92.94 564 ALA A O 1
ATOM 4073 N N . GLY A 1 565 ? -23.731 2.418 4.546 1.00 95.69 565 GLY A N 1
ATOM 4074 C CA . GLY A 1 565 ? -23.474 2.561 5.976 1.00 95.69 565 GLY A CA 1
ATOM 4075 C C . GLY A 1 565 ? -24.048 1.394 6.779 1.00 95.69 565 GLY A C 1
ATOM 4076 O O . GLY A 1 565 ? -25.246 1.114 6.710 1.00 95.69 565 GLY A O 1
ATOM 4077 N N . SER A 1 566 ? -23.190 0.708 7.530 1.00 98.19 566 SER A N 1
ATOM 4078 C CA . SER A 1 566 ? -23.553 -0.447 8.355 1.00 98.19 566 SER A CA 1
ATOM 4079 C C . SER A 1 566 ? -22.550 -0.607 9.492 1.00 98.19 566 SER A C 1
ATOM 4081 O O . SER A 1 566 ? -21.395 -0.215 9.356 1.00 98.19 566 SER A O 1
ATOM 4083 N N . TRP A 1 567 ? -22.935 -1.243 10.595 1.00 98.38 567 TRP A N 1
ATOM 4084 C CA . TRP A 1 567 ? -21.972 -1.645 11.626 1.00 98.38 567 TRP A CA 1
ATOM 4085 C C . TRP A 1 567 ? -22.279 -3.023 12.215 1.00 98.38 567 TRP A C 1
ATOM 4087 O O . TRP A 1 567 ? -23.394 -3.517 12.086 1.00 98.38 567 TRP A O 1
ATOM 4097 N N . PHE A 1 568 ? -21.293 -3.667 12.834 1.00 98.00 568 PHE A N 1
ATOM 4098 C CA . PHE A 1 568 ? -21.433 -4.968 13.497 1.00 98.00 568 PHE A CA 1
ATOM 4099 C C . PHE A 1 568 ? -20.532 -5.042 14.734 1.00 98.00 568 PHE A C 1
ATOM 4101 O O . PHE A 1 568 ? -19.490 -4.394 14.772 1.00 98.00 568 PHE A O 1
ATOM 4108 N N . TYR A 1 569 ? -20.914 -5.827 15.742 1.00 95.94 569 TYR A N 1
ATOM 4109 C CA . TYR A 1 569 ? -20.091 -6.090 16.924 1.00 95.94 569 TYR A CA 1
ATOM 4110 C C . TYR A 1 569 ? -19.978 -7.594 17.154 1.00 95.94 569 TYR A C 1
ATOM 4112 O O . TYR A 1 569 ? -20.992 -8.275 17.295 1.00 95.94 569 TYR A O 1
ATOM 4120 N N . ASP A 1 570 ? -18.751 -8.107 17.208 1.00 90.06 570 ASP A N 1
ATOM 4121 C CA . ASP A 1 570 ? -18.475 -9.541 17.372 1.00 90.06 570 ASP A CA 1
ATOM 4122 C C . ASP A 1 570 ? -18.197 -9.960 18.830 1.00 90.06 570 ASP A C 1
ATOM 4124 O O . ASP A 1 570 ? -17.851 -11.112 19.090 1.00 90.06 570 ASP A O 1
ATOM 4128 N N . GLY A 1 571 ? -18.347 -9.036 19.787 1.00 87.06 571 GLY A N 1
ATOM 4129 C CA . GLY A 1 571 ? -17.988 -9.242 21.194 1.00 87.06 571 GLY A CA 1
ATOM 4130 C C . GLY A 1 571 ? -16.609 -8.699 21.585 1.00 87.06 571 GLY A C 1
ATOM 4131 O O . GLY A 1 571 ? -16.299 -8.651 22.774 1.00 87.06 571 GLY A O 1
ATOM 4132 N N . ALA A 1 572 ? -15.794 -8.262 20.622 1.00 88.75 572 ALA A N 1
ATOM 4133 C CA . ALA A 1 572 ? -14.479 -7.668 20.872 1.00 88.75 572 ALA A CA 1
ATOM 4134 C C . ALA A 1 572 ? -14.161 -6.465 19.970 1.00 88.75 572 ALA A C 1
ATOM 4136 O O . ALA A 1 572 ? -13.386 -5.595 20.361 1.00 88.75 572 ALA A O 1
ATOM 4137 N N . THR A 1 573 ? -14.753 -6.393 18.781 1.00 94.88 573 THR A N 1
ATOM 4138 C CA . THR A 1 573 ? -14.488 -5.375 17.766 1.00 94.88 573 THR A CA 1
ATOM 4139 C C . THR A 1 573 ? -15.797 -4.831 17.219 1.00 94.88 573 THR A C 1
ATOM 4141 O O . THR A 1 573 ? -16.681 -5.583 16.805 1.00 94.88 573 THR A O 1
ATOM 4144 N N . VAL A 1 574 ? -15.916 -3.506 17.189 1.00 97.81 574 VAL A N 1
ATOM 4145 C CA . VAL A 1 574 ? -16.944 -2.801 16.425 1.00 97.81 574 VAL A CA 1
ATOM 4146 C C . VAL A 1 574 ? -16.414 -2.584 15.013 1.00 97.81 574 VAL A C 1
ATOM 4148 O O . VAL A 1 574 ? -15.404 -1.910 14.812 1.00 97.81 574 VAL A O 1
ATOM 4151 N N . TYR A 1 575 ? -17.100 -3.163 14.041 1.00 98.38 575 TYR A N 1
ATOM 4152 C CA . TYR A 1 575 ? -16.872 -2.978 12.618 1.00 98.38 575 TYR A CA 1
ATOM 4153 C C . TYR A 1 575 ? -17.812 -1.888 12.124 1.00 98.38 575 TYR A C 1
ATOM 4155 O O . TYR A 1 575 ? -19.015 -1.978 12.361 1.00 98.38 575 TYR A O 1
ATOM 4163 N N . VAL A 1 576 ? -17.294 -0.874 11.438 1.00 98.56 576 VAL A N 1
ATOM 4164 C CA . VAL A 1 576 ? -18.097 0.239 10.919 1.00 98.56 576 VAL A CA 1
ATOM 4165 C C . VAL A 1 576 ? -17.791 0.450 9.444 1.00 98.56 576 VAL A C 1
ATOM 4167 O O . VAL A 1 576 ? -16.631 0.539 9.063 1.00 98.56 576 VAL A O 1
ATOM 4170 N N . LYS A 1 577 ? -18.840 0.550 8.629 1.00 98.06 577 LYS A N 1
ATOM 4171 C CA . LYS A 1 577 ? -18.828 0.997 7.238 1.00 98.06 577 LYS A CA 1
ATOM 4172 C C . LYS A 1 577 ? -19.449 2.386 7.183 1.00 98.06 577 LYS A C 1
ATOM 4174 O O . LYS A 1 577 ? -20.595 2.553 7.597 1.00 98.06 577 LYS A O 1
ATOM 4179 N N . ALA A 1 578 ? -18.688 3.347 6.680 1.00 95.56 578 ALA A N 1
ATOM 4180 C CA . ALA A 1 578 ? -19.003 4.770 6.649 1.00 95.56 578 ALA A CA 1
ATOM 4181 C C . ALA A 1 578 ? -18.908 5.303 5.205 1.00 95.56 578 ALA A C 1
ATOM 4183 O O . ALA A 1 578 ? -17.798 5.405 4.669 1.00 95.56 578 ALA A O 1
ATOM 4184 N N . PRO A 1 579 ? -20.034 5.549 4.515 1.00 93.44 579 PRO A N 1
ATOM 4185 C CA . PRO A 1 579 ? -20.027 6.176 3.200 1.00 93.44 579 PRO A CA 1
ATOM 4186 C C . PRO A 1 579 ? -19.652 7.663 3.296 1.00 93.44 579 PRO A C 1
ATOM 4188 O O . PRO A 1 579 ? -20.418 8.482 3.790 1.00 93.44 579 PRO A O 1
ATOM 4191 N N . ALA A 1 580 ? -18.511 8.037 2.718 1.00 90.31 580 ALA A N 1
ATOM 4192 C CA . ALA A 1 580 ? -18.038 9.415 2.667 1.00 90.31 580 ALA A CA 1
ATOM 4193 C C . ALA A 1 580 ? -19.024 10.307 1.886 1.00 90.31 580 ALA A C 1
ATOM 4195 O O . ALA A 1 580 ? -19.020 10.331 0.653 1.00 90.31 580 ALA A O 1
ATOM 4196 N N . ALA A 1 581 ? -19.899 11.039 2.575 1.00 86.81 581 ALA A N 1
ATOM 4197 C CA . ALA A 1 581 ? -20.944 11.848 1.951 1.00 86.81 581 ALA A CA 1
ATOM 4198 C C . ALA A 1 581 ? -20.438 13.236 1.539 1.00 86.81 581 ALA A C 1
ATOM 4200 O O . ALA A 1 581 ? -20.879 13.790 0.530 1.00 86.81 581 ALA A O 1
ATOM 4201 N N . THR A 1 582 ? -19.522 13.810 2.320 1.00 85.50 582 THR A N 1
ATOM 4202 C CA . THR A 1 582 ? -19.084 15.211 2.179 1.00 85.50 582 THR A CA 1
ATOM 4203 C C . THR A 1 582 ? -17.587 15.358 1.926 1.00 85.50 582 THR A C 1
ATOM 4205 O O . THR A 1 582 ? -17.119 16.445 1.584 1.00 85.50 582 THR A O 1
ATOM 4208 N N . GLY A 1 583 ? -16.840 14.264 2.075 1.00 88.38 583 GLY A N 1
ATOM 4209 C CA . GLY A 1 583 ? -15.383 14.221 2.009 1.00 88.38 583 GLY A CA 1
ATOM 4210 C C . GLY A 1 583 ? -14.694 14.613 3.319 1.00 88.38 583 GLY A C 1
ATOM 4211 O O . GLY A 1 583 ? -13.468 14.623 3.407 1.00 88.38 583 GLY A O 1
ATOM 4212 N N . SER A 1 584 ? -15.485 14.930 4.345 1.00 95.19 584 SER A N 1
ATOM 4213 C CA . SER A 1 584 ? -15.061 15.075 5.733 1.00 95.19 584 SER A CA 1
ATOM 4214 C C . SER A 1 584 ? -16.221 14.665 6.637 1.00 95.19 584 SER A C 1
ATOM 4216 O O . SER A 1 584 ? -17.018 15.504 7.055 1.00 95.19 584 SER A O 1
ATOM 4218 N N . ASP A 1 585 ? -16.314 13.379 6.940 1.00 94.94 585 ASP A N 1
ATOM 4219 C CA . ASP A 1 585 ? -17.464 12.784 7.612 1.00 94.94 585 ASP A CA 1
ATOM 4220 C C . ASP A 1 585 ? -17.132 12.439 9.074 1.00 94.94 585 ASP A C 1
ATOM 4222 O O . ASP A 1 585 ? -16.004 12.068 9.408 1.00 94.94 585 ASP A O 1
ATOM 4226 N N . SER A 1 586 ? -18.102 12.620 9.973 1.00 96.69 586 SER A N 1
ATOM 4227 C CA . SER A 1 586 ? -17.954 12.344 11.407 1.00 96.69 586 SER A CA 1
ATOM 4228 C C . SER A 1 586 ? -18.661 11.048 11.776 1.00 96.69 586 SER A C 1
ATOM 4230 O O . SER A 1 586 ? -19.880 10.956 11.636 1.00 96.69 586 SER A O 1
ATOM 4232 N N . ILE A 1 587 ? -17.913 10.076 12.289 1.00 97.88 587 ILE A N 1
ATOM 4233 C CA . ILE A 1 587 ? -18.430 8.808 12.806 1.00 97.88 587 ILE A CA 1
ATOM 4234 C C . ILE A 1 587 ? -18.410 8.850 14.323 1.00 97.88 587 ILE A C 1
ATOM 4236 O O . ILE A 1 587 ? -17.363 9.074 14.922 1.00 97.88 587 ILE A O 1
ATOM 4240 N N . GLU A 1 588 ? -19.554 8.611 14.949 1.00 98.06 588 GLU A N 1
ATOM 4241 C CA . GLU A 1 588 ? -19.686 8.497 16.396 1.00 98.06 588 GLU A CA 1
ATOM 4242 C C . GLU A 1 588 ? -20.078 7.068 16.772 1.00 98.06 588 GLU A C 1
ATOM 4244 O O . GLU A 1 588 ? -21.113 6.565 16.338 1.00 98.06 588 GLU A O 1
ATOM 4249 N N . VAL A 1 589 ? -19.255 6.421 17.596 1.00 98.00 589 VAL A N 1
ATOM 4250 C CA . VAL A 1 589 ? -19.554 5.131 18.224 1.00 98.00 589 VAL A CA 1
ATOM 4251 C C . VAL A 1 589 ? -19.844 5.393 19.695 1.00 98.00 589 VAL A C 1
ATOM 4253 O O . VAL A 1 589 ? -18.940 5.741 20.458 1.00 98.00 589 VAL A O 1
ATOM 4256 N N . SER A 1 590 ? -21.104 5.250 20.095 1.00 95.38 590 SER A N 1
ATOM 4257 C CA . SER A 1 590 ? -21.541 5.420 21.482 1.00 95.38 590 SER A CA 1
ATOM 4258 C C . SER A 1 590 ? -21.540 4.066 22.175 1.00 95.38 590 SER A C 1
ATOM 4260 O O . SER A 1 590 ? -22.139 3.112 21.679 1.00 95.38 590 SER A O 1
ATOM 4262 N N . PHE A 1 591 ? -20.885 3.971 23.323 1.00 89.62 591 PHE A N 1
ATOM 4263 C CA . PHE A 1 591 ? -20.817 2.759 24.127 1.00 89.62 591 PHE A CA 1
ATOM 4264 C C . PHE A 1 591 ? -21.825 2.820 25.261 1.00 89.62 591 PHE A C 1
ATOM 4266 O O . PHE A 1 591 ? -22.174 3.895 25.750 1.00 89.62 591 PHE A O 1
ATOM 4273 N N . SER A 1 592 ? -22.287 1.652 25.707 1.00 71.62 592 SER A N 1
ATOM 4274 C CA . SER A 1 592 ? -23.085 1.614 26.924 1.00 71.62 592 SER A CA 1
ATOM 4275 C C . SER A 1 592 ? -22.250 2.165 28.059 1.00 71.62 592 SER A C 1
ATOM 4277 O O . SER A 1 592 ? -21.158 1.643 28.304 1.00 71.62 592 SER A O 1
ATOM 4279 N N . SER A 1 593 ? -22.778 3.156 28.779 1.00 57.50 593 SER A N 1
ATOM 4280 C CA . SER A 1 593 ? -22.230 3.464 30.084 1.00 57.50 593 SER A CA 1
ATOM 4281 C C . SER A 1 593 ? -22.325 2.205 30.912 1.00 57.50 593 SER A C 1
ATOM 4283 O O . SER A 1 593 ? -23.425 1.829 31.311 1.00 57.50 593 SER A O 1
ATOM 4285 N N . GLY A 1 594 ? -21.199 1.512 31.097 1.00 50.25 594 GLY A N 1
ATOM 4286 C CA . GLY A 1 594 ? -21.131 0.412 32.042 1.00 50.25 594 GLY A CA 1
ATOM 4287 C C . GLY A 1 594 ? -21.716 0.951 33.334 1.00 50.25 594 GLY A C 1
ATOM 4288 O O . GLY A 1 594 ? -21.168 1.902 33.894 1.00 50.25 594 GLY A O 1
ATOM 4289 N N . GLY A 1 595 ? -22.892 0.447 33.709 1.00 47.91 595 GLY A N 1
ATOM 4290 C CA . GLY A 1 595 ? -23.596 0.889 34.896 1.00 47.91 595 GLY A CA 1
ATOM 4291 C C . GLY A 1 595 ? -22.613 0.872 36.048 1.00 47.91 595 GLY A C 1
ATOM 4292 O O . GLY A 1 595 ? -22.065 -0.186 36.351 1.00 47.91 595 GLY A O 1
ATOM 4293 N N . GLY A 1 596 ? -22.295 2.036 36.616 1.00 53.09 596 GLY A N 1
ATOM 4294 C CA . GLY A 1 596 ? -21.319 2.113 37.694 1.00 53.09 596 GLY A CA 1
ATOM 4295 C C . GLY A 1 596 ? -21.753 1.165 38.806 1.00 53.09 596 GLY A C 1
ATOM 4296 O O . GLY A 1 596 ? -22.818 1.357 39.393 1.00 53.09 596 GLY A O 1
ATOM 4297 N N . GLY A 1 597 ? -20.962 0.121 39.062 1.00 66.62 597 GLY A N 1
ATOM 4298 C CA . GLY A 1 597 ? -21.254 -0.832 40.122 1.00 66.62 597 GLY A CA 1
ATOM 4299 C C . GLY A 1 597 ? -21.331 -0.093 41.456 1.00 66.62 597 GLY A C 1
ATOM 4300 O O . GLY A 1 597 ? -20.327 0.435 41.936 1.00 66.62 597 GLY A O 1
ATOM 4301 N N . THR A 1 598 ? -22.513 -0.027 42.058 1.00 84.81 598 THR A N 1
ATOM 4302 C CA . THR A 1 598 ? -22.700 0.568 43.380 1.00 84.81 598 THR A CA 1
ATOM 4303 C C . THR A 1 598 ? -22.356 -0.485 44.422 1.00 84.81 598 THR A C 1
ATOM 4305 O O . THR A 1 598 ? -22.987 -1.538 44.481 1.00 84.81 598 THR A O 1
ATOM 4308 N N . THR A 1 599 ? -21.337 -0.220 45.240 1.00 91.75 599 THR A N 1
ATOM 4309 C CA . THR A 1 599 ? -20.986 -1.085 46.374 1.00 91.75 599 THR A CA 1
ATOM 4310 C C . THR A 1 599 ? -21.622 -0.533 47.642 1.00 91.75 599 THR A C 1
ATOM 4312 O O . THR A 1 599 ? -21.292 0.570 48.073 1.00 91.75 599 THR A O 1
ATOM 4315 N N . LEU A 1 600 ? -22.521 -1.306 48.241 1.00 94.31 600 LEU A N 1
ATOM 4316 C CA . LEU A 1 600 ? -23.206 -0.980 49.487 1.00 94.31 600 LEU A CA 1
ATOM 4317 C C . LEU A 1 600 ? -22.576 -1.762 50.642 1.00 94.31 600 LEU A C 1
ATOM 4319 O O . LEU A 1 600 ? -22.345 -2.969 50.534 1.00 94.31 600 LEU A O 1
ATOM 4323 N N . THR A 1 601 ? -22.334 -1.088 51.762 1.00 95.38 601 THR A N 1
ATOM 4324 C CA . THR A 1 601 ? -22.005 -1.730 53.040 1.00 95.38 601 THR A CA 1
ATOM 4325 C C . THR A 1 601 ? -23.290 -2.039 53.818 1.00 95.38 601 THR A C 1
ATOM 4327 O O . THR A 1 601 ? -24.322 -1.394 53.594 1.00 95.38 601 THR A O 1
ATOM 4330 N N . PRO A 1 602 ? -23.288 -3.035 54.718 1.00 96.25 602 PRO A N 1
ATOM 4331 C CA . PRO A 1 602 ? -24.463 -3.362 55.508 1.00 96.25 602 PRO 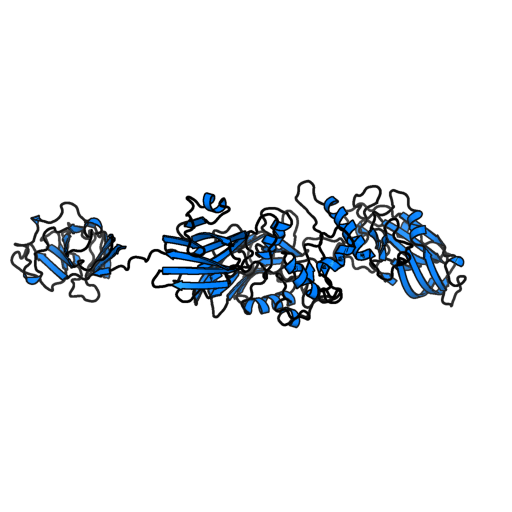A CA 1
ATOM 4332 C C . PRO A 1 602 ? -24.815 -2.216 56.465 1.00 96.25 602 PRO A C 1
ATOM 4334 O O . PRO A 1 602 ? -24.000 -1.748 57.262 1.00 96.25 602 PRO A O 1
ATOM 4337 N N . THR A 1 603 ? -26.077 -1.803 56.429 1.00 96.56 603 THR A N 1
ATOM 4338 C CA . THR A 1 603 ? -26.669 -0.860 57.392 1.00 96.56 603 THR A CA 1
ATOM 4339 C C . THR A 1 603 ? -26.872 -1.488 58.769 1.00 96.56 603 THR A C 1
ATOM 4341 O O . THR A 1 603 ? -26.915 -0.769 59.768 1.00 96.56 603 THR A O 1
ATOM 4344 N N . ALA A 1 604 ? -26.959 -2.818 58.823 1.00 96.62 604 ALA A N 1
ATOM 4345 C CA . ALA A 1 604 ? -26.993 -3.624 60.033 1.00 96.62 604 ALA A CA 1
ATOM 4346 C C . ALA A 1 604 ? -26.507 -5.046 59.722 1.00 96.62 604 ALA A C 1
ATOM 4348 O O . ALA A 1 604 ? -26.816 -5.593 58.657 1.00 96.62 604 ALA A O 1
ATOM 4349 N N . ASP A 1 605 ? -25.810 -5.661 60.666 1.00 97.00 605 ASP A N 1
ATOM 4350 C CA . ASP A 1 605 ? -25.538 -7.092 60.693 1.00 97.00 605 ASP A CA 1
ATOM 4351 C C . ASP A 1 605 ? -25.640 -7.631 62.123 1.00 97.00 605 ASP A C 1
ATOM 4353 O O . ASP A 1 605 ? -25.534 -6.891 63.093 1.00 97.00 605 ASP A O 1
ATOM 4357 N N . ALA A 1 606 ? -25.967 -8.911 62.278 1.00 96.12 606 ALA A N 1
ATOM 4358 C CA . ALA A 1 606 ? -26.067 -9.531 63.596 1.00 96.12 606 ALA A CA 1
ATOM 4359 C C . ALA A 1 606 ? -26.016 -11.052 63.486 1.00 96.12 606 ALA A C 1
ATOM 4361 O O . ALA A 1 606 ? -26.643 -11.640 62.603 1.00 96.12 606 ALA A O 1
ATOM 4362 N N . LYS A 1 607 ? -25.335 -11.706 64.430 1.00 96.69 607 LYS A N 1
ATOM 4363 C CA . LYS A 1 607 ? -25.462 -13.156 64.615 1.00 96.69 607 LYS A CA 1
ATOM 4364 C C . LYS A 1 607 ? -26.500 -13.494 65.678 1.00 96.69 607 LYS A C 1
ATOM 4366 O O . LYS A 1 607 ? -26.689 -12.752 66.641 1.00 96.69 607 LYS A O 1
ATOM 4371 N N . VAL A 1 608 ? -27.108 -14.661 65.537 1.00 97.50 608 VAL A N 1
ATOM 4372 C CA . VAL A 1 608 ? -27.996 -15.270 66.529 1.00 97.50 608 VAL A CA 1
ATOM 4373 C C . VAL A 1 608 ? -27.522 -16.681 66.834 1.00 97.50 608 VAL A C 1
ATOM 4375 O O . VAL A 1 608 ? -27.031 -17.363 65.941 1.00 97.50 608 VAL A O 1
ATOM 4378 N N . ASP A 1 609 ? -27.658 -17.111 68.086 1.00 97.50 609 ASP A N 1
ATOM 4379 C CA . ASP A 1 609 ? -27.131 -18.388 68.577 1.00 97.50 609 ASP A CA 1
ATOM 4380 C C . ASP A 1 609 ? -28.199 -19.121 69.399 1.00 97.50 609 ASP A C 1
ATOM 4382 O O . ASP A 1 609 ? -28.680 -18.605 70.413 1.00 97.50 609 ASP A O 1
ATOM 4386 N N . ALA A 1 610 ? -28.569 -20.328 68.968 1.00 97.00 610 ALA A N 1
ATOM 4387 C CA . ALA A 1 610 ? -29.587 -21.151 69.616 1.00 97.00 610 ALA A CA 1
ATOM 4388 C C . ALA A 1 610 ? -29.235 -21.542 71.057 1.00 97.00 610 ALA A C 1
ATOM 4390 O O . ALA A 1 610 ? -30.131 -21.793 71.863 1.00 97.00 610 ALA A O 1
ATOM 4391 N N . SER A 1 611 ? -27.943 -21.603 71.394 1.00 96.75 611 SER A N 1
ATOM 4392 C CA . SER A 1 611 ? -27.487 -21.925 72.749 1.00 96.75 611 SER A CA 1
ATOM 4393 C C . SER A 1 611 ? -27.704 -20.776 73.740 1.00 96.75 611 SER A C 1
ATOM 4395 O O . SER A 1 611 ? -27.769 -21.007 74.948 1.00 96.75 611 SER A O 1
ATOM 4397 N N . LEU A 1 612 ? -27.867 -19.547 73.236 1.00 96.50 612 LEU A N 1
ATOM 4398 C CA . LEU A 1 612 ? -28.048 -18.323 74.015 1.00 96.50 612 LEU A CA 1
ATOM 4399 C C . LEU A 1 612 ? -29.238 -17.511 73.470 1.00 96.50 612 LEU A C 1
ATOM 4401 O O . LEU A 1 612 ? -29.067 -16.404 72.955 1.00 96.50 612 LEU A O 1
ATOM 4405 N N . PRO A 1 613 ? -30.476 -18.031 73.583 1.00 95.56 613 PRO A N 1
ATOM 4406 C CA . PRO A 1 613 ? -31.571 -17.577 72.737 1.00 95.56 613 PRO A CA 1
ATOM 4407 C C . PRO A 1 613 ? -32.059 -16.146 73.003 1.00 95.56 613 PRO A C 1
ATOM 4409 O O . PRO A 1 613 ? -32.648 -15.530 72.118 1.00 95.56 613 PRO A O 1
ATOM 4412 N N . ALA A 1 614 ? -31.806 -15.613 74.202 1.00 96.12 614 ALA A N 1
ATOM 4413 C CA . ALA A 1 614 ? -32.166 -14.251 74.601 1.00 96.12 614 ALA A CA 1
ATOM 4414 C C . ALA A 1 614 ? -31.010 -13.239 74.458 1.00 96.12 614 ALA A C 1
ATOM 4416 O O . ALA A 1 614 ? -31.185 -12.062 74.768 1.00 96.12 614 ALA A O 1
ATOM 4417 N N . THR A 1 615 ? -29.822 -13.679 74.034 1.00 96.38 615 THR A N 1
ATOM 4418 C CA . THR A 1 615 ? -28.638 -12.820 73.928 1.00 96.38 615 THR A CA 1
ATOM 4419 C C . THR A 1 615 ? -28.607 -12.112 72.575 1.00 96.38 615 THR A C 1
ATOM 4421 O O . THR A 1 615 ? -28.767 -12.738 71.528 1.00 96.38 615 THR A O 1
ATOM 4424 N N . ASN A 1 616 ? -28.379 -10.797 72.602 1.00 95.00 616 ASN A N 1
ATOM 4425 C CA . ASN A 1 616 ? -28.043 -10.000 71.425 1.00 95.00 616 ASN A CA 1
ATOM 4426 C C . ASN A 1 616 ? -26.517 -9.961 71.254 1.00 95.00 616 ASN A C 1
ATOM 4428 O O . ASN A 1 616 ? -25.788 -9.794 72.233 1.00 95.00 616 ASN A O 1
ATOM 4432 N N . PHE A 1 617 ? -26.045 -10.109 70.018 1.00 93.56 617 PHE A N 1
ATOM 4433 C CA . PHE A 1 617 ? -24.620 -10.151 69.680 1.00 93.56 617 PHE A CA 1
ATOM 4434 C C . PHE A 1 617 ? -24.201 -9.000 68.751 1.00 93.56 617 PHE A C 1
ATOM 4436 O O . PHE A 1 617 ? -23.345 -9.201 67.889 1.00 93.56 617 PHE A O 1
ATOM 4443 N N . ALA A 1 618 ? -24.803 -7.815 68.892 1.00 86.88 618 ALA A N 1
ATOM 4444 C CA . ALA A 1 618 ? -24.405 -6.632 68.125 1.00 86.88 618 ALA A CA 1
ATOM 4445 C C . ALA A 1 618 ? -22.888 -6.381 68.208 1.00 86.88 618 ALA A C 1
ATOM 4447 O O . ALA A 1 618 ? -22.259 -6.684 69.230 1.00 86.88 618 ALA A O 1
ATOM 4448 N N . ALA A 1 619 ? -22.303 -5.845 67.133 1.00 86.12 619 ALA A N 1
ATOM 4449 C CA . ALA A 1 619 ? -20.867 -5.576 67.006 1.00 86.12 619 ALA A CA 1
ATOM 4450 C C . ALA A 1 619 ? -19.928 -6.788 67.215 1.00 86.12 619 ALA A C 1
ATOM 4452 O O . ALA A 1 619 ? -18.728 -6.629 67.452 1.00 86.12 619 ALA A O 1
ATOM 4453 N N . SER A 1 620 ? -20.451 -8.016 67.167 1.00 90.06 620 SER A N 1
ATOM 4454 C CA . SER A 1 620 ? -19.637 -9.233 67.164 1.00 90.06 620 SER A CA 1
ATOM 4455 C C . SER A 1 620 ? -19.346 -9.687 65.740 1.00 90.06 620 SER A C 1
ATOM 4457 O O . SER A 1 620 ? -20.207 -9.591 64.872 1.00 90.06 620 SER A O 1
ATOM 4459 N N . ALA A 1 621 ? -18.194 -10.334 65.540 1.00 90.25 621 ALA A N 1
ATOM 4460 C CA . ALA A 1 621 ? -17.917 -11.042 64.293 1.00 90.25 621 ALA A CA 1
ATOM 4461 C C . ALA A 1 621 ? -19.056 -12.013 63.933 1.00 90.25 621 ALA A C 1
ATOM 4463 O O . ALA A 1 621 ? -19.594 -12.715 64.810 1.00 90.25 621 ALA A O 1
ATOM 4464 N N . LEU A 1 622 ? -19.375 -12.068 62.640 1.00 97.19 622 LEU A N 1
ATOM 4465 C CA . LEU A 1 622 ? -20.393 -12.948 62.086 1.00 97.19 622 LEU A CA 1
ATOM 4466 C C . LEU A 1 622 ? -19.946 -14.409 62.163 1.00 97.19 622 LEU A C 1
ATOM 4468 O O . LEU A 1 622 ? -18.757 -14.745 62.139 1.00 97.19 622 LEU A O 1
ATOM 4472 N N . ARG A 1 623 ? -20.924 -15.301 62.291 1.00 97.06 623 ARG A N 1
ATOM 4473 C CA . ARG A 1 623 ? -20.702 -16.739 62.422 1.00 97.06 623 ARG A CA 1
ATOM 4474 C C . ARG A 1 623 ? -21.871 -17.528 61.857 1.00 97.06 623 ARG A C 1
ATOM 4476 O O . ARG A 1 623 ? -23.024 -17.121 61.991 1.00 97.06 623 ARG A O 1
ATOM 4483 N N . VAL A 1 624 ? -21.554 -18.679 61.281 1.00 97.81 624 VAL A N 1
ATOM 4484 C CA . VAL A 1 624 ? -22.532 -19.716 60.945 1.00 97.81 624 VAL A CA 1
ATOM 4485 C C . VAL A 1 624 ? -22.097 -21.046 61.555 1.00 97.81 624 VAL A C 1
ATOM 4487 O O . VAL A 1 624 ? -20.903 -21.359 61.566 1.00 97.81 624 VAL A O 1
ATOM 4490 N N . ASP A 1 625 ? -23.040 -21.804 62.101 1.00 97.00 625 ASP A N 1
ATOM 4491 C CA . ASP A 1 625 ? -22.817 -23.114 62.726 1.00 97.00 625 ASP A CA 1
ATOM 4492 C C . ASP A 1 625 ? -24.113 -23.935 62.646 1.00 97.00 625 ASP A C 1
ATOM 4494 O O . ASP A 1 625 ? -25.201 -23.386 62.799 1.00 97.00 625 ASP A O 1
ATOM 4498 N N . GLY A 1 626 ? -24.009 -25.230 62.363 1.00 95.00 626 GLY A N 1
ATOM 4499 C CA . GLY A 1 626 ? -25.150 -26.141 62.286 1.00 95.00 626 GLY A CA 1
ATOM 4500 C C . GLY A 1 626 ? -25.477 -26.820 63.619 1.00 95.00 626 GLY A C 1
ATOM 4501 O O . GLY A 1 626 ? -26.538 -27.432 63.737 1.00 95.00 626 GLY A O 1
ATOM 4502 N N . SER A 1 627 ? -24.580 -26.766 64.616 1.00 93.81 627 SER A N 1
ATOM 4503 C CA . SER A 1 627 ? -24.821 -27.330 65.952 1.00 93.81 627 SER A CA 1
ATOM 4504 C C . SER A 1 627 ? -23.878 -26.739 67.026 1.00 93.81 627 SER A C 1
ATOM 4506 O O . SER A 1 627 ? -22.753 -27.222 67.166 1.00 93.81 627 SER A O 1
ATOM 4508 N N . PRO A 1 628 ? -24.336 -25.802 67.884 1.00 94.25 628 PRO A N 1
ATOM 4509 C CA . PRO A 1 628 ? -25.686 -25.232 67.919 1.00 94.25 628 PRO A CA 1
ATOM 4510 C C . PRO A 1 628 ? -25.995 -24.431 66.648 1.00 94.25 628 PRO A C 1
ATOM 4512 O O . PRO A 1 628 ? -25.079 -24.013 65.951 1.00 94.25 628 PRO A O 1
ATOM 4515 N N . ASP A 1 629 ? -27.280 -24.233 66.347 1.00 97.19 629 ASP A N 1
ATOM 4516 C CA . ASP A 1 629 ? -27.705 -23.424 65.198 1.00 97.19 629 ASP A CA 1
ATOM 4517 C C . ASP A 1 629 ? -27.310 -21.955 65.419 1.00 97.19 629 ASP A C 1
ATOM 4519 O O . ASP A 1 629 ? -27.819 -21.281 66.324 1.00 97.19 629 ASP A O 1
ATOM 4523 N N . VAL A 1 630 ? -26.363 -21.484 64.609 1.00 98.06 630 VAL A N 1
ATOM 4524 C CA . VAL A 1 630 ? -25.882 -20.105 64.587 1.00 98.06 630 VAL A CA 1
ATOM 4525 C C . VAL A 1 630 ? -26.040 -19.566 63.176 1.00 98.06 630 VAL A C 1
ATOM 4527 O O . VAL A 1 630 ? -25.537 -20.146 62.211 1.00 98.06 630 VAL A O 1
ATOM 4530 N N . ARG A 1 631 ? -26.696 -18.412 63.064 1.00 98.00 631 ARG A N 1
ATOM 4531 C CA . ARG A 1 631 ? -26.999 -17.748 61.789 1.00 98.00 631 ARG A CA 1
ATOM 4532 C C . ARG A 1 631 ? -26.541 -16.306 61.835 1.00 98.00 631 ARG A C 1
ATOM 4534 O O . ARG A 1 631 ? -26.521 -15.699 62.906 1.00 98.00 631 ARG A O 1
ATOM 4541 N N . SER A 1 632 ? -26.207 -15.744 60.680 1.00 98.06 632 SER A N 1
ATOM 4542 C CA . SER A 1 632 ? -25.803 -14.339 60.561 1.00 98.06 632 SER A CA 1
ATOM 4543 C C . SER A 1 632 ? -26.695 -13.594 59.584 1.00 98.06 632 SER A C 1
ATOM 4545 O O . SER A 1 632 ? -26.816 -13.999 58.434 1.00 98.06 632 SER A O 1
ATOM 4547 N N . TYR A 1 633 ? -27.302 -12.503 60.032 1.00 98.12 633 TYR A N 1
ATOM 4548 C CA . TYR A 1 633 ? -28.170 -11.644 59.239 1.00 98.12 633 TYR A CA 1
ATOM 4549 C C . TYR A 1 633 ? -27.403 -10.416 58.758 1.00 98.12 633 TYR A C 1
ATOM 4551 O O . TYR A 1 633 ? -26.610 -9.839 59.498 1.00 98.12 633 TYR A O 1
ATOM 4559 N N . LEU A 1 634 ? -27.671 -10.012 57.521 1.00 98.25 634 LEU A N 1
ATOM 4560 C CA . LEU A 1 634 ? -27.136 -8.828 56.859 1.00 98.25 634 LEU A CA 1
ATOM 4561 C C . LEU A 1 634 ? -28.300 -7.988 56.335 1.00 98.25 634 LEU A C 1
ATOM 4563 O O . LEU A 1 634 ? -29.308 -8.532 55.866 1.00 98.25 634 LEU A O 1
ATOM 4567 N N . LYS A 1 635 ? -28.165 -6.664 56.386 1.00 97.69 635 LYS A N 1
ATOM 4568 C CA . LYS A 1 635 ? -29.137 -5.726 55.824 1.00 97.69 635 LYS A CA 1
ATOM 4569 C C . LYS A 1 635 ? -28.458 -4.629 55.029 1.00 97.69 635 LYS A C 1
ATOM 4571 O O . LYS A 1 635 ? -27.591 -3.934 55.550 1.00 97.69 635 LYS A O 1
ATOM 4576 N N . PHE A 1 636 ? -28.918 -4.411 53.808 1.00 98.00 636 PHE A N 1
ATOM 4577 C CA . PHE A 1 636 ? -28.407 -3.389 52.900 1.00 98.00 636 PHE A CA 1
ATOM 4578 C C . PHE A 1 636 ? -29.526 -2.419 52.534 1.00 98.00 636 PHE A C 1
ATOM 4580 O O . PHE A 1 636 ? -30.655 -2.842 52.291 1.00 98.00 636 PHE A O 1
ATOM 4587 N N . ASP A 1 637 ? -29.208 -1.128 52.492 1.00 96.31 637 ASP A N 1
ATOM 4588 C CA . ASP A 1 637 ? -30.109 -0.104 51.970 1.00 96.31 637 ASP A CA 1
ATOM 4589 C C . ASP A 1 637 ? -29.670 0.258 50.552 1.00 96.31 637 ASP A C 1
ATOM 4591 O O . ASP A 1 637 ? -28.622 0.867 50.343 1.00 96.31 637 ASP A O 1
ATOM 4595 N N . ALA A 1 638 ? -30.467 -0.172 49.581 1.00 93.56 638 ALA A N 1
ATOM 4596 C CA . ALA A 1 638 ? -30.274 0.067 48.162 1.00 93.56 638 ALA A CA 1
ATOM 4597 C C . ALA A 1 638 ? -31.279 1.102 47.621 1.00 93.56 638 ALA A C 1
ATOM 4599 O O . ALA A 1 638 ? -31.512 1.178 46.418 1.00 93.56 638 ALA A O 1
ATOM 4600 N N . SER A 1 639 ? -31.902 1.908 48.489 1.00 91.75 639 SER A N 1
ATOM 4601 C CA . SER A 1 639 ? -32.924 2.893 48.097 1.00 91.75 639 SER A CA 1
ATOM 4602 C C . SER A 1 639 ? -32.393 4.000 47.177 1.00 91.75 639 SER A C 1
ATOM 4604 O O . SER A 1 639 ? -33.180 4.682 46.528 1.00 91.75 639 SER A O 1
ATOM 4606 N N . SER A 1 640 ? -31.071 4.183 47.107 1.00 85.19 640 SER A N 1
ATOM 4607 C CA . SER A 1 640 ? -30.404 5.150 46.228 1.00 85.19 640 SER A CA 1
ATOM 4608 C C . SER A 1 640 ? -30.105 4.627 44.818 1.00 85.19 640 SER A C 1
ATOM 4610 O O . SER A 1 640 ? -29.558 5.378 44.011 1.00 85.19 640 SER A O 1
ATOM 4612 N N . LEU A 1 641 ? -30.429 3.365 44.505 1.00 84.50 641 LEU A N 1
ATOM 4613 C CA . LEU A 1 641 ? -30.194 2.805 43.175 1.00 84.50 641 LEU A CA 1
ATOM 4614 C C . LEU A 1 641 ? -31.028 3.527 42.106 1.00 84.50 641 LEU A C 1
ATOM 4616 O O . LEU A 1 641 ? -32.197 3.850 42.310 1.00 84.50 641 LEU A O 1
ATOM 4620 N N . VAL A 1 642 ? -30.421 3.739 40.939 1.00 76.50 642 VAL A N 1
ATOM 4621 C CA . VAL A 1 642 ? -31.054 4.339 39.759 1.00 76.50 642 VAL A CA 1
ATOM 4622 C C . VAL A 1 642 ? -30.837 3.405 38.572 1.00 76.50 642 VAL A C 1
ATOM 4624 O O . VAL A 1 642 ? -29.755 2.842 38.426 1.00 76.50 642 VAL A O 1
ATOM 4627 N N . GLY A 1 643 ? -31.857 3.254 37.725 1.00 76.12 643 GLY A N 1
ATOM 4628 C CA . GLY A 1 643 ? -31.822 2.353 36.571 1.00 76.12 643 GLY A CA 1
ATOM 4629 C C . GLY A 1 643 ? -32.330 0.944 36.882 1.00 76.12 643 GLY A C 1
ATOM 4630 O O . GLY A 1 643 ? -32.812 0.651 37.979 1.00 76.12 643 GLY A O 1
ATOM 4631 N N . THR A 1 644 ? -32.255 0.074 35.883 1.00 79.88 644 THR A N 1
ATOM 4632 C CA . THR A 1 644 ? -32.664 -1.329 35.976 1.00 79.88 644 THR A CA 1
ATOM 4633 C C . THR A 1 644 ? -31.500 -2.151 36.505 1.00 79.88 644 THR A C 1
ATOM 4635 O O . THR A 1 644 ? -30.425 -2.142 35.909 1.00 79.88 644 THR A O 1
ATOM 4638 N N . VAL A 1 645 ? -31.700 -2.880 37.605 1.00 84.50 645 VAL A N 1
ATOM 4639 C CA . VAL A 1 645 ? -30.668 -3.776 38.145 1.00 84.50 645 VAL A CA 1
ATOM 4640 C C . VAL A 1 645 ? -30.394 -4.900 37.145 1.00 84.50 645 VAL A C 1
ATOM 4642 O O . VAL A 1 645 ? -31.294 -5.649 36.778 1.00 84.50 645 VAL A O 1
ATOM 4645 N N . GLN A 1 646 ? -29.141 -5.006 36.710 1.00 84.94 646 GLN A N 1
ATOM 4646 C CA . GLN A 1 646 ? -28.650 -6.041 35.802 1.00 84.94 646 GLN A CA 1
ATOM 4647 C C . GLN A 1 646 ? -28.030 -7.212 36.574 1.00 84.94 646 GLN A C 1
ATOM 4649 O O . GLN A 1 646 ? -28.186 -8.362 36.172 1.00 84.94 646 GLN A O 1
ATOM 4654 N N . SER A 1 647 ? -27.338 -6.934 37.685 1.00 86.25 647 SER A N 1
ATOM 4655 C CA . SER A 1 647 ? -26.785 -7.963 38.574 1.00 86.25 647 SER A CA 1
ATOM 4656 C C . SER A 1 647 ? -26.579 -7.452 40.001 1.00 86.25 647 SER A C 1
ATOM 4658 O O . SER A 1 647 ? -26.366 -6.257 40.220 1.00 86.25 647 SER A O 1
ATOM 4660 N N . ALA A 1 648 ? -26.618 -8.358 40.983 1.00 93.44 648 ALA A N 1
ATOM 4661 C CA . ALA A 1 648 ? -26.248 -8.079 42.369 1.00 93.44 648 ALA A CA 1
ATOM 4662 C C . ALA A 1 648 ? -25.443 -9.234 42.984 1.00 93.44 648 ALA A C 1
ATOM 4664 O O . ALA A 1 648 ? -25.858 -10.390 42.959 1.00 93.44 648 ALA A O 1
ATOM 4665 N N . THR A 1 649 ? -24.287 -8.924 43.571 1.00 96.00 649 THR A N 1
ATOM 4666 C CA . THR A 1 649 ? -23.371 -9.899 44.182 1.00 96.00 649 THR A CA 1
ATOM 4667 C C . THR A 1 649 ? -23.119 -9.564 45.648 1.00 96.00 649 THR A C 1
ATOM 4669 O O . THR A 1 649 ? -22.631 -8.481 45.970 1.00 96.00 649 THR A O 1
ATOM 4672 N N . LEU A 1 650 ? -23.386 -10.517 46.540 1.00 97.81 650 LEU A N 1
ATOM 4673 C CA . LEU A 1 650 ? -23.007 -10.449 47.948 1.00 97.81 650 LEU A CA 1
ATOM 4674 C C . LEU A 1 650 ? -21.568 -10.948 48.116 1.00 97.81 650 LEU A C 1
ATOM 4676 O O . LEU A 1 650 ? -21.257 -12.086 47.763 1.00 97.81 650 LEU A O 1
ATOM 4680 N N . ARG A 1 651 ? -20.692 -10.127 48.693 1.00 97.56 651 ARG A N 1
ATOM 4681 C CA . ARG A 1 651 ? -19.327 -10.496 49.079 1.00 97.56 651 ARG A CA 1
ATOM 4682 C C . ARG A 1 651 ? -19.221 -10.569 50.597 1.00 97.56 651 ARG A C 1
ATOM 4684 O O . ARG A 1 651 ? -19.546 -9.606 51.284 1.00 97.56 651 ARG A O 1
ATOM 4691 N N . VAL A 1 652 ? -18.724 -11.685 51.119 1.00 97.56 652 VAL A N 1
ATOM 4692 C CA . VAL A 1 652 ? -18.485 -11.880 52.558 1.00 97.56 652 VAL A CA 1
ATOM 4693 C C . VAL A 1 652 ? -17.066 -12.386 52.764 1.00 97.56 652 VAL A C 1
ATOM 4695 O O . VAL A 1 652 ? -16.636 -13.320 52.084 1.00 97.56 652 VAL A O 1
ATOM 4698 N N . TRP A 1 653 ? -16.322 -11.768 53.676 1.00 97.75 653 TRP A N 1
ATOM 4699 C CA . TRP A 1 653 ? -14.957 -12.176 53.984 1.00 97.75 653 TRP A CA 1
ATOM 4700 C C . TRP A 1 653 ? -14.936 -13.278 55.038 1.00 97.75 653 TRP A C 1
ATOM 4702 O O . TRP A 1 653 ? -15.594 -13.174 56.075 1.00 97.75 653 TRP A O 1
ATOM 4712 N N . ALA A 1 654 ? -14.165 -14.331 54.784 1.00 97.00 654 ALA A N 1
ATOM 4713 C CA . ALA A 1 654 ? -14.008 -15.437 55.714 1.00 97.00 654 ALA A CA 1
ATOM 4714 C C . ALA A 1 654 ? -12.755 -15.273 56.577 1.00 97.00 654 ALA A C 1
ATOM 4716 O O . ALA A 1 654 ? -11.639 -15.192 56.061 1.00 97.00 654 ALA A O 1
ATOM 4717 N N . THR A 1 655 ? -12.924 -15.283 57.899 1.00 96.38 655 THR A N 1
ATOM 4718 C CA . THR A 1 655 ? -11.811 -15.203 58.861 1.00 96.38 655 THR A CA 1
ATOM 4719 C C . THR A 1 655 ? -11.347 -16.583 59.334 1.00 96.38 655 THR A C 1
ATOM 4721 O O . THR A 1 655 ? -10.244 -16.712 59.860 1.00 96.38 655 THR A O 1
ATOM 4724 N N . SER A 1 656 ? -12.133 -17.635 59.080 1.00 96.94 656 SER A N 1
ATOM 4725 C CA . SER A 1 656 ? -11.733 -19.037 59.244 1.00 96.94 656 SER A CA 1
ATOM 4726 C C . SER A 1 656 ? -12.065 -19.876 58.001 1.00 96.94 656 SER A C 1
ATOM 4728 O O . SER A 1 656 ? -12.680 -19.392 57.053 1.00 96.94 656 SER A O 1
ATOM 4730 N N . ALA A 1 657 ? -11.625 -21.136 57.980 1.00 95.12 657 ALA A N 1
ATOM 4731 C CA . ALA A 1 657 ? -11.892 -22.081 56.895 1.00 95.12 657 ALA A CA 1
ATOM 4732 C C . ALA A 1 657 ? -12.927 -23.136 57.317 1.00 95.12 657 ALA A C 1
ATOM 4734 O O . ALA A 1 657 ? -13.008 -23.487 58.495 1.00 95.12 657 ALA A O 1
ATOM 4735 N N . GLN A 1 658 ? -13.694 -23.661 56.359 1.00 95.69 658 GLN A N 1
ATOM 4736 C CA . GLN A 1 658 ? -14.677 -24.730 56.572 1.00 95.69 658 GLN A CA 1
ATOM 4737 C C . GLN A 1 658 ? -14.988 -25.419 55.231 1.00 95.69 658 GLN A C 1
ATOM 4739 O O . GLN A 1 658 ? -15.141 -24.754 54.209 1.00 95.69 658 GLN A O 1
ATOM 4744 N N . SER A 1 659 ? -15.095 -26.748 55.208 1.00 93.25 659 SER A N 1
ATOM 4745 C CA . SER A 1 659 ? -15.245 -27.518 53.961 1.00 93.25 659 SER A CA 1
ATOM 4746 C C . SER A 1 659 ? -16.636 -27.445 53.322 1.00 93.25 659 SER A C 1
ATOM 4748 O O . SER A 1 659 ? -16.744 -27.648 52.116 1.00 93.25 659 SER A O 1
ATOM 4750 N N . ALA A 1 660 ? -17.688 -27.156 54.094 1.00 94.06 660 ALA A N 1
ATOM 4751 C CA . ALA A 1 660 ? -19.057 -27.055 53.580 1.00 94.06 660 ALA A CA 1
ATOM 4752 C C . ALA A 1 660 ? -19.398 -25.643 53.071 1.00 94.06 660 ALA A C 1
ATOM 4754 O O . ALA A 1 660 ? -20.016 -25.493 52.020 1.00 94.06 660 ALA A O 1
ATOM 4755 N N . GLY A 1 661 ? -18.977 -24.616 53.811 1.00 96.38 661 GLY A N 1
ATOM 4756 C CA . GLY A 1 661 ? -19.333 -23.224 53.574 1.00 96.38 661 GLY A CA 1
ATOM 4757 C C . GLY A 1 661 ? -20.704 -22.850 54.123 1.00 96.38 661 GLY A C 1
ATOM 4758 O O . GLY A 1 661 ? -21.169 -23.373 55.134 1.00 96.38 661 GLY A O 1
ATOM 4759 N N . PHE A 1 662 ? -21.352 -21.904 53.457 1.00 97.69 662 PHE A N 1
ATOM 4760 C CA . PHE A 1 662 ? -22.645 -21.356 53.857 1.00 97.69 662 PHE A CA 1
ATOM 4761 C C . PHE A 1 662 ? -23.522 -21.074 52.642 1.00 97.69 662 PHE A C 1
ATOM 4763 O O . PHE A 1 662 ? -23.023 -20.893 51.531 1.00 97.69 662 PHE A O 1
ATOM 4770 N N . SER A 1 663 ? -24.827 -21.012 52.867 1.00 98.06 663 SER A N 1
ATOM 4771 C CA . SER A 1 663 ? -25.815 -20.570 51.885 1.00 98.06 663 SER A CA 1
ATOM 4772 C C . SER A 1 663 ? -26.429 -19.248 52.325 1.00 98.06 663 SER A C 1
ATOM 4774 O O . SER A 1 663 ? -26.594 -19.007 53.521 1.00 98.06 663 SER A O 1
ATOM 4776 N N . ALA A 1 664 ? -26.733 -18.388 51.357 1.00 98.19 664 ALA A N 1
ATOM 4777 C CA . ALA A 1 664 ? -27.417 -17.123 51.574 1.00 98.19 664 ALA A CA 1
ATOM 4778 C C . ALA A 1 664 ? -28.897 -17.273 51.212 1.00 98.19 664 ALA A C 1
ATOM 4780 O O . ALA A 1 664 ? -29.221 -17.765 50.132 1.00 98.19 664 ALA A O 1
ATOM 4781 N N . PHE A 1 665 ? -29.789 -16.820 52.086 1.00 98.38 665 PHE A N 1
ATOM 4782 C CA . PHE A 1 665 ? -31.237 -16.853 51.885 1.00 98.38 665 PHE A CA 1
ATOM 4783 C C . PHE A 1 665 ? -31.818 -15.448 51.997 1.00 98.38 665 PHE A C 1
ATOM 4785 O O . PHE A 1 665 ? -31.318 -14.623 52.764 1.00 98.38 665 PHE A O 1
ATOM 4792 N N . ALA A 1 666 ? -32.886 -15.177 51.250 1.00 97.50 666 ALA A N 1
ATOM 4793 C CA . ALA A 1 666 ? -33.625 -13.931 51.391 1.00 97.50 666 ALA A CA 1
ATOM 4794 C C . ALA A 1 666 ? -34.414 -13.939 52.706 1.00 97.50 666 ALA A C 1
ATOM 4796 O O . ALA A 1 666 ? -34.977 -14.965 53.084 1.00 97.50 666 ALA A O 1
ATOM 4797 N N . VAL A 1 667 ? -34.484 -12.790 53.375 1.00 97.56 667 VAL A N 1
ATOM 4798 C CA . VAL A 1 667 ? -35.289 -12.585 54.583 1.00 97.56 667 VAL A CA 1
ATOM 4799 C C . VAL A 1 667 ? -36.337 -11.531 54.259 1.00 97.56 667 VAL A C 1
ATOM 4801 O O . VAL A 1 667 ? -36.008 -10.362 54.058 1.00 97.56 667 VAL A O 1
ATOM 4804 N N . GLY A 1 668 ? -37.597 -11.953 54.166 1.00 93.81 668 GLY A N 1
ATOM 4805 C CA . GLY A 1 668 ? -38.704 -11.076 53.780 1.00 93.81 668 GLY A CA 1
ATOM 4806 C C . GLY A 1 668 ? -39.011 -9.977 54.805 1.00 93.81 668 GLY A C 1
ATOM 4807 O O . GLY A 1 668 ? -39.503 -8.917 54.429 1.00 93.81 668 GLY A O 1
ATOM 4808 N N . ASP A 1 669 ? -38.706 -10.205 56.087 1.00 93.25 669 ASP A N 1
ATOM 4809 C CA . ASP A 1 669 ? -38.849 -9.203 57.146 1.00 93.25 669 ASP A CA 1
ATOM 4810 C C . ASP A 1 669 ? -37.530 -8.455 57.391 1.00 93.25 669 ASP A C 1
ATOM 4812 O O . ASP A 1 669 ? -36.605 -8.945 58.041 1.00 93.25 669 ASP A O 1
ATOM 4816 N N . SER A 1 670 ? -37.465 -7.218 56.900 1.00 92.88 670 SER A N 1
ATOM 4817 C CA . SER A 1 670 ? -36.351 -6.297 57.117 1.00 92.88 670 SER A CA 1
ATOM 4818 C C . SER A 1 670 ? -36.579 -5.315 58.278 1.00 92.88 670 SER A C 1
ATOM 4820 O O . SER A 1 670 ? -35.898 -4.290 58.329 1.00 92.88 670 SER A O 1
ATOM 4822 N N . SER A 1 671 ? -37.502 -5.566 59.213 1.00 93.94 671 SER A N 1
ATOM 4823 C CA . SER A 1 671 ? -37.781 -4.667 60.352 1.00 93.94 671 SER A CA 1
ATOM 4824 C C . SER A 1 671 ? -36.827 -4.834 61.544 1.00 93.94 671 SER A C 1
ATOM 4826 O O . SER A 1 671 ? -36.751 -3.949 62.396 1.00 93.94 671 SER A O 1
ATOM 4828 N N . TRP A 1 672 ? -36.052 -5.924 61.594 1.00 95.69 672 TRP A N 1
ATOM 4829 C CA . TRP A 1 672 ? -35.148 -6.210 62.714 1.00 95.69 672 TRP A CA 1
ATOM 4830 C C . TRP A 1 672 ? -34.074 -5.132 62.911 1.00 95.69 672 TRP A C 1
ATOM 4832 O O . TRP A 1 672 ? -33.626 -4.505 61.956 1.00 95.69 672 TRP A O 1
ATOM 4842 N N . THR A 1 673 ? -33.597 -4.931 64.134 1.00 95.44 673 THR A N 1
ATOM 4843 C CA . THR A 1 673 ? -32.475 -4.022 64.409 1.00 95.44 673 THR A CA 1
ATOM 4844 C C . THR A 1 673 ? -31.281 -4.808 64.926 1.00 95.44 673 THR A C 1
ATOM 4846 O O . THR A 1 673 ? -31.446 -5.800 65.632 1.00 95.44 673 THR A O 1
ATOM 4849 N N . GLU A 1 674 ? -30.070 -4.368 64.593 1.00 95.19 674 GLU A N 1
ATOM 4850 C CA . GLU A 1 674 ? -28.833 -5.021 65.039 1.00 95.19 674 GLU A CA 1
ATOM 4851 C C . GLU A 1 674 ? -28.760 -5.157 66.567 1.00 95.19 674 GLU A C 1
ATOM 4853 O O . GLU A 1 674 ? -28.409 -6.218 67.070 1.00 95.19 674 GLU A O 1
ATOM 4858 N N . SER A 1 675 ? -29.184 -4.132 67.313 1.00 95.00 675 SER A N 1
ATOM 4859 C CA . SER A 1 675 ? -29.218 -4.134 68.784 1.00 95.00 675 SER A CA 1
ATOM 4860 C C . SER A 1 675 ? -30.422 -4.860 69.397 1.00 95.00 675 SER A C 1
ATOM 4862 O O . SER A 1 675 ? -30.476 -5.038 70.614 1.00 95.00 675 SER A O 1
ATOM 4864 N N . GLY A 1 676 ? -31.404 -5.254 68.582 1.00 94.56 676 GLY A N 1
ATOM 4865 C CA . GLY A 1 676 ? -32.628 -5.924 69.025 1.00 94.56 676 GLY A CA 1
ATOM 4866 C C . GLY A 1 676 ? -32.717 -7.395 68.623 1.00 94.56 676 GLY A C 1
ATOM 4867 O O . GLY A 1 676 ? -33.533 -8.120 69.192 1.00 94.56 676 GLY A O 1
ATOM 4868 N N . LEU A 1 677 ? -31.910 -7.850 67.660 1.00 97.19 677 LEU A N 1
ATOM 4869 C CA . LEU A 1 677 ? -31.980 -9.209 67.131 1.00 97.19 677 LEU A CA 1
ATOM 4870 C C . LEU A 1 677 ? -31.377 -10.227 68.113 1.00 97.19 677 LEU A C 1
ATOM 4872 O O . LEU A 1 677 ? -30.259 -10.076 68.600 1.00 97.19 677 LEU A O 1
ATOM 4876 N N . THR A 1 678 ? -32.125 -11.283 68.388 1.00 97.75 678 THR A N 1
ATOM 4877 C CA . THR A 1 678 ? -31.768 -12.433 69.227 1.00 97.75 678 THR A CA 1
ATOM 4878 C C . THR A 1 678 ? -32.273 -13.692 68.532 1.00 97.75 678 THR A C 1
ATOM 4880 O O . THR A 1 678 ? -33.130 -13.619 67.652 1.00 97.75 678 THR A O 1
ATOM 4883 N N . TYR A 1 679 ? -31.803 -14.872 68.931 1.00 97.44 679 TYR A N 1
ATOM 4884 C CA . TYR A 1 679 ? -32.316 -16.109 68.335 1.00 97.44 679 TYR A CA 1
ATOM 4885 C C . TYR A 1 679 ? -33.822 -16.302 68.592 1.00 97.44 679 TYR A C 1
ATOM 4887 O O . TYR A 1 679 ? -34.524 -16.831 67.733 1.00 97.44 679 TYR A O 1
ATOM 4895 N N . ALA A 1 680 ? -34.333 -15.846 69.743 1.00 96.62 680 ALA A N 1
ATOM 4896 C CA . ALA A 1 680 ? -35.739 -15.978 70.126 1.00 96.62 680 ALA A CA 1
ATOM 4897 C C . ALA A 1 680 ? -36.702 -15.090 69.317 1.00 96.62 680 ALA A C 1
ATOM 4899 O O . ALA A 1 680 ? -37.871 -15.444 69.187 1.00 96.62 680 ALA A O 1
ATOM 4900 N N . ASN A 1 681 ? -36.239 -13.951 68.790 1.00 96.25 681 ASN A N 1
ATOM 4901 C CA . ASN A 1 681 ? -37.066 -13.007 68.023 1.00 96.25 681 ASN A CA 1
ATOM 4902 C C . ASN A 1 681 ? -36.634 -12.863 66.555 1.00 96.25 681 ASN A C 1
ATOM 4904 O O . ASN A 1 681 ? -37.105 -11.956 65.870 1.00 96.25 681 ASN A O 1
ATOM 4908 N N . GLN A 1 682 ? -35.740 -13.731 66.072 1.00 96.12 682 GLN A N 1
ATOM 4909 C CA . GLN A 1 682 ? -35.266 -13.681 64.695 1.00 96.12 682 GLN A CA 1
ATOM 4910 C C . GLN A 1 682 ? -36.411 -13.918 63.692 1.00 96.12 682 GLN A C 1
ATOM 4912 O O . GLN A 1 682 ? -37.316 -14.718 63.967 1.00 96.12 682 GLN A O 1
ATOM 4917 N N . PRO A 1 683 ? -36.353 -13.314 62.493 1.00 95.81 683 PRO A N 1
ATOM 4918 C CA . PRO A 1 683 ? -37.410 -13.397 61.485 1.00 95.81 683 PRO A CA 1
ATOM 4919 C C . PRO A 1 683 ? -37.398 -14.729 60.704 1.00 95.81 683 PRO A C 1
ATOM 4921 O O . PRO A 1 683 ? -37.525 -14.754 59.479 1.00 95.81 683 PRO A O 1
ATOM 4924 N N . SER A 1 684 ? -37.270 -15.856 61.411 1.00 91.81 684 SER A N 1
ATOM 4925 C CA . SER A 1 684 ? -37.118 -17.206 60.843 1.00 91.81 684 SER A CA 1
ATOM 4926 C C . SER A 1 684 ? -38.247 -17.606 59.888 1.00 91.81 684 SER A C 1
ATOM 4928 O O . SER A 1 684 ? -37.992 -18.216 58.856 1.00 91.81 684 SER A O 1
ATOM 4930 N N . GLY A 1 685 ? -39.489 -17.207 60.184 1.00 91.31 685 GLY A N 1
ATOM 4931 C CA . GLY A 1 685 ? -40.653 -17.469 59.329 1.00 91.31 685 GLY A CA 1
ATOM 4932 C C . GLY A 1 685 ? -40.669 -16.696 58.004 1.00 91.31 685 GLY A C 1
ATOM 4933 O O . GLY A 1 685 ? -41.527 -16.961 57.168 1.00 91.31 685 GLY A O 1
ATOM 4934 N N . SER A 1 686 ? -39.747 -15.749 57.808 1.00 94.25 686 SER A N 1
ATOM 4935 C CA . SER A 1 686 ? -39.610 -14.965 56.573 1.00 94.25 686 SER A CA 1
ATOM 4936 C C . SER A 1 686 ? -38.392 -15.358 55.730 1.00 94.25 686 SER A C 1
ATOM 4938 O O . SER A 1 686 ? -38.142 -14.735 54.697 1.00 94.25 686 SER A O 1
ATOM 4940 N N . ILE A 1 687 ? -37.633 -16.371 56.159 1.00 97.38 687 ILE A N 1
ATOM 4941 C CA . ILE A 1 687 ? -36.500 -16.903 55.399 1.00 97.38 687 ILE A CA 1
ATOM 4942 C C . ILE A 1 687 ? -37.041 -17.679 54.194 1.00 97.38 687 ILE A C 1
ATOM 4944 O O . ILE A 1 687 ? -37.940 -18.512 54.329 1.00 97.38 687 ILE A O 1
ATOM 4948 N N . SER A 1 688 ? -36.506 -17.406 53.005 1.00 96.25 688 SER A N 1
ATOM 4949 C CA . SER A 1 688 ? -36.894 -18.113 51.786 1.00 96.25 688 SER A CA 1
ATOM 4950 C C . SER A 1 688 ? -36.592 -19.612 51.879 1.00 96.25 688 SER A C 1
ATOM 4952 O O . SER A 1 688 ? -35.549 -20.021 52.374 1.00 96.25 688 SER A O 1
ATOM 4954 N N . ALA A 1 689 ? -37.481 -20.454 51.342 1.00 93.81 689 ALA A N 1
ATOM 4955 C CA . ALA A 1 689 ? -37.279 -21.909 51.345 1.00 93.81 689 ALA A CA 1
ATOM 4956 C C . ALA A 1 689 ? -36.119 -22.371 50.440 1.00 93.81 689 ALA A C 1
ATOM 4958 O O . ALA A 1 689 ? -35.560 -23.447 50.643 1.00 93.81 689 ALA A O 1
ATOM 4959 N N . VAL A 1 690 ? -35.775 -21.572 49.425 1.00 93.81 690 VAL A N 1
ATOM 4960 C CA . VAL A 1 690 ? -34.682 -21.833 48.480 1.00 93.81 690 VAL A CA 1
ATOM 4961 C C . VAL A 1 690 ? -33.562 -20.817 48.736 1.00 93.81 690 VAL A C 1
ATOM 4963 O O . V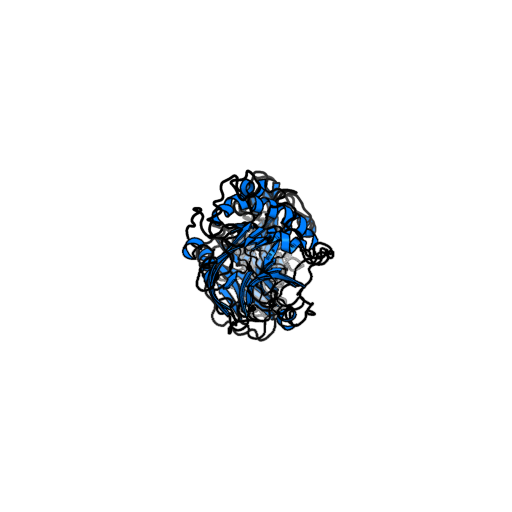AL A 1 690 ? -33.873 -19.631 48.919 1.00 93.81 690 VAL A O 1
ATOM 4966 N N . PRO A 1 691 ? -32.283 -21.239 48.767 1.00 96.06 691 PRO A N 1
ATOM 4967 C CA . PRO A 1 691 ? -31.163 -20.310 48.875 1.00 96.06 691 PRO A CA 1
ATOM 4968 C C . PRO A 1 691 ? -31.008 -19.484 47.595 1.00 96.06 691 PRO A C 1
ATOM 4970 O O . PRO A 1 691 ? -31.235 -19.977 46.493 1.00 96.06 691 PRO A O 1
ATOM 4973 N N . LEU A 1 692 ? -30.558 -18.239 47.746 1.00 95.06 692 LEU A N 1
ATOM 4974 C CA . LEU A 1 692 ? -30.128 -17.377 46.639 1.00 95.06 692 LEU A CA 1
ATOM 4975 C C . LEU A 1 692 ? -28.860 -17.939 45.981 1.00 95.06 692 LEU A C 1
ATOM 4977 O O . LEU A 1 692 ? -28.719 -17.925 44.765 1.00 95.06 692 LEU A O 1
ATOM 4981 N N . GLY A 1 693 ? -27.964 -18.492 46.801 1.00 94.19 693 GLY A N 1
ATOM 4982 C CA . GLY A 1 693 ? -26.756 -19.175 46.361 1.00 94.19 693 GLY A CA 1
ATOM 4983 C C . GLY A 1 693 ? -25.944 -19.712 47.539 1.00 94.19 693 GLY A C 1
ATOM 4984 O O . GLY A 1 693 ? -26.275 -19.475 48.704 1.00 94.19 693 GLY A O 1
ATOM 4985 N N . ALA A 1 694 ? -24.870 -20.440 47.234 1.00 93.50 694 ALA A N 1
ATOM 4986 C CA . ALA A 1 694 ? -23.983 -21.049 48.223 1.00 93.50 694 ALA A CA 1
ATOM 4987 C C . ALA A 1 694 ? -22.520 -20.682 47.958 1.00 93.50 694 ALA A C 1
ATOM 4989 O O . ALA A 1 694 ? -22.100 -20.543 46.812 1.00 93.50 694 ALA A O 1
ATOM 4990 N N . SER A 1 695 ? -21.725 -20.553 49.019 1.00 95.31 695 SER A N 1
ATOM 4991 C CA . SER A 1 695 ? -20.309 -20.178 48.922 1.00 95.31 695 SER A CA 1
ATOM 4992 C C . SER A 1 695 ? -19.378 -21.340 48.556 1.00 95.31 695 SER A C 1
ATOM 4994 O O . SER A 1 695 ? -18.233 -21.102 48.148 1.00 95.31 695 SER A O 1
ATOM 4996 N N . GLY A 1 696 ? -19.846 -22.584 48.712 1.00 94.25 696 GLY A N 1
ATOM 4997 C CA . GLY A 1 696 ? -19.013 -23.789 48.655 1.00 94.25 696 GLY A CA 1
ATOM 4998 C C . GLY A 1 696 ? -17.917 -23.788 49.728 1.00 94.25 696 GLY A C 1
ATOM 4999 O O . GLY A 1 696 ? -17.928 -22.962 50.635 1.00 94.25 696 GLY A O 1
ATOM 5000 N N . ALA A 1 697 ? -16.927 -24.677 49.611 1.00 92.44 697 ALA A N 1
ATOM 5001 C CA . ALA A 1 697 ? -15.818 -24.760 50.568 1.00 92.44 697 ALA A CA 1
ATOM 5002 C C . ALA A 1 697 ? -15.106 -23.406 50.759 1.00 92.44 697 ALA A C 1
ATOM 5004 O O . ALA A 1 697 ? -14.753 -22.734 49.786 1.00 92.44 697 ALA A O 1
ATOM 5005 N N . VAL A 1 698 ? -14.882 -23.004 52.010 1.00 95.62 698 VAL A N 1
ATOM 5006 C CA . VAL A 1 698 ? -14.354 -21.690 52.398 1.00 95.62 698 VAL A CA 1
ATOM 5007 C C . VAL A 1 698 ? -12.923 -21.811 52.913 1.00 95.62 698 VAL A C 1
ATOM 5009 O O . VAL A 1 698 ? -12.633 -22.646 53.769 1.00 95.62 698 VAL A O 1
ATOM 5012 N N . VAL A 1 699 ? -12.042 -20.936 52.423 1.00 93.50 699 VAL A N 1
ATOM 5013 C CA . VAL A 1 699 ? -10.655 -20.780 52.886 1.00 93.50 699 VAL A CA 1
ATOM 5014 C C . VAL A 1 699 ? -10.539 -19.460 53.649 1.00 93.50 699 VAL A C 1
ATOM 5016 O O . VAL A 1 699 ? -11.104 -18.450 53.227 1.00 93.50 699 VAL A O 1
ATOM 5019 N N . ALA A 1 700 ? -9.809 -19.461 54.765 1.00 95.75 700 ALA A N 1
ATOM 5020 C CA . ALA A 1 700 ? -9.585 -18.257 55.560 1.00 95.75 700 ALA A CA 1
ATOM 5021 C C . ALA A 1 700 ? -8.820 -17.188 54.757 1.00 95.75 700 ALA A C 1
ATOM 5023 O O . ALA A 1 700 ? -7.937 -17.518 53.966 1.00 95.75 700 ALA A O 1
ATOM 5024 N N . GLY A 1 701 ? -9.138 -15.913 54.981 1.00 93.19 701 GLY A N 1
ATOM 5025 C CA . GLY A 1 701 ? -8.491 -14.787 54.305 1.00 93.19 701 GLY A CA 1
ATOM 5026 C C . GLY A 1 701 ? -8.924 -14.612 52.848 1.00 93.19 701 GLY A C 1
ATOM 5027 O O . GLY A 1 701 ? -8.130 -14.158 52.027 1.00 93.19 701 GLY A O 1
ATOM 5028 N N . THR A 1 702 ? -10.153 -15.014 52.503 1.00 92.38 702 THR A N 1
ATOM 5029 C CA . THR A 1 702 ? -10.691 -14.881 51.142 1.00 92.38 702 THR A CA 1
ATOM 5030 C C . THR A 1 702 ? -12.098 -14.292 51.133 1.00 92.38 702 THR A C 1
ATOM 5032 O O . THR A 1 702 ? -12.884 -14.479 52.066 1.00 92.38 702 THR A O 1
ATOM 5035 N N . TRP A 1 703 ? -12.429 -13.590 50.047 1.00 96.50 703 TRP A N 1
ATOM 5036 C CA . TRP A 1 703 ? -13.798 -13.177 49.753 1.00 96.50 703 TRP A CA 1
ATOM 5037 C C . TRP A 1 703 ? -14.589 -14.347 49.176 1.00 96.50 703 TRP A C 1
ATOM 5039 O O . TRP A 1 703 ? -14.145 -15.003 48.232 1.00 96.50 703 TRP A O 1
ATOM 5049 N N . LYS A 1 704 ? -15.803 -14.547 49.681 1.00 96.81 704 LYS A N 1
ATOM 5050 C CA . LYS A 1 704 ? -16.821 -15.384 49.053 1.00 96.81 704 LYS A CA 1
ATOM 5051 C C . LYS A 1 704 ? -17.861 -14.522 48.373 1.00 96.81 704 LYS A C 1
ATOM 5053 O O . LYS A 1 704 ? -18.394 -13.611 48.993 1.00 96.81 704 LYS A O 1
ATOM 5058 N N . THR A 1 705 ? -18.127 -14.826 47.110 1.00 95.12 705 THR A N 1
ATOM 5059 C CA . THR A 1 705 ? -19.068 -14.104 46.254 1.00 95.12 705 THR A CA 1
ATOM 5060 C C . THR A 1 705 ? -20.283 -14.980 45.983 1.00 95.12 705 THR A C 1
ATOM 5062 O O . THR A 1 705 ? -20.129 -16.106 45.512 1.00 95.12 705 THR A O 1
ATOM 5065 N N . ILE A 1 706 ? -21.474 -14.475 46.284 1.00 94.88 706 ILE A N 1
ATOM 5066 C CA . ILE A 1 706 ? -22.746 -15.160 46.080 1.00 94.88 706 ILE A CA 1
ATOM 5067 C C . ILE A 1 706 ? -23.607 -14.275 45.185 1.00 94.88 706 ILE A C 1
ATOM 5069 O O . ILE A 1 706 ? -23.805 -13.100 45.493 1.00 94.88 706 ILE A O 1
ATOM 5073 N N . ASP A 1 707 ? -24.105 -14.834 44.085 1.00 93.50 707 ASP A N 1
ATOM 5074 C CA . ASP A 1 707 ? -25.097 -14.157 43.256 1.00 93.50 707 ASP A CA 1
ATOM 5075 C C . ASP A 1 707 ? -26.408 -14.036 44.044 1.00 93.50 707 ASP A C 1
ATOM 5077 O O . ASP A 1 707 ? -26.971 -15.026 44.512 1.00 93.50 707 ASP A O 1
ATOM 5081 N N . VAL A 1 708 ? -26.855 -12.800 44.242 1.00 96.44 708 VAL A N 1
ATOM 5082 C CA . VAL A 1 708 ? -28.105 -12.458 44.929 1.00 96.44 708 VAL A CA 1
ATOM 5083 C C . VAL A 1 708 ? -28.990 -11.585 44.040 1.00 96.44 708 VAL A C 1
ATOM 5085 O O . VAL A 1 708 ? -29.870 -10.884 44.537 1.00 96.44 708 VAL A O 1
ATOM 5088 N N . THR A 1 709 ? -28.792 -11.632 42.719 1.00 93.88 709 THR A N 1
ATOM 5089 C CA . THR A 1 709 ? -29.546 -10.838 41.734 1.00 93.88 709 THR A CA 1
ATOM 5090 C C . THR A 1 709 ? -31.054 -11.043 41.875 1.00 93.88 709 THR A C 1
ATOM 5092 O O . THR A 1 709 ? -31.816 -10.088 41.789 1.00 93.88 709 THR A O 1
ATOM 5095 N N . ALA A 1 710 ? -31.494 -12.262 42.205 1.00 92.31 710 ALA A N 1
ATOM 5096 C CA . ALA A 1 710 ? -32.908 -12.571 42.431 1.00 92.31 710 ALA A CA 1
ATOM 5097 C C . ALA A 1 710 ? -33.538 -11.833 43.634 1.00 92.31 710 ALA A C 1
ATOM 5099 O O . ALA A 1 710 ? -34.761 -11.741 43.710 1.00 92.31 710 ALA A O 1
ATOM 5100 N N . LEU A 1 711 ? -32.730 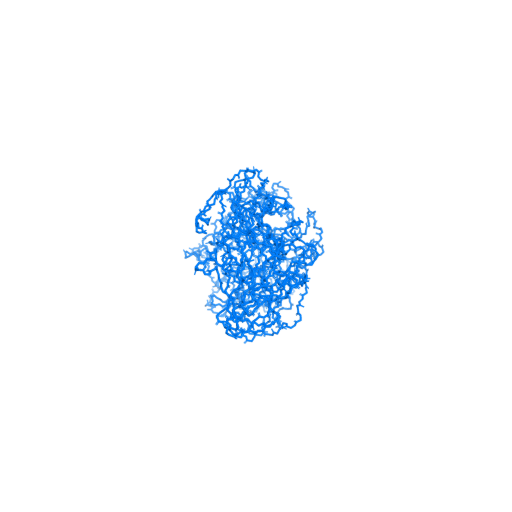-11.327 44.574 1.00 94.19 711 LEU A N 1
ATOM 5101 C CA . LEU A 1 711 ? -33.198 -10.537 45.715 1.00 94.19 711 LEU A CA 1
ATOM 5102 C C . LEU A 1 711 ? -33.306 -9.046 45.370 1.00 94.19 711 LEU A C 1
ATOM 5104 O O . LEU A 1 711 ? -34.273 -8.399 45.761 1.00 94.19 711 LEU A O 1
ATOM 5108 N N . VAL A 1 712 ? -32.317 -8.496 44.662 1.00 94.19 712 VAL A N 1
ATOM 5109 C CA . VAL A 1 712 ? -32.181 -7.049 44.433 1.00 94.19 712 VAL A CA 1
ATOM 5110 C C . VAL A 1 712 ? -32.805 -6.675 43.093 1.00 94.19 712 VAL A C 1
ATOM 5112 O O . VAL A 1 712 ? -32.131 -6.590 42.073 1.00 94.19 712 VAL A O 1
ATOM 5115 N N . THR A 1 713 ? -34.116 -6.454 43.088 1.00 87.94 713 THR A N 1
ATOM 5116 C CA . THR A 1 713 ? -34.875 -6.153 41.862 1.00 87.94 713 THR A CA 1
ATOM 5117 C C . THR A 1 713 ? -35.086 -4.656 41.606 1.00 87.94 713 THR A C 1
ATOM 5119 O O . THR A 1 713 ? -35.718 -4.293 40.617 1.00 87.94 713 THR A O 1
ATOM 5122 N N . GLY A 1 714 ? -34.608 -3.775 42.490 1.00 89.31 714 GLY A N 1
ATOM 5123 C CA . GLY A 1 714 ? -34.760 -2.324 42.370 1.00 89.31 714 GLY A CA 1
ATOM 5124 C C . GLY A 1 714 ? -34.348 -1.572 43.642 1.00 89.31 714 GLY A C 1
ATOM 5125 O O . GLY A 1 714 ? -33.643 -2.128 44.483 1.00 89.31 714 GLY A O 1
ATOM 5126 N N . PRO A 1 715 ? -34.769 -0.306 43.802 1.00 90.88 715 PRO A N 1
ATOM 5127 C CA . PRO A 1 715 ? -34.520 0.452 45.024 1.00 90.88 715 PRO A CA 1
ATOM 5128 C C . PRO A 1 715 ? -35.288 -0.124 46.220 1.00 90.88 715 PRO A C 1
ATOM 5130 O O . PRO A 1 715 ? -36.497 -0.351 46.138 1.00 90.88 715 PRO A O 1
ATOM 5133 N N . GLY A 1 716 ? -34.606 -0.324 47.347 1.00 94.06 716 GLY A N 1
ATOM 5134 C CA . GLY A 1 716 ? -35.233 -0.795 48.581 1.00 94.06 716 GLY A CA 1
ATOM 5135 C C . GLY A 1 716 ? -34.243 -1.283 49.634 1.00 94.06 716 GLY A C 1
ATOM 5136 O O . GLY A 1 716 ? -33.032 -1.286 49.424 1.00 94.06 716 GLY A O 1
ATOM 5137 N N . VAL A 1 717 ? -34.771 -1.714 50.779 1.00 96.12 717 VAL A N 1
ATOM 5138 C CA . VAL A 1 717 ? -33.986 -2.335 51.853 1.00 96.12 717 VAL A CA 1
ATOM 5139 C C . VAL A 1 717 ? -34.074 -3.849 51.722 1.00 96.12 717 VAL A C 1
ATOM 5141 O O . VAL A 1 717 ? -35.166 -4.413 51.700 1.00 96.12 717 VAL A O 1
ATOM 5144 N N . TYR A 1 718 ? -32.922 -4.508 51.683 1.00 97.06 718 TYR A N 1
ATOM 5145 C CA . TYR A 1 718 ? -32.811 -5.948 51.480 1.00 97.06 718 TYR A CA 1
ATOM 5146 C C . TYR A 1 718 ? -32.161 -6.614 52.683 1.00 97.06 718 TYR A C 1
ATOM 5148 O O . TYR A 1 718 ? -31.164 -6.117 53.211 1.00 97.06 718 TYR A O 1
ATOM 5156 N N . SER A 1 719 ? -32.707 -7.753 53.110 1.00 97.69 719 SER A N 1
ATOM 5157 C CA . SER A 1 719 ? -32.141 -8.552 54.192 1.00 97.69 719 SER A CA 1
ATOM 5158 C C . SER A 1 719 ? -31.818 -9.970 53.728 1.00 97.69 719 SER A C 1
ATOM 5160 O O . SER A 1 719 ? -32.579 -10.595 52.990 1.00 97.69 719 SER A O 1
ATOM 5162 N N . VAL A 1 720 ? -30.655 -10.454 54.159 1.00 98.12 720 VAL A N 1
ATOM 5163 C CA . VAL A 1 720 ? -30.113 -11.776 53.846 1.00 98.12 720 VAL A CA 1
ATOM 5164 C C . VAL A 1 720 ? -29.742 -12.467 55.149 1.00 98.12 720 VAL A C 1
ATOM 5166 O O . VAL A 1 720 ? -29.233 -11.817 56.060 1.00 98.12 720 VAL A O 1
ATOM 5169 N N . VAL A 1 721 ? -29.941 -13.778 55.228 1.00 98.31 721 VAL A N 1
ATOM 5170 C CA . VAL A 1 721 ? -29.386 -14.619 56.293 1.00 98.31 721 VAL A CA 1
ATOM 5171 C C . VAL A 1 721 ? -28.395 -15.615 55.706 1.00 98.31 721 VAL A C 1
ATOM 5173 O O . VAL A 1 721 ? -28.603 -16.158 54.621 1.00 98.31 721 VAL A O 1
ATOM 5176 N N . LEU A 1 722 ? -27.295 -15.823 56.418 1.00 98.50 722 LEU A N 1
ATOM 5177 C CA . LEU A 1 722 ? -26.283 -16.824 56.132 1.00 98.50 722 LEU A CA 1
ATOM 5178 C C . LEU A 1 722 ? -26.495 -18.009 57.071 1.00 98.50 722 LEU A C 1
ATOM 5180 O O . LEU A 1 722 ? -26.517 -17.837 58.293 1.00 98.50 722 LEU A O 1
ATOM 5184 N N . GLU A 1 723 ? -26.604 -19.201 56.496 1.00 97.62 723 GLU A N 1
ATOM 5185 C CA . GLU A 1 723 ? -26.789 -20.456 57.226 1.00 97.62 723 GLU A CA 1
ATOM 5186 C C . GLU A 1 723 ? -25.801 -21.517 56.736 1.00 97.62 723 GLU A C 1
ATOM 5188 O O . GLU A 1 723 ? -25.328 -21.483 55.597 1.00 97.62 723 GLU A O 1
ATOM 5193 N N . THR A 1 724 ? -25.492 -22.492 57.584 1.00 96.94 724 THR A N 1
ATOM 5194 C CA . THR A 1 724 ? -24.689 -23.659 57.212 1.00 96.94 724 THR A CA 1
ATOM 5195 C C . THR A 1 724 ? -25.310 -24.923 57.785 1.00 96.94 724 THR A C 1
ATOM 5197 O O . THR A 1 724 ? -25.918 -24.902 58.850 1.00 96.94 724 THR A O 1
ATOM 5200 N N . THR A 1 725 ? -25.124 -26.045 57.097 1.00 94.25 725 THR A N 1
ATOM 5201 C CA . THR A 1 725 ? -25.473 -27.374 57.616 1.00 94.25 725 THR A CA 1
ATOM 5202 C C . THR A 1 725 ? -24.290 -28.053 58.309 1.00 94.25 725 THR A C 1
ATOM 5204 O O . THR A 1 725 ? -24.424 -29.166 58.814 1.00 94.25 725 THR A O 1
ATOM 5207 N N . SER A 1 726 ? -23.106 -27.433 58.300 1.00 95.62 726 SER A N 1
ATOM 5208 C CA . SER A 1 726 ? -21.909 -27.988 58.930 1.00 95.62 726 SER A CA 1
ATOM 5209 C C . SER A 1 726 ? -21.973 -27.830 60.451 1.00 95.62 726 SER A C 1
ATOM 5211 O O . SER A 1 726 ? -22.141 -26.708 60.919 1.00 95.62 726 SER A O 1
ATOM 5213 N N . PRO A 1 727 ? -21.726 -28.892 61.239 1.00 94.44 727 PRO A N 1
ATOM 5214 C CA . PRO A 1 727 ? -21.685 -28.816 62.704 1.00 94.44 727 PRO A CA 1
ATOM 5215 C C . PRO A 1 727 ? -20.388 -28.184 63.246 1.00 94.44 727 PRO A C 1
ATOM 5217 O O . PRO A 1 727 ? -20.121 -28.224 64.440 1.00 94.44 727 PRO A O 1
ATOM 5220 N N . THR A 1 728 ? -19.505 -27.711 62.364 1.00 94.31 728 THR A N 1
ATOM 5221 C CA . THR A 1 728 ? -18.296 -26.962 62.722 1.00 94.31 728 THR A CA 1
ATOM 5222 C C . THR A 1 728 ? -18.501 -25.514 62.340 1.00 94.31 728 THR A C 1
ATOM 5224 O O . THR A 1 728 ? -18.840 -25.253 61.192 1.00 94.31 728 THR A O 1
ATOM 5227 N N . ALA A 1 729 ? -18.234 -24.576 63.239 1.00 95.25 729 ALA A N 1
ATOM 5228 C CA . ALA A 1 729 ? -18.398 -23.157 62.960 1.00 95.25 729 ALA A CA 1
ATOM 5229 C C . ALA A 1 729 ? -17.504 -22.603 61.847 1.00 95.25 729 ALA A C 1
ATOM 5231 O O . ALA A 1 729 ? -16.335 -22.968 61.719 1.00 95.25 729 ALA A O 1
ATOM 5232 N N . LEU A 1 730 ? -18.036 -21.616 61.132 1.00 97.56 730 LEU A N 1
ATOM 5233 C CA . LEU A 1 730 ? -17.292 -20.738 60.237 1.00 97.56 730 LEU A CA 1
ATOM 5234 C C . LEU A 1 730 ? -17.422 -19.288 60.718 1.00 97.56 730 LEU A C 1
ATOM 5236 O O . LEU A 1 730 ? -18.535 -18.792 60.905 1.00 97.56 730 LEU A O 1
ATOM 5240 N N . ALA A 1 731 ? -16.285 -18.619 60.911 1.00 97.31 731 ALA A N 1
ATOM 5241 C CA . ALA A 1 731 ? -16.205 -17.212 61.278 1.00 97.31 731 ALA A CA 1
ATOM 5242 C C . ALA A 1 731 ? -16.074 -16.328 60.028 1.00 97.31 731 ALA A C 1
ATOM 5244 O O . ALA A 1 731 ? -15.319 -16.632 59.097 1.00 97.31 731 ALA A O 1
ATOM 5245 N N . LEU A 1 732 ? -16.825 -15.231 60.022 1.00 97.75 732 LEU A N 1
ATOM 5246 C CA . LEU A 1 732 ? -16.960 -14.288 58.917 1.00 97.75 732 LEU A CA 1
ATOM 5247 C C . LEU A 1 732 ? -16.754 -12.861 59.447 1.00 97.75 732 LEU A C 1
ATOM 5249 O O . LEU A 1 732 ? -17.015 -12.584 60.621 1.00 97.75 732 LEU A O 1
ATOM 5253 N N . ALA A 1 733 ? -16.273 -11.955 58.600 1.00 97.19 733 ALA A N 1
ATOM 5254 C CA . ALA A 1 733 ? -16.152 -10.549 58.973 1.00 97.19 733 ALA A CA 1
ATOM 5255 C C . ALA A 1 733 ? -17.538 -9.921 59.161 1.00 97.19 733 ALA A C 1
ATOM 5257 O O . ALA A 1 733 ? -18.434 -10.139 58.343 1.00 97.19 733 ALA A O 1
ATOM 5258 N N . SER A 1 734 ? -17.691 -9.147 60.234 1.00 96.69 734 SER A N 1
ATOM 5259 C CA . SER A 1 734 ? -18.828 -8.249 60.426 1.00 96.69 734 SER A CA 1
ATOM 5260 C C . SER A 1 734 ? -18.519 -6.871 59.852 1.00 96.69 734 SER A C 1
ATOM 5262 O O . SER A 1 734 ? -17.401 -6.593 59.406 1.00 96.69 734 SER A O 1
ATOM 5264 N N . ARG A 1 735 ? -19.510 -5.987 59.855 1.00 95.56 735 ARG A N 1
ATOM 5265 C CA . ARG A 1 735 ? -19.371 -4.620 59.355 1.00 95.56 735 ARG A CA 1
ATOM 5266 C C . ARG A 1 735 ? -18.365 -3.774 60.144 1.00 95.56 735 ARG A C 1
ATOM 5268 O O . ARG A 1 735 ? -17.877 -2.778 59.620 1.00 95.56 735 ARG A O 1
ATOM 5275 N N . GLU A 1 736 ? -18.053 -4.157 61.382 1.00 94.94 736 GLU A N 1
ATOM 5276 C CA . GLU A 1 736 ? -17.060 -3.491 62.235 1.00 94.94 736 GLU A CA 1
ATOM 5277 C C . GLU A 1 736 ? -15.624 -3.702 61.738 1.00 94.94 736 GLU A C 1
ATOM 5279 O O . GLU A 1 736 ? -14.746 -2.892 62.041 1.00 94.94 736 GLU A O 1
ATOM 5284 N N . ASP A 1 737 ? -15.367 -4.751 60.950 1.00 93.75 737 ASP A N 1
ATOM 5285 C CA . ASP A 1 737 ? -14.106 -4.902 60.225 1.00 93.75 737 ASP A CA 1
ATOM 5286 C C . ASP A 1 737 ? -14.144 -4.018 58.974 1.00 93.75 737 ASP A C 1
ATOM 5288 O O . ASP A 1 737 ? -14.438 -4.477 57.877 1.00 93.75 737 ASP A O 1
ATOM 5292 N N . ALA A 1 738 ? -13.856 -2.725 59.126 1.00 89.06 738 ALA A N 1
ATOM 5293 C CA . ALA A 1 738 ? -13.974 -1.751 58.037 1.00 89.06 738 ALA A CA 1
ATOM 5294 C C . ALA A 1 738 ? -13.181 -2.120 56.762 1.00 89.06 738 ALA A C 1
ATOM 5296 O O . ALA A 1 738 ? -13.543 -1.680 55.671 1.00 89.06 738 ALA A O 1
ATOM 5297 N N . ALA A 1 739 ? -12.115 -2.923 56.876 1.00 90.81 739 ALA A N 1
ATOM 5298 C CA . ALA A 1 739 ? -11.326 -3.377 55.731 1.00 90.81 739 ALA A CA 1
ATOM 5299 C C . ALA A 1 739 ? -11.978 -4.556 54.984 1.00 90.81 739 ALA A C 1
ATOM 5301 O O . ALA A 1 739 ? -11.743 -4.727 53.785 1.00 90.81 739 ALA A O 1
ATOM 5302 N N . HIS A 1 740 ? -12.801 -5.351 55.673 1.00 95.62 740 HIS A N 1
ATOM 5303 C CA . HIS A 1 740 ? -13.388 -6.586 55.145 1.00 95.62 740 HIS A CA 1
ATOM 5304 C C . HIS A 1 740 ? -14.898 -6.724 55.393 1.00 95.62 740 HIS A C 1
ATOM 5306 O O . HIS A 1 740 ? -15.445 -7.824 55.286 1.00 95.62 740 HIS A O 1
ATOM 5312 N N . ALA A 1 741 ? -15.579 -5.618 55.694 1.00 95.44 741 ALA A N 1
ATOM 5313 C CA . ALA A 1 741 ? -17.016 -5.571 55.920 1.00 95.44 741 ALA A CA 1
ATOM 5314 C C . ALA A 1 741 ? -17.770 -6.186 54.727 1.00 95.44 741 ALA A C 1
ATOM 5316 O O . ALA A 1 741 ? -17.380 -5.935 53.581 1.00 95.44 741 ALA A O 1
ATOM 5317 N N . PRO A 1 742 ? -18.851 -6.958 54.954 1.00 97.88 742 PRO A N 1
ATOM 5318 C CA . PRO A 1 742 ? -19.661 -7.509 53.872 1.00 97.88 742 PRO A CA 1
ATOM 5319 C C . PRO A 1 742 ? -20.069 -6.443 52.847 1.00 97.88 742 PRO A C 1
ATOM 5321 O O . PRO A 1 742 ? -20.271 -5.279 53.189 1.00 97.88 742 PRO A O 1
ATOM 5324 N N . GLN A 1 743 ? -20.197 -6.830 51.582 1.00 97.75 743 GLN A N 1
ATOM 5325 C CA . GLN A 1 743 ? -20.507 -5.902 50.493 1.00 97.75 743 GLN A CA 1
ATOM 5326 C C . GLN A 1 743 ? -21.652 -6.435 49.647 1.00 97.75 743 GLN A C 1
ATOM 5328 O O . GLN A 1 743 ? -21.657 -7.612 49.294 1.00 97.75 743 GLN A O 1
ATOM 5333 N N . LEU A 1 744 ? -22.572 -5.564 49.255 1.00 96.94 744 LEU A N 1
ATOM 5334 C CA . LEU A 1 744 ? -23.527 -5.833 48.188 1.00 96.94 744 LEU A CA 1
ATOM 5335 C C . LEU A 1 744 ? -23.140 -4.981 46.978 1.00 96.94 744 LEU A C 1
ATOM 5337 O O . LEU A 1 744 ? -23.243 -3.758 47.020 1.00 96.94 744 LEU A O 1
ATOM 5341 N N . VAL A 1 745 ? -22.649 -5.625 45.923 1.00 94.38 745 VAL A N 1
ATOM 5342 C CA . VAL A 1 745 ? -22.214 -4.970 44.683 1.00 94.38 745 VAL A CA 1
ATOM 5343 C C . VAL A 1 745 ? -23.336 -5.082 43.662 1.00 94.38 745 VAL A C 1
ATOM 5345 O O . VAL A 1 745 ? -23.679 -6.195 43.271 1.00 94.38 745 VAL A O 1
ATOM 5348 N N . VAL A 1 746 ? -23.909 -3.955 43.244 1.00 90.00 746 VAL A N 1
ATOM 5349 C CA . VAL A 1 746 ? -25.053 -3.899 42.322 1.00 90.00 746 VAL A CA 1
ATOM 5350 C C . VAL A 1 746 ? -24.669 -3.172 41.042 1.00 90.00 746 VAL A C 1
ATOM 5352 O O . VAL A 1 746 ? -24.175 -2.049 41.097 1.00 90.00 746 VAL A O 1
ATOM 5355 N N . THR A 1 747 ? -24.950 -3.779 39.896 1.00 84.62 747 THR A N 1
ATOM 5356 C CA . THR A 1 747 ? -24.813 -3.156 38.575 1.00 84.62 747 THR A CA 1
ATOM 5357 C C . THR A 1 747 ? -26.203 -2.813 38.058 1.00 84.62 747 THR A C 1
ATOM 5359 O O . THR A 1 747 ? -27.053 -3.698 37.973 1.00 84.62 747 THR A O 1
ATOM 5362 N N . ALA A 1 748 ? -26.447 -1.549 37.709 1.00 75.44 748 ALA A N 1
ATOM 5363 C CA . ALA A 1 748 ? -27.723 -1.080 37.163 1.00 75.44 748 ALA A CA 1
ATOM 5364 C C . ALA A 1 748 ? -27.501 -0.217 35.914 1.00 75.44 748 ALA A C 1
ATOM 5366 O O . ALA A 1 748 ? -26.490 0.479 35.847 1.00 75.44 748 ALA A O 1
ATOM 5367 N N . GLY A 1 749 ? -28.416 -0.248 34.939 1.00 61.69 749 GLY A N 1
ATOM 5368 C CA . GLY A 1 749 ? -28.315 0.574 33.723 1.00 61.69 749 GLY A CA 1
ATOM 5369 C C . GLY A 1 749 ? -29.632 0.962 33.083 1.00 61.69 749 GLY A C 1
ATOM 5370 O O . GLY A 1 749 ? -30.698 0.723 33.700 1.00 61.69 749 GLY A O 1
#

Radius of gyration: 40.05 Å; chains: 1; bounding box: 88×50×126 Å

pLDDT: mean 88.62, std 11.85, range [40.97, 98.62]

Sequence (749 aa):
LYSVRGPNFTAGTGAVSTTFSIYPTTLAAGSSLYVSASFGGDATIASIPAPPGGPKVEGYTPAQTGVATPCKSVVFVWYFGAAPPPARYTPVPANCGGTVVAQPAVVKEFPITAAQCDRAFTLNMWNTCTLDVDAAVATLAAADKPYDYLGLSELKVAALGTADAYVDDYATRKALPAGSTVDSRAGAEFALRNGLIGQYDDPAGNFRLFPALEEGTSQHAQRFNFGITSGAQFTTFCNGSCNYVNGVSGIGPSQASGYPAQLNHPGVDGGVTDAAATGACSNGLTPACGGDVMEVRQHNMFDDWDAILKTGVPLVGTWGTDVHSGIWGSISQATFLYAPSNGFDDLMQALFEGRAYDARLGTSAGHLSLLFNVGASATEPYPARYPLYVPSGQTVSLHAAIARIPAGDVVRWVQNGVIGPGEAPTSGTSYDATRSLTLSGSTSYARVEVFDPTPTEPLADRDGTTEAIMLAPAAGGVPAGMSYHVERVTPASGQHAFTKGITRGITASSWSAGSQSLSLTLTDQPGSLAEVRVASATAPQSVAENGSSVAAAGSLTDFQAATAGSWFYDGATVYVKAPAATGSDSIEVSFSSGGGGTTLTPTADAKVDASLPATNFAASALRVDGSPDVRSYLKFDASSLVGTVQSATLRVWATSAQSAGFSAFAVGDSSWTESGLTYANQPSGSISAVPLGASGAVVAGTWKTIDVTALVTGPGVYSVVLETTSPTALALASREDAAHAPQLVVTAG

Foldseek 3Di:
DKDFWAFFDDPPQAWKKKKWKKAWADDDAPKKWKKKWKFQAFQLPPPDPADVLHARRQAAQQQVPSDTDGQAMEMEIEIDHDWDDQQNRFHDCSNRSNPDDTDRYHYHYHYDQQVQWPGGDDHRDMIMGMGTVVVRLVPDDSRNRGHGGRIIGMTDTDIGDPIDIDIDDMDTDGDGPPPDPDPLVVLQVLLVVLVSQQVPQDPVQPDHDFRKDFAAQAQTKIQRHHNRNHSVVPCVLLPVQDDSNHRLSCQVSSLVQQFFMEREDACDGRHHHLCCCQHPHPNRDDHRSQGLAYEQQFDSSVVSQLSNQLVVAQHAYFFQQPDPDPDADQQRKGKDFDFPGPDPQRRRQRRLQQQIKIFRPHDPVATKDKAKDFDDPDPTHASRNKAKAAAAFAKTKMKMKMARQDPQWWKWKQKSNDTDPDRDRDPDRIDIDIDIDTHDPAKIKIKIWTAHPDDPDNTRRTRIIGRIHMYGHAAPPPDHQKIKIWRGKAAAPPGRNSHCVAFVQFPDWHADPVQRKIKTKGQHHAQIKIKMKMFDLFDFPFKDKQNHTFAEDPDPVRVVVDPAWYWYDPNTIIITIHHRHPSIMMMMTGTPPFQPWDKWFFPAKFKAWPVFQQDQDFPDFAKAAQVRGMKMKTKTFQQVDDAWWPWKKKKWAFQAWDQAFKFKWWFQDPPDHSRRDYNNPDSVVRTDPDTQATQGTDHHGDIGIGTNRVQPGDGGMTMMMIYTNHNDMTTIGDVNVVVGGMIMIITHD

Secondary structure (DSSP, 8-state):
-EEEEEEEP-TTS--EEEEEEEEEEEE-TT-EEEEEEEES--TT---S--STT--S--EE-BTTT-S-EET--EEEEEEEESPPPGGGGSPPGGGGTTTS-PPPPEEEEEEPPGGGBSSS--TTS-EEEEEEHHHHHHTS-TTTSBPTTPEEEEEEEEEESSEEEEEEEEEEEEPPPTT-SS-THHHHHHHHHHHHHGGGS-TTSS------EEE-SBS-EEES----SSTTHHHHTTTT---TTBGGGGHHHHHTTTS-EEE--TTSTTS--HHHHHS--TTS--SGGG-SEEE--SHHHHHHHHHHHTTT---EEE------SS---TT-EEEEE--SSSSHHHHHHHHHHT-EEEEE---TT---EEEEEESS--SS---TTS-EEE-TT-EEEEEEEEESPPTT-EEEEEETTEEPTT-PPPSSSEEEEEEEEE--TT-EEEEEEEE-SS-SSTT--EEEEEPPEEEEEPPTTPPTT-EEEEEEEEPPTT----STTT---EEEEEEETTTTEEEEEE---TT-EEEEEEE-SSPEEEEEETTEEEPBPSSHHHHHH-SSSEEEE-SSEEEEEEE-SSSSEEEEEEEP-----EEEPPSEEEEEETTSTT---TTSPEEEEETTEEEEEEEEE-TT--S-EEEEEEEEEESS-BSS--EEEEES-----TTT--GGG--GGGB-SS-SEE--SB-TTEEEEEE-TTT--SSSEEEEEEE---SS-EEE--TT-TTT--EEEEEE-